Protein 7BSC (pdb70)

B-factor: mean 26.6, std 9.5, range [12.1, 95.39]

Nearest PDB structures (foldseek):
  7bsc-assembly1_A  TM=1.006E+00  e=2.125E-39  dengue virus type 2
  6wer-assembly1_B  TM=9.829E-01  e=8.322E-34  dengue virus type 2
  6wer-assembly1_A  TM=9.844E-01  e=2.071E-33  dengue virus type 2
  4oig-assembly2_E  TM=9.408E-01  e=1.326E-31  Dengue virus 1 Nauru/West Pac/1974
  4oii-assembly1_B  TM=9.866E-01  e=3.957E-29  West Nile virus

Radius of gyration: 32.56 Å; Cα contacts (8 Å, |Δi|>4): 1618; chains: 3; bounding box: 52×51×108 Å

Solvent-accessible surface area: 27306 Å² total; per-residue (Å²): 158,98,128,8,93,38,172,111,13,56,38,67,78,159,121,90,122,0,15,3,10,25,161,14,4,105,5,29,2,19,68,94,146,58,57,25,0,53,76,0,22,3,125,130,29,58,85,16,20,4,16,115,99,55,17,47,108,44,101,65,25,98,99,58,60,0,0,0,4,68,77,51,0,0,1,17,0,39,8,2,35,17,68,30,8,90,24,0,89,29,5,0,14,118,36,26,62,6,78,1,25,18,66,83,2,68,30,10,72,5,70,73,41,153,123,15,30,97,68,13,59,0,4,9,5,0,0,34,0,0,44,7,14,37,72,1,0,0,100,89,6,51,80,51,0,0,27,0,108,21,129,21,20,13,2,0,0,17,15,0,16,3,65,105,41,206,87,101,104,17,88,115,2,30,33,64,48,115,7,122,7,89,6,59,45,65,43,73,15,82,45,93,97,69,2,49,2,30,0,40,8,79,35,19,37,2,64,42,12,0,27,1,0,0,0,12,18,37,110,70,62,118,9,33,1,0,0,27,6,7,37,111,33,182,30,52,64,6,67,76,3,118,132,35,12,41,5,70,74,44,67,105,143,31,36,0,41,0,88,0,99,93,0,46,87,136,5,29,2,38,0,11,0,0,0,2,4,63,88,29,16,66,0,2,21,21,30,1,89,12,20,111,1,21,4,12,85,17,81,79,86,25,14,46,14,18,17,3,21,75,114,58,85,12,2,0,0,0,3,0,12,32,0,3,39,82,92,18,86,27,42,1,37,98,36,96,36,98,92,31,40,26,57,4,71,29,36,98,25,130,73,22,26,23,8,17,4,0,0,0,34,6,83,28,102,19,44,78,129,80,63,16,48,0,15,0,60,0,140,62,36,114,22,170,46,100,69,107,4,98,57,223,137,2,80,11,79,18,58,53,78,61,42,36,7,41,81,35,104,159,2,52,1,44,0,152,5,75,66,58,0,51,134,111,77,54,14,14,0,0,0,0,14,16,52,123,87,97,35,4,121,7,4,0,10,16,1,71,61,54,10,9,45,16,54,105,43,5,48,12,61,46,69,22,47,70,4,32,0,31,1,97,63,2,79,129,79,0,50,9,35,0,0,0,1,0,3,74,90,67,16,12,15,19,1,54,7,0,56,1,9,44,117,73,104,75,20,42,10,59,8,40,20,1,44,10,13,82,74,1,14,134,87,31,54,0,1,0,0,0,0,0,5,56,0,9,33,88,147,21,125,21,39,5,48,7,57,128,55,114,39,105,87,42,52,64,79,18,38,16,122,38,41,106,188,60,14,7,3,0,0,6,1,23,0,61,23,54,57,58,68,8,84,155,68,117,45,0,9,0,46,0,57,9,129,28,38,131,72,74,44,67,87,62,35,98,132

Structure (mmCIF, N/CA/C/O backbone):
data_7BSC
#
_entry.id   7BSC
#
_cell.length_a   41.861
_cell.length_b   80.980
_cell.length_c   264.754
_cell.angle_alpha   90.000
_cell.angle_beta   90.000
_cell.angle_gamma   90.000
#
_symmetry.space_group_name_H-M   'P 21 2 21'
#
loop_
_entity.id
_entity.type
_entity.pdbx_description
1 polymer 'Non-structural protein 1'
2 polymer '1G5.3 Fab Heavy Chain'
3 polymer '1G5.3 Fab Light Chain'
4 water water
#
loop_
_atom_site.group_PDB
_atom_site.id
_atom_site.type_symbol
_atom_site.label_atom_id
_atom_site.label_alt_id
_atom_site.label_comp_id
_atom_site.label_asym_id
_atom_site.label_entity_id
_atom_site.label_seq_id
_atom_site.pdbx_PDB_ins_code
_atom_site.Cartn_x
_atom_site.Cartn_y
_atom_site.Cartn_z
_atom_site.occupancy
_atom_site.B_iso_or_equiv
_atom_site.auth_seq_id
_atom_site.auth_comp_id
_atom_site.auth_asym_id
_atom_site.auth_atom_id
_atom_site.pdbx_PDB_model_num
ATOM 1 N N . ASP A 1 5 ? 19.83500 -43.50900 -4.39800 1.000 73.56406 176 ASP A N 1
ATOM 2 C CA . ASP A 1 5 ? 18.74400 -42.56100 -4.60400 1.000 72.51812 176 ASP A CA 1
ATOM 3 C C . ASP A 1 5 ? 18.84500 -41.39900 -3.62400 1.000 68.29247 176 ASP A C 1
ATOM 4 O O . ASP A 1 5 ? 18.73800 -41.60100 -2.41400 1.000 69.62452 176 ASP A O 1
ATOM 9 N N . VAL A 1 6 ? 19.07700 -40.19200 -4.13700 1.000 47.78929 177 VAL A N 1
ATOM 10 C CA . VAL A 1 6 ? 19.09400 -38.99900 -3.30200 1.000 46.64675 177 VAL A CA 1
ATOM 11 C C . VAL A 1 6 ? 17.69300 -38.41300 -3.27100 1.000 47.78871 177 VAL A C 1
ATOM 12 O O . VAL A 1 6 ? 16.95000 -38.48200 -4.25600 1.000 45.58972 177 VAL A O 1
ATOM 16 N N . PHE A 1 7 ? 17.32400 -37.83100 -2.12900 1.000 46.86846 178 PHE A N 1
ATOM 17 C CA . PHE A 1 7 ? 16.12600 -37.01500 -2.03000 1.000 44.79787 178 PHE A CA 1
ATOM 18 C C . PHE A 1 7 ? 16.43100 -35.56500 -2.38500 1.000 42.94679 178 PHE A C 1
ATOM 19 O O . PHE A 1 7 ? 17.51500 -35.04400 -2.10300 1.000 45.67719 178 PHE A O 1
ATOM 27 N N . CYS A 1 8 ? 15.44800 -34.91300 -2.99400 1.000 38.36542 179 CYS A N 1
ATOM 28 C CA . CYS A 1 8 ? 15.58300 -33.50700 -3.34900 1.000 38.61676 179 CYS A CA 1
ATOM 29 C C . CYS A 1 8 ? 15.64400 -32.62200 -2.10600 1.000 41.05029 179 CYS A C 1
ATOM 30 O O . CYS A 1 8 ? 14.97100 -32.87800 -1.10300 1.000 39.22649 179 CYS A O 1
ATOM 33 N N . ASP A 1 9 ? 16.46500 -31.57500 -2.17900 1.000 47.05039 180 ASP A N 1
ATOM 34 C CA . ASP A 1 9 ? 16.58100 -30.60200 -1.09700 1.000 44.30244 180 ASP A CA 1
ATOM 35 C C . ASP A 1 9 ? 15.26600 -29.85000 -0.92300 1.000 45.65201 180 ASP A C 1
ATOM 36 O O . ASP A 1 9 ? 14.76200 -29.24200 -1.87100 1.000 42.26249 180 ASP A O 1
ATOM 41 N N . SER A 1 10 ? 14.70400 -29.88900 0.28100 1.000 37.83615 181 SER A N 1
ATOM 42 C CA . SER A 1 10 ? 13.36500 -29.37000 0.51800 1.000 33.64417 181 SER A CA 1
ATOM 43 C C . SER A 1 10 ? 13.34300 -28.00400 1.20300 1.000 35.32080 181 SER A C 1
ATOM 44 O O . SER A 1 10 ? 12.28500 -27.59100 1.68900 1.000 33.14998 181 SER A O 1
ATOM 47 N N . LYS A 1 11 ? 14.47900 -27.30200 1.28000 1.000 44.89104 182 LYS A N 1
ATOM 48 C CA . LYS A 1 11 ? 14.48100 -26.03300 2.00400 1.000 42.63086 182 LYS A CA 1
ATOM 49 C C . LYS A 1 11 ? 13.68100 -24.96400 1.26800 1.000 41.54157 182 LYS A C 1
ATOM 50 O O . LYS A 1 11 ? 12.93400 -24.20200 1.89200 1.000 41.84198 182 LYS A O 1
ATOM 56 N N . LEU A 1 12 ? 13.82200 -24.89300 -0.05300 1.000 36.81732 183 LEU A N 1
ATOM 57 C CA . LEU A 1 12 ? 13.06900 -23.97000 -0.88600 1.000 36.60998 183 LEU A CA 1
ATOM 58 C C . LEU A 1 12 ? 11.82800 -24.60600 -1.49500 1.000 31.42121 183 LEU A C 1
ATOM 59 O O . LEU A 1 12 ? 11.09800 -23.93100 -2.22500 1.000 33.18029 183 LEU A O 1
ATOM 64 N N . MET A 1 13 ? 11.57000 -25.87500 -1.20100 1.000 34.19986 184 MET A N 1
ATOM 65 C CA . MET A 1 13 ? 10.45300 -26.59900 -1.78300 1.000 31.16033 184 MET A CA 1
ATOM 66 C C . MET A 1 13 ? 9.14400 -26.19800 -1.11300 1.000 31.17065 184 MET A C 1
ATOM 67 O O . MET A 1 13 ? 9.11200 -25.81600 0.06000 1.000 32.66809 184 MET A O 1
ATOM 72 N N . SER A 1 14 ? 8.05800 -26.28600 -1.87400 1.000 26.36420 185 SER A N 1
ATOM 73 C CA . SER A 1 14 ? 6.74400 -25.96700 -1.34400 1.000 23.11686 185 SER A CA 1
ATOM 74 C C . SER A 1 14 ? 5.69400 -26.74800 -2.11600 1.000 27.02523 185 SER A C 1
ATOM 75 O O . SER A 1 14 ? 5.93400 -27.23000 -3.22600 1.000 28.75631 185 SER A O 1
ATOM 78 N N . ALA A 1 15 ? 4.52100 -26.86500 -1.50300 1.000 21.67182 186 ALA A N 1
ATOM 79 C CA . ALA A 1 15 ? 3.35300 -27.44700 -2.14400 1.000 21.24488 186 ALA A CA 1
ATOM 80 C C . ALA A 1 15 ? 2.12600 -26.76600 -1.56200 1.000 24.17114 186 ALA A C 1
ATOM 81 O O . ALA A 1 15 ? 2.10900 -26.42300 -0.37700 1.000 25.09602 186 ALA A O 1
ATOM 83 N N . ALA A 1 16 ? 1.10800 -26.57100 -2.39400 1.000 26.11402 187 ALA A N 1
ATOM 84 C CA . ALA A 1 16 ? -0.07200 -25.83300 -1.97000 1.000 26.73894 187 ALA A CA 1
ATOM 85 C C . ALA A 1 16 ? -1.23000 -26.15700 -2.90000 1.000 28.23881 187 ALA A C 1
ATOM 86 O O . ALA A 1 16 ? -1.04100 -26.28900 -4.11200 1.000 29.25833 187 ALA A O 1
ATOM 88 N N . ILE A 1 17 ? -2.42200 -26.28500 -2.32200 1.000 23.16915 188 ILE A N 1
ATOM 89 C CA . ILE A 1 17 ? -3.63600 -26.58100 -3.07300 1.000 24.96064 188 ILE A CA 1
ATOM 90 C C . ILE A 1 17 ? -4.75200 -25.66700 -2.58400 1.000 25.70147 188 ILE A C 1
ATOM 91 O O . ILE A 1 17 ? -4.95900 -25.51400 -1.37600 1.000 25.45481 188 ILE A O 1
ATOM 96 N N . LYS A 1 18 ? -5.44800 -25.04300 -3.52700 1.000 46.16684 189 LYS A N 1
ATOM 97 C CA . LYS A 1 18 ? -6.59800 -24.19100 -3.25800 1.000 46.48747 189 LYS A CA 1
ATOM 98 C C . LYS A 1 18 ? -7.53300 -24.32600 -4.45400 1.000 49.98466 189 LYS A C 1
ATOM 99 O O . LYS A 1 18 ? -7.30700 -25.16200 -5.33400 1.000 55.98424 189 LYS A O 1
ATOM 105 N N . ASP A 1 19 ? -8.56100 -23.47400 -4.51200 1.000 44.98355 190 ASP A N 1
ATOM 106 C CA . ASP A 1 19 ? -9.88000 -23.88000 -4.99300 1.000 46.33459 190 ASP A CA 1
ATOM 107 C C . ASP A 1 19 ? -9.83800 -24.78000 -6.22600 1.000 48.43477 190 ASP A C 1
ATOM 108 O O . ASP A 1 19 ? -10.36200 -25.89900 -6.20100 1.000 49.78244 190 ASP A O 1
ATOM 113 N N . ASN A 1 20 ? -9.21600 -24.32500 -7.31500 1.000 49.81208 191 ASN A N 1
ATOM 114 C CA . ASN A 1 20 ? -9.11200 -25.15300 -8.51300 1.000 52.31813 191 ASN A CA 1
ATOM 115 C C . ASN A 1 20 ? -7.67100 -25.36600 -8.96700 1.000 47.43241 191 ASN A C 1
ATOM 116 O O . ASN A 1 20 ? -7.44000 -25.67400 -10.14100 1.000 46.48795 191 ASN A O 1
ATOM 121 N N . ARG A 1 21 ? -6.69500 -25.22400 -8.07200 1.000 37.59200 192 ARG A N 1
ATOM 122 C CA . ARG A 1 21 ? -5.29700 -25.26100 -8.47800 1.000 35.71388 192 ARG A CA 1
ATOM 123 C C . ARG A 1 21 ? -4.45300 -25.92000 -7.39700 1.000 35.06755 192 ARG A C 1
ATOM 124 O O . ARG A 1 21 ? -4.70400 -25.73600 -6.20300 1.000 36.39945 192 ARG A O 1
ATOM 132 N N . ALA A 1 22 ? -3.45000 -26.68400 -7.82700 1.000 22.73084 193 ALA A N 1
ATOM 133 C CA . ALA A 1 22 ? -2.45900 -27.25100 -6.92600 1.000 20.38040 193 ALA A CA 1
ATOM 134 C C . ALA A 1 22 ? -1.08600 -27.09100 -7.55800 1.000 20.32622 193 ALA A C 1
ATOM 135 O O . ALA A 1 22 ? -0.93100 -27.25700 -8.77100 1.000 21.96324 193 ALA A O 1
ATOM 137 N N . VAL A 1 23 ? -0.09200 -26.76900 -6.73200 1.000 22.61908 194 VAL A N 1
ATOM 138 C CA . VAL A 1 23 ? 1.24500 -26.44100 -7.21600 1.000 22.09372 194 VAL A CA 1
ATOM 139 C C . VAL A 1 23 ? 2.27000 -27.16300 -6.35600 1.000 23.95624 194 VAL A C 1
ATOM 140 O O . VAL A 1 23 ? 2.26800 -27.01800 -5.12800 1.000 27.63764 194 VAL A O 1
ATOM 144 N N . HIS A 1 24 ? 3.14300 -27.93800 -6.99300 1.000 23.86391 195 HIS A N 1
ATOM 145 C CA . HIS A 1 24 ? 4.36700 -28.43000 -6.37600 1.000 22.70878 195 HIS A CA 1
ATOM 146 C C . HIS A 1 24 ? 5.51700 -27.61900 -6.95400 1.000 24.06337 195 HIS A C 1
ATOM 147 O O . HIS A 1 24 ? 5.70300 -27.58700 -8.17500 1.000 24.02938 195 HIS A O 1
ATOM 154 N N . ALA A 1 25 ? 6.28300 -26.96900 -6.08500 1.000 25.46896 196 ALA A N 1
ATOM 155 C CA . ALA A 1 25 ? 7.26000 -25.98800 -6.52300 1.000 24.25792 196 ALA A CA 1
ATOM 156 C C . ALA A 1 25 ? 8.59700 -26.22000 -5.83800 1.000 27.93453 196 ALA A C 1
ATOM 157 O O . ALA A 1 25 ? 8.68700 -26.85100 -4.78100 1.000 28.49182 196 ALA A O 1
ATOM 159 N N . ASP A 1 26 ? 9.63600 -25.68600 -6.46900 1.000 36.09821 197 ASP A N 1
ATOM 160 C CA . ASP A 1 26 ? 11.00000 -25.74900 -5.97400 1.000 39.19615 197 ASP A CA 1
ATOM 161 C C . ASP A 1 26 ? 11.70500 -24.48300 -6.44500 1.000 41.14031 197 ASP A C 1
ATOM 162 O O . ASP A 1 26 ? 11.06100 -23.53600 -6.90600 1.000 44.80875 197 ASP A O 1
ATOM 167 N N . MET A 1 27 ? 13.03400 -24.45000 -6.32600 1.000 41.76561 198 MET A N 1
ATOM 168 C CA . MET A 1 27 ? 13.77000 -23.35900 -6.95600 1.000 45.24000 198 MET A CA 1
ATOM 169 C C . MET A 1 27 ? 13.61700 -23.39700 -8.47100 1.000 44.51251 198 MET A C 1
ATOM 170 O O . MET A 1 27 ? 13.37500 -22.36400 -9.10400 1.000 41.67392 198 MET A O 1
ATOM 175 N N . GLY A 1 28 ? 13.74700 -24.57700 -9.07100 1.000 33.86892 199 GLY A N 1
ATOM 176 C CA . GLY A 1 28 ? 13.72900 -24.66800 -10.51700 1.000 32.60520 199 GLY A CA 1
ATOM 177 C C . GLY A 1 28 ? 12.52800 -25.39000 -11.08900 1.000 32.31063 199 GLY A C 1
ATOM 178 O O . GLY A 1 28 ? 12.33900 -25.41100 -12.30900 1.000 32.39825 199 GLY A O 1
ATOM 179 N N . TYR A 1 29 ? 11.70700 -25.98300 -10.22800 1.000 29.38174 200 TYR A N 1
ATOM 180 C CA . TYR A 1 29 ? 10.52100 -26.70500 -10.66100 1.000 27.26553 200 TYR A CA 1
ATOM 181 C C . TYR A 1 29 ? 9.26300 -25.89500 -10.37400 1.000 26.47759 200 TYR A C 1
ATOM 182 O O . TYR A 1 29 ? 9.20100 -25.12900 -9.40800 1.000 30.07137 200 TYR A O 1
ATOM 191 N N . TRP A 1 30 ? 8.25700 -26.07600 -11.23100 1.000 27.41806 201 TRP A N 1
ATOM 192 C CA . TRP A 1 30 ? 6.92500 -25.51600 -11.00400 1.000 25.91016 201 TRP A CA 1
ATOM 193 C C . TRP A 1 30 ? 5.93500 -26.45100 -11.69300 1.000 28.35811 201 TRP A C 1
ATOM 194 O O . TRP A 1 30 ? 5.82100 -26.43400 -12.92200 1.000 30.51011 201 TRP A O 1
ATOM 205 N N . ILE A 1 31 ? 5.22400 -27.25000 -10.90400 1.000 24.61831 202 ILE A N 1
ATOM 206 C CA . ILE A 1 31 ? 4.32700 -28.28200 -11.41400 1.000 21.26322 202 ILE A CA 1
ATOM 207 C C . ILE A 1 31 ? 2.91400 -27.92800 -10.97400 1.000 24.55501 202 ILE A C 1
ATOM 208 O O . ILE A 1 31 ? 2.60200 -27.95900 -9.77700 1.000 27.06402 202 ILE A O 1
ATOM 213 N N . GLU A 1 32 ? 2.05900 -27.59700 -11.93900 1.000 24.73785 203 GLU A N 1
ATOM 214 C CA . GLU A 1 32 ? 0.73500 -27.05000 -11.67900 1.000 25.25925 203 GLU A CA 1
ATOM 215 C C . GLU A 1 32 ? -0.33500 -27.99900 -12.19900 1.000 24.68670 203 GLU A C 1
ATOM 216 O O . GLU A 1 32 ? -0.30100 -28.40100 -13.36700 1.000 25.99713 203 GLU A O 1
ATOM 222 N N . SER A 1 33 ? -1.27700 -28.35300 -11.33000 1.000 20.21166 204 SER A N 1
ATOM 223 C CA . SER A 1 33 ? -2.41300 -29.18900 -11.68400 1.000 21.99912 204 SER A CA 1
ATOM 224 C C . SER A 1 33 ? -3.70600 -28.45100 -11.36100 1.000 22.83402 204 SER A C 1
ATOM 225 O O . SER A 1 33 ? -3.71900 -27.48000 -10.60000 1.000 25.10948 204 SER A O 1
ATOM 228 N N . ALA A 1 34 ? -4.80400 -28.92500 -11.94500 1.000 25.27564 205 ALA A N 1
ATOM 229 C CA . ALA A 1 34 ? -6.08100 -28.23700 -11.82200 1.000 25.53884 205 ALA A CA 1
ATOM 230 C C . ALA A 1 34 ? -7.21000 -29.25500 -11.86200 1.000 28.75095 205 ALA A C 1
ATOM 231 O O . ALA A 1 34 ? -7.00800 -30.42900 -12.18000 1.000 24.99357 205 ALA A O 1
ATOM 233 N N . LEU A 1 35 ? -8.41300 -28.78600 -11.53300 1.000 32.59906 206 LEU A N 1
ATOM 234 C CA . LEU A 1 35 ? -9.61000 -29.61900 -11.48700 1.000 33.58064 206 LEU A CA 1
ATOM 235 C C . LEU A 1 35 ? -10.56800 -29.18800 -12.59300 1.000 32.55711 206 LEU A C 1
ATOM 236 O O . LEU A 1 35 ? -11.11900 -28.08300 -12.54800 1.000 35.88701 206 LEU A O 1
ATOM 241 N N . ASN A 1 36 ? -10.76500 -30.06500 -13.58800 1.000 36.45750 207 ASN A N 1
ATOM 242 C CA . ASN A 1 36 ? -11.88600 -29.94600 -14.52900 1.000 38.86847 207 ASN A CA 1
ATOM 243 C C . ASN A 1 36 ? -12.45200 -31.35500 -14.71900 1.000 44.15462 207 ASN A C 1
ATOM 244 O O . ASN A 1 36 ? -11.99700 -32.11600 -15.57800 1.000 45.38257 207 ASN A O 1
ATOM 249 N N . ASP A 1 37 ? -13.44400 -31.67700 -13.88500 1.000 61.99690 208 ASP A N 1
ATOM 250 C CA . ASP A 1 37 ? -14.17500 -32.93800 -13.75100 1.000 63.66700 208 ASP A CA 1
ATOM 251 C C . ASP A 1 37 ? -13.28900 -33.97400 -13.07200 1.000 65.98485 208 ASP A C 1
ATOM 252 O O . ASP A 1 37 ? -13.75600 -35.05600 -12.70300 1.000 72.36744 208 ASP A O 1
ATOM 257 N N . THR A 1 38 ? -12.02700 -33.61100 -12.84000 1.000 44.27561 209 THR A N 1
ATOM 258 C CA . THR A 1 38 ? -10.92400 -34.50000 -12.48200 1.000 42.57969 209 THR A CA 1
ATOM 259 C C . THR A 1 38 ? -9.75200 -33.62800 -12.07200 1.000 39.12880 209 THR A C 1
ATOM 260 O O . THR A 1 38 ? -9.54400 -32.56600 -12.66200 1.000 36.04932 209 THR A O 1
ATOM 264 N N . TRP A 1 39 ? -8.98600 -34.07200 -11.08200 1.000 28.30010 210 TRP A N 1
ATOM 265 C CA . TRP A 1 39 ? -7.68300 -33.46400 -10.85200 1.000 25.12546 210 TRP A CA 1
ATOM 266 C C . TRP A 1 39 ? -6.66300 -34.09100 -11.79600 1.000 27.04856 210 TRP A C 1
ATOM 267 O O . TRP A 1 39 ? -6.59600 -35.31800 -11.92300 1.000 26.85482 210 TRP A O 1
ATOM 278 N N . LYS A 1 40 ? -5.86900 -33.24800 -12.45700 1.000 26.88256 211 LYS A N 1
ATOM 279 C CA . LYS A 1 40 ? -4.83600 -33.71500 -13.37500 1.000 25.55361 211 LYS A CA 1
ATOM 280 C C . LYS A 1 40 ? -3.82700 -32.59600 -13.59900 1.000 25.20882 211 LYS A C 1
ATOM 281 O O . LYS A 1 40 ? -4.13800 -31.41500 -13.43300 1.000 24.10871 211 LYS A O 1
ATOM 287 N N . ILE A 1 41 ? -2.61400 -32.98700 -13.99900 1.000 17.62926 212 ILE A N 1
ATOM 288 C CA . ILE A 1 41 ? -1.54300 -32.02400 -14.23900 1.000 18.19233 212 ILE A CA 1
ATOM 289 C C . ILE A 1 41 ? -1.88700 -31.15700 -15.44300 1.000 20.60634 212 ILE A C 1
ATOM 290 O O . ILE A 1 41 ? -2.49000 -31.62800 -16.41900 1.000 18.62527 212 ILE A O 1
ATOM 295 N N . GLU A 1 42 ? -1.53200 -29.87000 -15.38100 1.000 31.52833 213 GLU A N 1
ATOM 296 C CA . GLU A 1 42 ? -1.81000 -29.02700 -16.53900 1.000 29.64995 213 GLU A CA 1
ATOM 297 C C . GLU A 1 42 ? -0.59600 -28.32400 -17.12900 1.000 31.02663 213 GLU A C 1
ATOM 298 O O . GLU A 1 42 ? -0.49900 -28.21200 -18.35400 1.000 32.46357 213 GLU A O 1
ATOM 304 N N . LYS A 1 43 ? 0.33300 -27.84200 -16.30900 1.000 30.78457 214 LYS A N 1
ATOM 305 C CA . LYS A 1 43 ? 1.52500 -27.19000 -16.83200 1.000 33.01180 214 LYS A CA 1
ATOM 306 C C . LYS A 1 43 ? 2.69900 -27.47400 -15.90500 1.000 34.16171 214 LYS A C 1
ATOM 307 O O . LYS A 1 43 ? 2.51800 -27.74400 -14.71500 1.000 34.43355 214 LYS A O 1
ATOM 313 N N . ALA A 1 44 ? 3.90900 -27.39200 -16.45500 1.000 27.01626 215 ALA A N 1
ATOM 314 C CA . ALA A 1 44 ? 5.10600 -27.70800 -15.68500 1.000 26.39075 215 ALA A CA 1
ATOM 315 C C . ALA A 1 44 ? 6.30400 -26.99800 -16.29700 1.000 29.92173 215 ALA A C 1
ATOM 316 O O . ALA A 1 44 ? 6.55000 -27.11600 -17.50000 1.000 29.30645 215 ALA A O 1
ATOM 318 N N . SER A 1 45 ? 7.03300 -26.25800 -15.46400 1.000 25.66379 216 SER A N 1
ATOM 319 C CA . SER A 1 45 ? 8.20700 -25.50100 -15.87600 1.000 26.29270 216 SER A CA 1
ATOM 320 C C . SER A 1 45 ? 9.44300 -26.07300 -15.19700 1.000 25.02627 216 SER A C 1
ATOM 321 O O . SER A 1 45 ? 9.42400 -26.35900 -13.99500 1.000 26.98571 216 SER A O 1
ATOM 324 N N . PHE A 1 46 ? 10.51300 -26.24400 -15.96800 1.000 25.86956 217 PHE A N 1
ATOM 325 C CA . PHE A 1 46 ? 11.77800 -26.75200 -15.44700 1.000 25.65343 217 PHE A CA 1
ATOM 326 C C . PHE A 1 46 ? 12.89900 -25.83900 -15.92300 1.000 29.07340 217 PHE A C 1
ATOM 327 O O . PHE A 1 46 ? 13.25900 -25.85900 -17.10500 1.000 29.35365 217 PHE A O 1
ATOM 335 N N . ILE A 1 47 ? 13.44300 -25.03000 -15.01300 1.000 32.45823 218 ILE A N 1
ATOM 336 C CA . ILE A 1 47 ? 14.66900 -24.30000 -15.32000 1.000 32.64519 218 ILE A CA 1
ATOM 337 C C . ILE A 1 47 ? 15.82300 -25.27500 -15.51700 1.000 32.19462 218 ILE A C 1
ATOM 338 O O . ILE A 1 47 ? 16.56200 -25.20200 -16.50600 1.000 37.19042 218 ILE A O 1
ATOM 343 N N . GLU A 1 48 ? 15.98800 -26.20300 -14.57700 1.000 35.58905 219 GLU A N 1
ATOM 344 C CA . GLU A 1 48 ? 16.96400 -27.27700 -14.66600 1.000 36.94375 219 GLU A CA 1
ATOM 345 C C . GLU A 1 48 ? 16.29000 -28.57300 -14.24400 1.000 37.51390 219 GLU A C 1
ATOM 346 O O . GLU A 1 48 ? 15.54400 -28.59600 -13.26100 1.000 42.39096 219 GLU A O 1
ATOM 352 N N . VAL A 1 49 ? 16.54700 -29.64400 -14.98300 1.000 28.72293 220 VAL A N 1
ATOM 353 C CA . VAL A 1 49 ? 16.01000 -30.95700 -14.64700 1.000 30.16746 220 VAL A CA 1
ATOM 354 C C . VAL A 1 49 ? 17.03600 -31.69200 -13.79500 1.000 32.03006 220 VAL A C 1
ATOM 355 O O . VAL A 1 49 ? 18.22600 -31.72800 -14.13200 1.000 34.47102 220 VAL A O 1
ATOM 359 N N . LYS A 1 50 ? 16.57700 -32.28600 -12.69900 1.000 35.62220 221 LYS A N 1
ATOM 360 C CA . LYS A 1 50 ? 17.43700 -32.90400 -11.70200 1.000 39.12561 221 LYS A CA 1
ATOM 361 C C . LYS A 1 50 ? 17.09000 -34.38100 -11.55500 1.000 36.72927 221 LYS A C 1
ATOM 362 O O . LYS A 1 50 ? 16.09900 -34.87300 -12.10000 1.000 35.95113 221 LYS A O 1
ATOM 368 N N . SER A 1 51 ? 17.93100 -35.09000 -10.80400 1.000 41.74938 222 SER A N 1
ATOM 369 C CA . SER A 1 51 ? 17.85800 -36.54000 -10.69400 1.000 44.58777 222 SER A CA 1
ATOM 370 C C . SER A 1 51 ? 17.40600 -37.01900 -9.32100 1.000 45.27156 222 SER A C 1
ATOM 371 O O . SER A 1 51 ? 17.27900 -38.23200 -9.11700 1.000 47.01278 222 SER A O 1
ATOM 374 N N . CYS A 1 52 ? 17.15500 -36.11100 -8.38100 1.000 42.77779 223 CYS A N 1
ATOM 375 C CA . CYS A 1 52 ? 16.75800 -36.49200 -7.03500 1.000 43.53756 223 CYS A CA 1
ATOM 376 C C . CYS A 1 52 ? 15.29000 -36.91200 -6.99400 1.000 43.40457 223 CYS A C 1
ATOM 377 O O . CYS A 1 52 ? 14.55000 -36.79600 -7.97400 1.000 40.66639 223 CYS A O 1
ATOM 380 N N . HIS A 1 53 ? 14.87600 -37.41300 -5.83300 1.000 38.95013 224 HIS A N 1
ATOM 381 C CA . HIS A 1 53 ? 13.51000 -37.86800 -5.59800 1.000 35.98140 224 HIS A CA 1
ATOM 382 C C . HIS A 1 53 ? 12.73200 -36.80900 -4.82700 1.000 36.56530 224 HIS A C 1
ATOM 383 O O . HIS A 1 53 ? 13.21100 -36.29700 -3.81000 1.000 38.50679 224 HIS A O 1
ATOM 390 N N . TRP A 1 54 ? 11.53900 -36.48600 -5.31000 1.000 27.44629 225 TRP A N 1
ATOM 391 C CA . TRP A 1 54 ? 10.69200 -35.51000 -4.63100 1.000 26.95107 225 TRP A CA 1
ATOM 392 C C . TRP A 1 54 ? 10.20600 -36.09400 -3.31200 1.000 27.14615 225 TRP A C 1
ATOM 393 O O . TRP A 1 54 ? 9.57900 -37.16200 -3.31300 1.000 26.97856 225 TRP A O 1
ATOM 404 N N . PRO A 1 55 ? 10.46200 -35.44500 -2.17700 1.000 28.11802 226 PRO A N 1
ATOM 405 C CA . PRO A 1 55 ? 10.06200 -36.03300 -0.89600 1.000 27.63763 226 PRO A CA 1
ATOM 406 C C . PRO A 1 55 ? 8.55300 -36.00200 -0.72800 1.000 27.68944 226 PRO A C 1
ATOM 407 O O . PRO A 1 55 ? 7.88500 -35.01800 -1.05800 1.000 25.93819 226 PRO A O 1
ATOM 411 N N . LYS A 1 56 ? 8.02100 -37.10400 -0.19800 1.000 27.18357 227 LYS A N 1
ATOM 412 C CA . LYS A 1 56 ? 6.58400 -37.23500 -0.00500 1.000 29.58778 227 LYS A CA 1
ATOM 413 C C . LYS A 1 56 ? 6.06500 -36.34200 1.11100 1.000 27.65702 227 LYS A C 1
ATOM 414 O O . LYS A 1 56 ? 4.85400 -36.11900 1.19000 1.000 26.72223 227 LYS A O 1
ATOM 420 N N . SER A 1 57 ? 6.94800 -35.83800 1.97600 1.000 21.88578 228 SER A N 1
ATOM 421 C CA . SER A 1 57 ? 6.53000 -34.87100 2.98500 1.000 22.18192 228 SER A CA 1
ATOM 422 C C . SER A 1 57 ? 5.92000 -33.63400 2.33700 1.000 21.57536 228 SER A C 1
ATOM 423 O O . SER A 1 57 ? 4.99100 -33.03000 2.88600 1.000 21.58395 228 SER A O 1
ATOM 426 N N . HIS A 1 58 ? 6.43500 -33.23800 1.17300 1.000 21.14957 229 HIS A N 1
ATOM 427 C CA . HIS A 1 58 ? 5.94900 -32.07600 0.43800 1.000 20.63190 229 HIS A CA 1
ATOM 428 C C . HIS A 1 58 ? 5.11400 -32.47100 -0.78000 1.000 19.83807 229 HIS A C 1
ATOM 429 O O . HIS A 1 58 ? 5.13200 -31.78000 -1.80300 1.000 20.80861 229 HIS A O 1
ATOM 436 N N . THR A 1 59 ? 4.37900 -33.57900 -0.69400 1.000 23.99324 230 THR A N 1
ATOM 437 C CA . THR A 1 59 ? 3.64200 -34.11800 -1.83000 1.000 23.54899 230 THR A CA 1
ATOM 438 C C . THR A 1 59 ? 2.17200 -34.28500 -1.47500 1.000 23.11640 230 THR A C 1
ATOM 439 O O . THR A 1 59 ? 1.83900 -34.92100 -0.47000 1.000 23.52673 230 THR A O 1
ATOM 443 N N . LEU A 1 60 ? 1.29800 -33.71500 -2.30300 1.000 18.50468 231 LEU A N 1
ATOM 444 C CA . LEU A 1 60 ? -0.14000 -33.89500 -2.16000 1.000 18.45800 231 LEU A CA 1
ATOM 445 C C . LEU A 1 60 ? -0.58400 -35.17200 -2.86000 1.000 19.15370 231 LEU A C 1
ATOM 446 O O . LEU A 1 60 ? -0.04900 -35.53000 -3.91300 1.000 18.98409 231 LEU A O 1
ATOM 451 N N . TRP A 1 61 ? -1.57600 -35.84400 -2.27600 1.000 23.07913 232 TRP A N 1
ATOM 452 C CA . TRP A 1 61 ? -2.22800 -37.00400 -2.88300 1.000 22.85849 232 TRP A CA 1
ATOM 453 C C . TRP A 1 61 ? -1.19900 -38.05700 -3.30200 1.000 25.61116 232 TRP A C 1
ATOM 454 O O . TRP A 1 61 ? -1.12400 -38.47500 -4.45900 1.000 24.92931 232 TRP A O 1
ATOM 465 N N . SER A 1 62 ? -0.40500 -38.49100 -2.32300 1.000 26.86083 233 SER A N 1
ATOM 466 C CA . SER A 1 62 ? 0.73000 -39.36900 -2.57000 1.000 26.51616 233 SER A CA 1
ATOM 467 C C . SER A 1 62 ? 0.43300 -40.83500 -2.28100 1.000 30.72847 233 SER A C 1
ATOM 468 O O . SER A 1 62 ? 1.36800 -41.63700 -2.19700 1.000 31.47167 233 SER A O 1
ATOM 471 N N . ASN A 1 63 ? -0.83500 -41.21100 -2.14600 1.000 30.49831 234 ASN A N 1
ATOM 472 C CA . ASN A 1 63 ? -1.19800 -42.58200 -1.82200 1.000 31.25450 234 ASN A CA 1
ATOM 473 C C . ASN A 1 63 ? -1.69500 -43.31200 -3.06200 1.000 30.58446 234 ASN A C 1
ATOM 474 O O . ASN A 1 63 ? -2.38600 -42.73200 -3.90600 1.000 32.32476 234 ASN A O 1
ATOM 479 N N . GLY A 1 64 ? -1.34100 -44.59100 -3.16000 1.000 33.68718 235 GLY A N 1
ATOM 480 C CA . GLY A 1 64 ? -1.82100 -45.42200 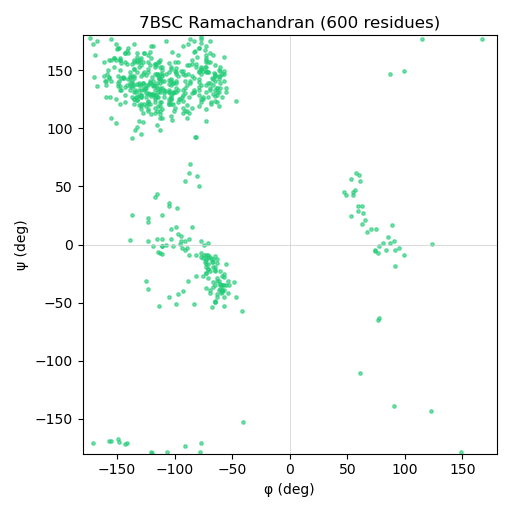-4.25100 1.000 33.86326 235 GLY A CA 1
ATOM 481 C C . GLY A 1 64 ? -1.37500 -44.96300 -5.61900 1.000 35.36152 235 GLY A C 1
ATOM 482 O O . GLY A 1 64 ? -2.11400 -45.13700 -6.59400 1.000 32.07013 235 GLY A O 1
ATOM 483 N N . VAL A 1 65 ? -0.18400 -44.38600 -5.72500 1.000 32.42061 236 VAL A N 1
ATOM 484 C CA . VAL A 1 65 ? 0.28300 -43.81500 -6.98200 1.000 30.71952 236 VAL A CA 1
ATOM 485 C C . VAL A 1 65 ? 1.04900 -44.87500 -7.76000 1.000 32.41503 236 VAL A C 1
ATOM 486 O O . VAL A 1 65 ? 1.93800 -45.54200 -7.21700 1.000 31.13573 236 VAL A O 1
ATOM 490 N N . LEU A 1 66 ? 0.70100 -45.02800 -9.03300 1.000 33.58052 237 LEU A N 1
ATOM 491 C CA . LEU A 1 66 ? 1.41000 -45.91700 -9.94000 1.000 32.53287 237 LEU A CA 1
ATOM 492 C C . LEU A 1 66 ? 2.57500 -45.16900 -10.57800 1.000 32.85650 237 LEU A C 1
ATOM 493 O O . LEU A 1 66 ? 2.38700 -44.08900 -11.14700 1.000 34.37815 237 LEU A O 1
ATOM 498 N N . GLU A 1 67 ? 3.77700 -45.74300 -10.48000 1.000 29.64880 238 GLU A N 1
ATOM 499 C CA . GLU A 1 67 ? 4.93800 -45.12900 -11.12000 1.000 29.75889 238 GLU A CA 1
ATOM 500 C C . GLU A 1 67 ? 4.78100 -45.07800 -12.63400 1.000 30.13581 238 GLU A C 1
ATOM 501 O O . GLU A 1 67 ? 5.29500 -44.16100 -13.28200 1.000 28.44119 238 GLU A O 1
ATOM 507 N N . SER A 1 68 ? 4.07200 -46.05100 -13.21000 1.000 27.57200 239 SER A N 1
ATOM 508 C CA . SER A 1 68 ? 3.83300 -46.09600 -14.64700 1.000 27.92258 239 SER A CA 1
ATOM 509 C C . SER A 1 68 ? 2.94600 -44.96000 -15.14000 1.000 27.78047 239 SER A C 1
ATOM 510 O O . SER A 1 68 ? 2.85800 -44.75200 -16.35400 1.000 26.11668 239 SER A O 1
ATOM 513 N N . GLU A 1 69 ? 2.28700 -44.22900 -14.23900 1.000 28.54841 240 GLU A N 1
ATOM 514 C CA . GLU A 1 69 ? 1.32000 -43.21200 -14.62300 1.000 27.79929 240 GLU A CA 1
ATOM 515 C C . GLU A 1 69 ? 1.73600 -41.79500 -14.25100 1.000 27.46175 240 GLU A C 1
ATOM 516 O O . GLU A 1 69 ? 1.04700 -40.84700 -14.64400 1.000 26.50590 240 GLU A O 1
ATOM 522 N N . MET A 1 70 ? 2.83000 -41.61900 -13.51300 1.000 21.41040 241 MET A N 1
ATOM 523 C CA . MET A 1 70 ? 3.30600 -40.27900 -13.19300 1.000 23.02361 241 MET A CA 1
ATOM 524 C C . MET A 1 70 ? 3.91600 -39.64700 -14.43800 1.000 22.53273 241 MET A C 1
ATOM 525 O O . MET A 1 70 ? 4.92100 -40.13900 -14.95900 1.000 20.58592 241 MET A O 1
ATOM 530 N N . ILE A 1 71 ? 3.31400 -38.54900 -14.90400 1.000 19.18195 242 ILE A N 1
ATOM 531 C CA . ILE A 1 71 ? 3.76300 -37.91000 -16.14100 1.000 19.18901 242 ILE A CA 1
ATOM 532 C C . ILE A 1 71 ? 5.23700 -37.53900 -16.04500 1.000 19.66660 242 ILE A C 1
ATOM 533 O O . ILE A 1 71 ? 6.04500 -37.90000 -16.90900 1.000 18.30311 242 ILE A O 1
ATOM 538 N N . ILE A 1 72 ? 5.61000 -36.81700 -14.99400 1.000 18.13793 243 ILE A N 1
ATOM 539 C CA . ILE A 1 72 ? 7.01200 -36.49400 -14.74400 1.000 17.67999 243 ILE A CA 1
ATOM 540 C C . ILE A 1 72 ? 7.63100 -37.66600 -13.99100 1.000 19.53947 243 ILE A C 1
ATOM 541 O O . ILE A 1 72 ? 7.19900 -37.97700 -12.87100 1.000 19.61953 243 ILE A O 1
ATOM 546 N N . PRO A 1 73 ? 8.62300 -38.34700 -14.56700 1.000 19.28396 244 PRO A N 1
ATOM 547 C CA . PRO A 1 73 ? 9.13300 -39.57900 -13.95100 1.000 22.88386 244 PRO A CA 1
ATOM 548 C C . PRO A 1 73 ? 9.70700 -39.34100 -12.56200 1.000 23.41095 244 PRO A C 1
ATOM 549 O O . PRO A 1 73 ? 10.23300 -38.26900 -12.25400 1.000 23.89649 244 PRO A O 1
ATOM 553 N N . LYS A 1 74 ? 9.58400 -40.37000 -11.71900 1.000 28.98487 245 LYS A N 1
ATOM 554 C CA . LYS A 1 74 ? 10.08600 -40.29800 -10.35000 1.000 29.03033 245 LYS A CA 1
ATOM 555 C C . LYS A 1 74 ? 11.57600 -39.97900 -10.31600 1.000 30.77084 245 LYS A C 1
ATOM 556 O O . LYS A 1 74 ? 12.02400 -39.13500 -9.53100 1.000 30.10178 245 LYS A O 1
ATOM 562 N N . ASN A 1 75 ? 12.36200 -40.64700 -11.16400 1.000 33.56092 246 ASN A N 1
ATOM 563 C CA . ASN A 1 75 ? 13.80700 -40.44500 -11.18300 1.000 35.55663 246 ASN A CA 1
ATOM 564 C C . ASN A 1 75 ? 14.21300 -39.04100 -11.61500 1.000 35.78838 246 ASN A C 1
ATOM 565 O O . ASN A 1 75 ? 15.40000 -38.71100 -11.53800 1.000 38.51237 246 ASN A O 1
ATOM 570 N N . PHE A 1 76 ? 13.26700 -38.24800 -12.10400 1.000 28.29268 247 PHE A N 1
ATOM 571 C CA . PHE A 1 76 ? 13.53700 -36.85000 -12.50000 1.000 24.84125 247 PHE A CA 1
ATOM 572 C C . PHE A 1 76 ? 12.76800 -35.86300 -11.61400 1.000 26.42521 247 PHE A C 1
ATOM 573 O O . PHE A 1 76 ? 12.17700 -34.91900 -12.18700 1.000 21.94439 247 PHE A O 1
ATOM 581 N N . ALA A 1 77 ? 12.75900 -36.12100 -10.30500 1.000 24.39673 248 ALA A N 1
ATOM 582 C CA . ALA A 1 77 ? 12.13300 -35.24800 -9.31000 1.000 24.55694 248 ALA A CA 1
ATOM 583 C C . ALA A 1 77 ? 10.62700 -35.14100 -9.51900 1.000 24.04530 248 ALA A C 1
ATOM 584 O O . ALA A 1 77 ? 10.00800 -34.13900 -9.15200 1.000 20.82452 248 ALA A O 1
ATOM 586 N N . GLY A 1 78 ? 10.02700 -36.17000 -10.10800 1.000 25.02324 249 GLY A N 1
ATOM 587 C CA . GLY A 1 78 ? 8.59600 -36.21100 -10.27000 1.000 20.67145 249 GLY A CA 1
ATOM 588 C C . GLY A 1 78 ? 7.90300 -36.52500 -8.96200 1.000 22.35997 249 GLY A C 1
ATOM 589 O O . GLY A 1 78 ? 8.19000 -37.52800 -8.30200 1.000 24.50947 249 GLY A O 1
ATOM 590 N N . PRO A 1 79 ? 6.97700 -35.65800 -8.55800 1.000 18.11323 250 PRO A N 1
ATOM 591 C CA . PRO A 1 79 ? 6.20200 -35.91300 -7.33800 1.000 20.32504 250 PRO A CA 1
ATOM 592 C C . PRO A 1 79 ? 5.39900 -37.19900 -7.46100 1.000 23.40974 250 PRO A C 1
ATOM 593 O O . PRO A 1 79 ? 4.70400 -37.42300 -8.45400 1.000 20.49903 250 PRO A O 1
ATOM 597 N N . VAL A 1 80 ? 5.49200 -38.04500 -6.43700 1.000 22.77330 251 VAL A N 1
ATOM 598 C CA . VAL A 1 80 ? 4.73400 -39.29000 -6.44700 1.000 20.03704 251 VAL A CA 1
ATOM 599 C C . VAL A 1 80 ? 3.33900 -38.92000 -5.97500 1.000 24.19943 251 VAL A C 1
ATOM 600 O O . VAL A 1 80 ? 3.05300 -38.89500 -4.77300 1.000 24.69611 251 VAL A O 1
ATOM 604 N N . SER A 1 81 ? 2.46700 -38.62200 -6.93400 1.000 20.95443 252 SER A N 1
ATOM 605 C CA . SER A 1 81 ? 1.23500 -37.89900 -6.66600 1.000 20.54155 252 SER A CA 1
ATOM 606 C C . SER A 1 81 ? 0.23000 -38.19300 -7.76800 1.000 21.27883 252 SER A C 1
ATOM 607 O O . SER A 1 81 ? 0.60700 -38.33500 -8.93400 1.000 20.58150 252 SER A O 1
ATOM 610 N N . GLN A 1 82 ? -1.04500 -38.29200 -7.38900 1.000 24.05416 253 GLN A N 1
ATOM 611 C CA . GLN A 1 82 ? -2.10400 -38.37400 -8.38600 1.000 26.44010 253 GLN A CA 1
ATOM 612 C C . GLN A 1 82 ? -2.37600 -37.02900 -9.05000 1.000 25.55913 253 GLN A C 1
ATOM 613 O O . GLN A 1 82 ? -3.12700 -36.98000 -10.03000 1.000 27.31502 253 GLN A O 1
ATOM 619 N N . HIS A 1 83 ? -1.78300 -35.94700 -8.54000 1.000 22.61179 254 HIS A N 1
ATOM 620 C CA . HIS A 1 83 ? -1.73400 -34.67000 -9.24300 1.000 22.36127 254 HIS A CA 1
ATOM 621 C C . HIS A 1 83 ? -0.76600 -34.70500 -10.41600 1.000 22.47760 254 HIS A C 1
ATOM 622 O O . HIS A 1 83 ? -0.77800 -33.78700 -11.24300 1.000 22.36187 254 HIS A O 1
ATOM 629 N N . ASN A 1 84 ? 0.06600 -35.74400 -10.49800 1.000 20.79025 255 ASN A N 1
ATOM 630 C CA . ASN A 1 84 ? 1.04000 -35.93600 -11.56300 1.000 21.54856 255 ASN A CA 1
ATOM 631 C C . ASN A 1 84 ? 0.51400 -36.88900 -12.63000 1.000 20.25169 255 ASN A C 1
ATOM 632 O O . ASN A 1 84 ? 1.28400 -37.62700 -13.25300 1.000 21.53008 255 ASN A O 1
ATOM 637 N N . TYR A 1 85 ? -0.80000 -36.88500 -12.84300 1.000 28.09076 256 TYR A N 1
ATOM 638 C CA . TYR A 1 85 ? -1.46800 -37.79500 -13.75700 1.000 27.93067 256 TYR A CA 1
ATOM 639 C C . TYR A 1 85 ? -2.10600 -37.00500 -14.89000 1.000 28.68362 256 TYR A C 1
ATOM 640 O O . TYR A 1 85 ? -2.43100 -35.82300 -14.74200 1.000 27.21720 256 TYR A O 1
ATOM 649 N N . ARG A 1 86 ? -2.28100 -37.67400 -16.02100 1.000 20.71017 257 ARG A N 1
ATOM 650 C CA . ARG A 1 86 ? -3.06300 -37.14800 -17.13000 1.000 20.59483 257 ARG A CA 1
ATOM 651 C C . ARG A 1 86 ? -3.73800 -38.31400 -17.83900 1.000 21.73536 257 ARG A C 1
ATOM 652 O O . ARG A 1 86 ? -3.05200 -39.23700 -18.29700 1.000 21.68757 257 ARG A O 1
ATOM 660 N N . PRO A 1 87 ? -5.06800 -38.32400 -17.92200 1.000 19.71556 258 PRO A N 1
ATOM 661 C CA . PRO A 1 87 ? -5.75900 -39.43000 -18.59900 1.000 18.80499 258 PRO A CA 1
ATOM 662 C C . PRO A 1 87 ? -5.25000 -39.61700 -20.02100 1.000 19.07219 258 PRO A C 1
ATOM 663 O O . PRO A 1 87 ? -5.07700 -38.65300 -20.77000 1.000 17.64647 258 PRO A O 1
ATOM 667 N N . GLY A 1 88 ? -5.00400 -40.87300 -20.38600 1.000 32.06626 259 GLY A N 1
ATOM 668 C CA . GLY A 1 88 ? -4.50400 -41.20500 -21.70200 1.000 33.33529 259 GLY A CA 1
ATOM 669 C C . GLY A 1 88 ? -2.99900 -41.16200 -21.84500 1.000 34.16082 259 GLY A C 1
ATOM 670 O O . GLY A 1 88 ? -2.49100 -41.41800 -22.94500 1.000 35.18449 259 GLY A O 1
ATOM 671 N N . TYR A 1 89 ? -2.26800 -40.85000 -20.77700 1.000 18.97515 260 TYR A N 1
ATOM 672 C CA . TYR A 1 89 ? -0.81800 -40.73900 -20.82200 1.000 17.70938 260 TYR A CA 1
ATOM 673 C C . TYR A 1 89 ? -0.20000 -41.52900 -19.67900 1.000 20.99182 260 TYR A C 1
ATOM 674 O O . TYR A 1 89 ? -0.70400 -41.50600 -18.55200 1.000 19.61664 260 TYR A O 1
ATOM 683 N N . HIS A 1 90 ? 0.89300 -42.22000 -19.97700 1.000 18.98497 261 HIS A N 1
ATOM 684 C CA . HIS A 1 90 ? 1.69500 -42.93600 -18.99700 1.000 21.45527 261 HIS A CA 1
ATOM 685 C C . HIS A 1 90 ? 2.99800 -42.17200 -18.77300 1.000 20.04903 261 HIS A C 1
ATOM 686 O O . HIS A 1 90 ? 3.22300 -41.10200 -19.34700 1.000 17.19028 261 HIS A O 1
ATOM 693 N N . THR A 1 91 ? 3.85400 -42.72700 -17.91700 1.000 18.90424 262 THR A N 1
ATOM 694 C CA . THR A 1 91 ? 5.03900 -42.00500 -17.47100 1.000 18.68477 262 THR A CA 1
ATOM 695 C C . THR A 1 91 ? 5.95000 -41.66000 -18.64300 1.000 17.53816 262 THR A C 1
ATOM 696 O O . THR A 1 91 ? 6.20500 -42.48900 -19.52300 1.000 17.26187 262 THR A O 1
ATOM 700 N N . GLN A 1 92 ? 6.42700 -40.41600 -18.65700 1.000 17.80565 263 GLN A N 1
ATOM 701 C CA . GLN A 1 92 ? 7.23500 -39.90200 -19.76500 1.000 18.66852 263 GLN A CA 1
ATOM 702 C C . GLN A 1 92 ? 8.71400 -40.22400 -19.54800 1.000 20.22974 263 GLN A C 1
ATOM 703 O O . GLN A 1 92 ? 9.56900 -39.35000 -19.40600 1.000 19.63326 263 GLN A O 1
ATOM 709 N N . THR A 1 93 ? 9.01500 -41.50200 -19.48400 1.000 19.47141 264 THR A N 1
ATOM 710 C CA . THR A 1 93 ? 10.39000 -41.98500 -19.28400 1.000 21.38865 264 THR A CA 1
ATOM 711 C C . THR A 1 93 ? 11.32800 -41.38100 -20.32900 1.000 21.94629 264 THR A C 1
ATOM 712 O O . THR A 1 93 ? 12.35600 -40.93900 -19.96300 1.000 22.63060 264 THR A O 1
ATOM 716 N N . ALA A 1 94 ? 10.89100 -41.30800 -21.57600 1.000 18.22033 265 ALA A N 1
ATOM 717 C CA . ALA A 1 94 ? 11.77200 -40.88800 -22.65800 1.000 18.54539 265 ALA A CA 1
ATOM 718 C C . ALA A 1 94 ? 11.27800 -39.59700 -23.30800 1.000 17.08849 265 ALA A C 1
ATOM 719 O O . ALA A 1 94 ? 11.29300 -39.44100 -24.53300 1.000 16.68863 265 ALA A O 1
ATOM 721 N N . GLY A 1 95 ? 10.81600 -38.65900 -22.47800 1.000 15.12335 266 GLY A N 1
ATOM 722 C CA . GLY A 1 95 ? 10.59300 -37.31500 -22.91800 1.000 16.12656 266 GLY A CA 1
ATOM 723 C C . GLY A 1 95 ? 11.90200 -36.61000 -23.21900 1.000 17.96637 266 GLY A C 1
ATOM 724 O O . GLY A 1 95 ? 12.99500 -37.14600 -22.98200 1.000 19.11192 266 GLY A O 1
ATOM 725 N N . PRO A 1 96 ? 11.80500 -35.38100 -23.73700 1.000 20.20775 267 PRO A N 1
ATOM 726 C CA . PRO A 1 96 ? 12.99700 -34.58900 -24.07000 1.000 22.62750 267 PRO A CA 1
ATOM 727 C C . PRO A 1 96 ? 13.64200 -33.93900 -22.84500 1.000 23.35795 267 PRO A C 1
ATOM 728 O O . PRO A 1 96 ? 13.90600 -32.73400 -22.82800 1.000 24.08012 267 PRO A O 1
ATOM 732 N N . TRP A 1 97 ? 13.88900 -34.74300 -21.81000 1.000 20.65975 268 TRP A N 1
ATOM 733 C CA . TRP A 1 97 ? 14.46900 -34.22700 -20.57700 1.000 26.44321 268 TRP A CA 1
ATOM 734 C C . TRP A 1 97 ? 15.90100 -33.74900 -20.76200 1.000 26.58934 268 TRP A C 1
ATOM 735 O O . TRP A 1 97 ? 16.39500 -32.98400 -19.92800 1.000 26.17903 268 TRP A O 1
ATOM 746 N N . HIS A 1 98 ? 16.58000 -34.18500 -21.82600 1.000 27.00244 269 HIS A N 1
ATOM 747 C CA . HIS A 1 98 ? 17.90300 -33.65800 -22.14200 1.000 26.12818 269 HIS A CA 1
ATOM 748 C C . HIS A 1 98 ? 17.88400 -32.17100 -22.46900 1.000 27.55547 269 HIS A C 1
ATOM 749 O O . HIS A 1 98 ? 18.95600 -31.56200 -22.55700 1.000 32.47895 269 HIS A O 1
ATOM 756 N N . LEU A 1 99 ? 16.72600 -31.57100 -22.68500 1.000 30.43906 270 LEU A N 1
ATOM 757 C CA . LEU A 1 99 ? 16.65900 -30.12800 -23.01100 1.000 29.87595 270 LEU A CA 1
ATOM 758 C C . LEU A 1 99 ? 17.14600 -29.28100 -21.83800 1.000 31.01061 270 LEU A C 1
ATOM 759 O O . LEU A 1 99 ? 17.51000 -28.16200 -22.08800 1.000 32.90571 270 LEU A O 1
ATOM 764 N N . GLY A 1 100 ? 17.13000 -29.80100 -20.61100 1.000 29.76509 271 GLY A N 1
ATOM 765 C CA . GLY A 1 100 ? 17.57500 -29.03900 -19.46200 1.000 32.31749 271 GLY A CA 1
ATOM 766 C C . GLY A 1 100 ? 16.53000 -28.04200 -19.00700 1.000 33.20692 271 GLY A C 1
ATOM 767 O O . GLY A 1 100 ? 15.95900 -28.17300 -17.92000 1.000 32.44133 271 GLY A O 1
ATOM 768 N N . SER A 1 101 ? 16.25100 -27.11900 -19.89400 1.000 29.51151 272 SER A N 1
ATOM 769 C CA . SER A 1 101 ? 15.24200 -26.09100 -19.63400 1.000 29.65001 272 SER A CA 1
ATOM 770 C C . SER A 1 101 ? 14.08700 -26.35900 -20.59200 1.000 27.41307 272 SER A C 1
ATOM 771 O O . SER A 1 101 ? 14.33500 -26.44500 -21.76900 1.000 27.55713 272 SER A O 1
ATOM 774 N N . LEU A 1 102 ? 12.89200 -26.56300 -20.06600 1.000 24.33750 273 LEU A N 1
ATOM 775 C CA . LEU A 1 102 ? 11.71100 -26.83500 -20.90900 1.000 21.89277 273 LEU A CA 1
ATOM 776 C C . LEU A 1 102 ? 10.40500 -26.49800 -20.21100 1.000 21.26438 273 LEU A C 1
ATOM 777 O O . LEU A 1 102 ? 10.38800 -26.39000 -19.01600 1.000 22.09496 273 LEU A O 1
ATOM 782 N N . GLU A 1 103 ? 9.37200 -26.29800 -21.01200 1.000 25.78515 274 GLU A N 1
ATOM 783 C CA . GLU A 1 103 ? 8.01800 -26.09100 -20.51800 1.000 26.06429 274 GLU A CA 1
ATOM 784 C C . GLU A 1 103 ? 7.12700 -27.20100 -21.05300 1.000 24.65679 274 GLU A C 1
ATOM 785 O O . GLU A 1 103 ? 7.11800 -27.46400 -22.26000 1.000 25.51313 274 GLU A O 1
ATOM 791 N N . MET A 1 104 ? 6.38200 -27.85000 -20.16300 1.000 19.70073 275 MET A N 1
ATOM 792 C CA . MET A 1 104 ? 5.43400 -28.88300 -20.55500 1.000 19.29921 275 MET A CA 1
ATOM 793 C C . MET A 1 104 ? 4.01900 -28.39500 -20.27800 1.000 20.39954 275 MET A C 1
ATOM 794 O O . MET A 1 104 ? 3.74400 -27.84800 -19.20500 1.000 23.45440 275 MET A O 1
ATOM 799 N N . ASP A 1 105 ? 3.13100 -28.59900 -21.24400 1.000 19.76706 276 ASP A N 1
ATOM 800 C CA . ASP A 1 105 ? 1.73200 -28.21100 -21.12800 1.000 20.77258 276 ASP A CA 1
ATOM 801 C C . ASP A 1 105 ? 0.92400 -29.10100 -22.06600 1.000 21.06474 276 ASP A C 1
ATOM 802 O O . ASP A 1 105 ? 1.43500 -30.09300 -22.59800 1.000 20.86724 276 ASP A O 1
ATOM 807 N N . PHE A 1 106 ? -0.34200 -28.74700 -22.27400 1.000 19.44961 277 PHE A N 1
ATOM 808 C CA . PHE A 1 106 ? -1.24800 -29.53700 -23.10400 1.000 18.68352 277 PHE A CA 1
ATOM 809 C C . PHE A 1 106 ? -1.90000 -28.61000 -24.12600 1.000 21.28311 277 PHE A C 1
ATOM 810 O O . PHE A 1 106 ? -2.90800 -27.95500 -23.84100 1.000 18.99119 277 PHE A O 1
ATOM 818 N N . ASP A 1 107 ? -1.30400 -28.56800 -25.31300 1.000 21.10315 278 ASP A N 1
ATOM 819 C CA . ASP A 1 107 ? -1.68000 -27.69400 -26.41600 1.000 20.93048 278 ASP A CA 1
ATOM 820 C C . ASP A 1 107 ? -0.91900 -28.18300 -27.63700 1.000 22.00070 278 ASP A C 1
ATOM 821 O O . ASP A 1 107 ? 0.05400 -28.93200 -27.51200 1.000 20.04157 278 ASP A O 1
ATOM 826 N N . PHE A 1 108 ? -1.36600 -27.76500 -28.81800 1.000 14.78719 279 PHE A N 1
ATOM 827 C CA . PHE A 1 108 ? -0.72400 -28.23400 -30.03500 1.000 13.91223 279 PHE A CA 1
ATOM 828 C C . PHE A 1 108 ? 0.56900 -27.47000 -30.28400 1.000 13.66190 279 PHE A C 1
ATOM 829 O O . PHE A 1 108 ? 0.64600 -26.25600 -30.07300 1.000 14.00733 279 PHE A O 1
ATOM 837 N N . CYS A 1 109 ? 1.58700 -28.19500 -30.73500 1.000 21.17539 280 CYS A N 1
ATOM 838 C CA . CYS A 1 109 ? 2.80000 -27.57100 -31.23800 1.000 20.33683 280 CYS A CA 1
ATOM 839 C C . CYS A 1 109 ? 2.50000 -26.78500 -32.51100 1.000 22.18915 280 CYS A C 1
ATOM 840 O O . CYS A 1 109 ? 1.62200 -27.15100 -33.29700 1.000 20.65782 280 CYS A O 1
ATOM 843 N N . GLU A 1 110 ? 3.23400 -25.68800 -32.69700 1.000 21.76991 281 GLU A N 1
ATOM 844 C CA . GLU A 1 110 ? 3.05100 -24.77800 -33.82700 1.000 21.88830 281 GLU A CA 1
ATOM 845 C C . GLU A 1 110 ? 2.94400 -25.51000 -35.16100 1.000 20.12861 281 GLU A C 1
ATOM 846 O O . GLU A 1 110 ? 3.84000 -26.27000 -35.54100 1.000 18.78171 281 GLU A O 1
ATOM 852 N N . GLY A 1 111 ? 1.83900 -25.27600 -35.87200 1.000 17.39165 282 GLY A N 1
ATOM 853 C CA . GLY A 1 111 ? 1.67100 -25.77800 -37.22200 1.000 15.51399 282 GLY A CA 1
ATOM 854 C C . GLY A 1 111 ? 1.36900 -27.25400 -37.35500 1.000 17.93320 282 GLY A C 1
ATOM 855 O O . GLY A 1 111 ? 1.45800 -27.78700 -38.46700 1.000 19.64361 282 GLY A O 1
ATOM 856 N N . THR A 1 112 ? 1.01600 -27.93400 -36.26900 1.000 14.34120 283 THR A N 1
ATOM 857 C CA . THR A 1 112 ? 0.78200 -29.36900 -36.29300 1.000 14.98020 283 THR A CA 1
ATOM 858 C C . THR A 1 112 ? -0.62400 -29.68800 -35.80200 1.000 17.02130 283 THR A C 1
ATOM 859 O O . THR A 1 112 ? -1.24800 -28.90600 -35.08000 1.000 14.66320 283 THR A O 1
ATOM 863 N N . THR A 1 113 ? -1.12000 -30.85400 -36.21100 1.000 15.91148 284 THR A N 1
ATOM 864 C CA . THR A 1 113 ? -2.37700 -31.38700 -35.71100 1.000 15.88043 284 THR A CA 1
ATOM 865 C C . THR A 1 113 ? -2.13400 -32.74200 -35.06200 1.000 17.10602 284 THR A C 1
ATOM 866 O O . THR A 1 113 ? -1.17700 -33.44700 -35.39600 1.000 17.49098 284 THR A O 1
ATOM 870 N N . VAL A 1 114 ? -3.01300 -33.10100 -34.12900 1.000 18.63443 285 VAL A N 1
ATOM 871 C CA . VAL A 1 114 ? -2.96200 -34.37700 -33.42600 1.000 16.30451 285 VAL A CA 1
ATOM 872 C C . VAL A 1 114 ? -4.36100 -34.97400 -33.41700 1.000 19.27499 285 VAL A C 1
ATOM 873 O O . VAL A 1 114 ? -5.31800 -34.30800 -33.00600 1.000 18.87285 285 VAL A O 1
ATOM 877 N N . VAL A 1 115 ? -4.48400 -36.22000 -33.86500 1.000 20.61059 286 VAL A N 1
ATOM 878 C CA . VAL A 1 115 ? -5.76500 -36.91200 -33.83400 1.000 20.12066 286 VAL A CA 1
ATOM 879 C C . VAL A 1 115 ? -5.61300 -38.19900 -33.03700 1.000 21.84064 286 VAL A C 1
ATOM 880 O O . VAL A 1 115 ? -4.54500 -38.81900 -33.01300 1.000 20.13120 286 VAL A O 1
ATOM 884 N N . VAL A 1 116 ? -6.69600 -38.59400 -32.37500 1.000 23.43820 287 VAL A N 1
ATOM 885 C CA . VAL A 1 116 ? -6.74900 -39.85900 -31.65100 1.000 25.28818 287 VAL A CA 1
ATOM 886 C C . VAL A 1 116 ? -7.24000 -40.92800 -32.61900 1.000 26.07020 287 VAL A C 1
ATOM 887 O O . VAL A 1 116 ? -8.38100 -40.88000 -33.08600 1.000 28.52102 287 VAL A O 1
ATOM 891 N N . THR A 1 117 ? -6.37900 -41.89300 -32.92100 1.000 18.08556 288 THR A N 1
ATOM 892 C CA . THR A 1 117 ? -6.76500 -43.01300 -33.76300 1.000 20.80066 288 THR A CA 1
ATOM 893 C C . THR A 1 117 ? -5.86400 -44.18900 -33.43100 1.000 22.60444 288 THR A C 1
ATOM 894 O O . THR A 1 117 ? -4.66300 -44.01500 -33.20500 1.000 20.11971 288 THR A O 1
ATOM 898 N N . GLU A 1 118 ? -6.44700 -45.38400 -33.41300 1.000 25.36817 289 GLU A N 1
ATOM 899 C CA . GLU A 1 118 ? -5.61900 -46.55600 -33.18500 1.000 27.20507 289 GLU A CA 1
ATOM 900 C C . GLU A 1 118 ? -4.75800 -46.89000 -34.39200 1.000 28.09169 289 GLU A C 1
ATOM 901 O O . GLU A 1 118 ? -3.83800 -47.70200 -34.26000 1.000 24.02860 289 GLU A O 1
ATOM 907 N N . ASP A 1 119 ? -4.98500 -46.22700 -35.53100 1.000 27.35448 290 ASP A N 1
ATOM 908 C CA . ASP A 1 119 ? -4.14000 -46.36800 -36.71800 1.000 25.69708 290 ASP A CA 1
ATOM 909 C C . ASP A 1 119 ? -2.89000 -45.50100 -36.56100 1.000 27.18913 290 ASP A C 1
ATOM 910 O O . ASP A 1 119 ? -2.60400 -44.59600 -37.34300 1.000 26.90123 290 ASP A O 1
ATOM 915 N N . CYS A 1 120 ? -2.15300 -45.80100 -35.49800 1.000 21.84469 291 CYS A N 1
ATOM 916 C CA . CYS A 1 120 ? -0.99300 -45.03200 -35.09100 1.000 19.60813 291 CYS A CA 1
ATOM 917 C C . CYS A 1 120 ? 0.06400 -45.98900 -34.55900 1.000 18.93976 291 CYS A C 1
ATOM 918 O O . CYS A 1 120 ? -0.23900 -47.10200 -34.12600 1.000 20.46353 291 CYS A O 1
ATOM 921 N N . GLY A 1 121 ? 1.32100 -45.54100 -34.59600 1.000 17.07424 292 GLY A N 1
ATOM 922 C CA . GLY A 1 121 ? 2.37700 -46.28700 -33.94700 1.000 16.82004 292 GLY A CA 1
ATOM 923 C C . GLY A 1 121 ? 2.22400 -46.29700 -32.43900 1.000 18.25562 292 GLY A C 1
ATOM 924 O O . GLY A 1 121 ? 1.49600 -45.49900 -31.84600 1.000 17.92667 292 GLY A O 1
ATOM 925 N N . ASN A 1 122 ? 2.92900 -47.23100 -31.80800 1.000 18.64037 293 ASN A N 1
ATOM 926 C CA . ASN A 1 122 ? 2.93000 -47.28200 -30.35900 1.000 20.04121 293 ASN A CA 1
ATOM 927 C C . ASN A 1 122 ? 3.75600 -46.12600 -29.80000 1.000 19.96783 293 ASN A C 1
ATOM 928 O O . ASN A 1 122 ? 4.44700 -45.40600 -30.52800 1.000 20.06758 293 ASN A O 1
ATOM 933 N N . ARG A 1 123 ? 3.68000 -45.94800 -28.48600 1.000 23.16473 294 ARG A N 1
ATOM 934 C CA . ARG A 1 123 ? 4.44200 -44.88200 -27.86000 1.000 26.68768 294 ARG A CA 1
ATOM 935 C C . ARG A 1 123 ? 5.93000 -45.21500 -27.86900 1.000 25.96033 294 ARG A C 1
ATOM 936 O O . ARG A 1 123 ? 6.33400 -46.37900 -27.80600 1.000 26.62018 294 ARG A O 1
ATOM 944 N N . GLY A 1 124 ? 6.74500 -44.17000 -27.94900 1.000 22.25057 295 GLY A N 1
ATOM 945 C CA . GLY A 1 124 ? 8.18000 -44.30900 -27.97400 1.000 19.06427 295 GLY A CA 1
ATOM 946 C C . GLY A 1 124 ? 8.83600 -43.03000 -27.50600 1.000 22.32887 295 GLY A C 1
ATOM 947 O O . GLY A 1 124 ? 8.17400 -42.13800 -26.96900 1.000 21.54030 295 GLY A O 1
ATOM 948 N N . PRO A 1 125 ? 10.15100 -42.91600 -27.68300 1.000 20.21557 296 PRO A N 1
ATOM 949 C CA . PRO A 1 125 ? 10.83700 -41.68600 -27.27000 1.000 18.90157 296 PRO A CA 1
ATOM 950 C C . PRO A 1 125 ? 10.24500 -40.46300 -27.95700 1.000 18.52877 296 PRO A C 1
ATOM 951 O O . PRO A 1 125 ? 9.88100 -40.50300 -29.13400 1.000 16.29321 296 PRO A O 1
ATOM 955 N N . SER A 1 126 ? 10.13900 -39.37400 -27.19700 1.000 18.73083 297 SER A N 1
ATOM 956 C CA . SER A 1 126 ? 9.51100 -38.15700 -27.69500 1.000 20.74584 297 SER A CA 1
ATOM 957 C C . SER A 1 126 ? 10.23700 -37.63500 -28.93100 1.000 18.93221 297 SER A C 1
ATOM 958 O O . SER A 1 126 ? 11.45600 -37.76600 -29.06800 1.000 19.14049 297 SER A O 1
ATOM 961 N N . LEU A 1 127 ? 9.47000 -37.03000 -29.83500 1.000 19.18916 298 LEU A N 1
ATOM 962 C CA . LEU A 1 127 ? 9.97600 -36.57300 -31.12100 1.000 18.54357 298 LEU A CA 1
ATOM 963 C C . LEU A 1 127 ? 9.76700 -35.07400 -31.27900 1.000 18.54043 298 LEU A C 1
ATOM 964 O O . LEU A 1 127 ? 8.73200 -34.53400 -30.87400 1.000 18.61963 298 LEU A O 1
ATOM 969 N N . ARG A 1 128 ? 10.75500 -34.41000 -31.87100 1.000 14.41516 299 ARG A N 1
ATOM 970 C CA . ARG A 1 128 ? 10.60300 -33.01500 -32.25200 1.000 13.84627 299 ARG A CA 1
ATOM 971 C C . ARG A 1 128 ? 9.72300 -32.90600 -33.49300 1.000 12.78066 299 ARG A C 1
ATOM 972 O O . ARG A 1 128 ? 9.70200 -33.79600 -34.34700 1.000 12.69531 299 ARG A O 1
ATOM 980 N N . THR A 1 129 ? 8.98800 -31.79600 -33.59000 1.000 16.33196 300 THR A N 1
ATOM 981 C CA . THR A 1 129 ? 8.08400 -31.61500 -34.71900 1.000 15.65911 300 THR A CA 1
ATOM 982 C C . THR A 1 129 ? 8.81200 -31.26800 -36.01000 1.000 17.58661 300 THR A C 1
ATOM 983 O O . THR A 1 129 ? 8.18900 -31.29300 -37.07700 1.000 15.15376 300 THR A O 1
ATOM 987 N N . THR A 1 130 ? 10.10200 -30.94700 -35.94400 1.000 14.64498 301 THR A N 1
ATOM 988 C CA . THR A 1 130 ? 10.91800 -30.69900 -37.12200 1.000 15.13495 301 THR A CA 1
ATOM 989 C C . THR A 1 130 ? 12.00100 -31.76300 -37.22400 1.000 16.72897 301 THR A C 1
ATOM 990 O O . THR A 1 130 ? 12.60300 -32.14600 -36.21600 1.000 15.78466 301 THR A O 1
ATOM 994 N N . THR A 1 131 ? 12.24800 -32.23500 -38.44300 1.000 17.64198 302 THR A N 1
ATOM 995 C CA . THR A 1 131 ? 13.24600 -33.26800 -38.67100 1.000 19.20200 302 THR A CA 1
ATOM 996 C C . THR A 1 131 ? 14.65100 -32.66700 -38.62400 1.000 19.29607 302 THR A C 1
ATOM 997 O O . THR A 1 131 ? 14.83800 -31.46200 -38.43300 1.000 18.43171 302 THR A O 1
ATOM 1001 N N . ALA A 1 132 ? 15.66000 -33.52700 -38.79800 1.000 14.29252 303 ALA A N 1
ATOM 1002 C CA . ALA A 1 132 ? 17.04100 -33.06000 -38.79500 1.000 15.74491 303 ALA A CA 1
ATOM 1003 C C . ALA A 1 132 ? 17.34800 -32.13600 -39.96600 1.000 17.28695 303 ALA A C 1
ATOM 1004 O O . ALA A 1 132 ? 18.33300 -31.39200 -39.90900 1.000 16.91208 303 ALA A O 1
ATOM 1006 N N . SER A 1 133 ? 16.53600 -32.16600 -41.02100 1.000 14.78352 304 SER A N 1
ATOM 1007 C CA . SER A 1 133 ? 16.65300 -31.21100 -42.11400 1.000 17.57331 304 SER A CA 1
ATOM 1008 C C . SER A 1 133 ? 15.86500 -29.93400 -41.86600 1.000 15.91665 304 SER A C 1
ATOM 1009 O O . SER A 1 133 ? 16.01500 -28.97200 -42.62800 1.000 16.06783 304 SER A O 1
ATOM 1012 N N . GLY A 1 134 ? 15.03900 -29.90100 -40.82300 1.000 14.34032 305 GLY A N 1
ATOM 1013 C CA . GLY A 1 134 ? 14.22000 -28.75000 -40.51800 1.000 14.24078 305 GLY A CA 1
ATOM 1014 C C . GLY A 1 134 ? 12.80900 -28.79600 -41.06100 1.000 13.88057 305 GLY A C 1
ATOM 1015 O O . GLY A 1 134 ? 12.03200 -27.87100 -40.79200 1.000 13.85022 305 GLY A O 1
ATOM 1016 N N . LYS A 1 135 ? 12.45100 -29.83300 -41.81500 1.000 21.53850 306 LYS A N 1
ATOM 1017 C CA . LYS A 1 135 ? 11.10000 -29.93400 -42.34800 1.000 23.43622 306 LYS A CA 1
ATOM 1018 C C . LYS A 1 135 ? 10.09600 -30.19400 -41.23100 1.000 20.45973 306 LYS A C 1
ATOM 1019 O O . LYS A 1 135 ? 10.34800 -30.98200 -40.31500 1.000 21.99242 306 LYS A O 1
ATOM 1025 N N . LEU A 1 136 ? 8.95000 -29.52600 -41.31900 1.000 15.89524 307 LEU A N 1
ATOM 1026 C CA . LEU A 1 136 ? 7.90800 -29.63500 -40.30800 1.000 16.27941 307 LEU A CA 1
ATOM 1027 C C . LEU A 1 136 ? 7.04400 -30.86700 -40.55100 1.000 15.35868 307 LEU A C 1
ATOM 1028 O O . LEU A 1 136 ? 6.58800 -31.10500 -41.67500 1.000 15.89905 307 LEU A O 1
ATOM 1033 N N . ILE A 1 137 ? 6.82400 -31.65000 -39.49900 1.000 18.30195 308 ILE A N 1
ATOM 1034 C CA . ILE A 1 137 ? 5.91000 -32.78500 -39.55100 1.000 18.37572 308 ILE A CA 1
ATOM 1035 C C . ILE A 1 137 ? 4.54700 -32.28400 -39.08800 1.000 16.47552 308 ILE A C 1
ATOM 1036 O O . ILE A 1 137 ? 4.36800 -31.92500 -37.92100 1.000 16.74784 308 ILE A O 1
ATOM 1041 N N . THR A 1 138 ? 3.58200 -32.26000 -40.00800 1.000 13.95110 309 THR A N 1
ATOM 1042 C CA . THR A 1 138 ? 2.30400 -31.60600 -39.74600 1.000 16.11485 309 THR A CA 1
ATOM 1043 C C . THR A 1 138 ? 1.34500 -32.51100 -38.98100 1.000 15.03825 309 THR A C 1
ATOM 1044 O O . THR A 1 138 ? 0.78700 -32.10800 -37.95500 1.000 17.51966 309 THR A O 1
ATOM 1048 N N . GLU A 1 139 ? 1.14500 -33.73300 -39.45700 1.000 18.62341 310 GLU A N 1
ATOM 1049 C CA . GLU A 1 139 ? 0.08700 -34.59500 -38.95000 1.000 21.16555 310 GLU A CA 1
ATOM 1050 C C . GLU A 1 139 ? 0.65500 -35.58300 -37.94100 1.000 20.35366 310 GLU A C 1
ATOM 1051 O O . GLU A 1 139 ? 1.66600 -36.24200 -38.20400 1.000 20.22819 310 GLU A O 1
ATOM 1057 N N . TRP A 1 140 ? -0.00300 -35.68100 -36.79000 1.000 15.86388 311 TRP A N 1
ATOM 1058 C CA . TRP A 1 140 ? 0.42000 -36.53500 -35.69200 1.000 17.59725 311 TRP A CA 1
ATOM 1059 C C . TRP A 1 140 ? -0.78100 -37.32300 -35.18700 1.000 19.21228 311 TRP A C 1
ATOM 1060 O O . TRP A 1 140 ? -1.93100 -36.95900 -35.43400 1.000 17.44324 311 TRP A O 1
ATOM 1071 N N . CYS A 1 141 ? -0.50900 -38.41000 -34.46800 1.000 18.73320 312 CYS A N 1
ATOM 1072 C CA . CYS A 1 141 ? -1.56300 -39.30400 -34.01100 1.000 19.77274 312 CYS A CA 1
ATOM 1073 C C . CYS A 1 141 ? -1.26000 -39.77700 -32.59800 1.000 20.44509 312 CYS A C 1
ATOM 1074 O O . CYS A 1 141 ? -0.14400 -39.63200 -32.09900 1.000 20.55832 312 CYS A O 1
ATOM 1077 N N . CYS A 1 142 ? -2.27800 -40.33600 -31.94900 1.000 19.04035 313 CYS A N 1
ATOM 1078 C CA . CYS A 1 142 ? -2.05600 -41.12200 -30.74400 1.000 24.33726 313 CYS A CA 1
ATOM 1079 C C . CYS A 1 142 ? -3.06000 -42.26400 -30.70600 1.000 21.09640 313 CYS A C 1
ATOM 1080 O O . CYS A 1 142 ? -4.19700 -42.11900 -31.16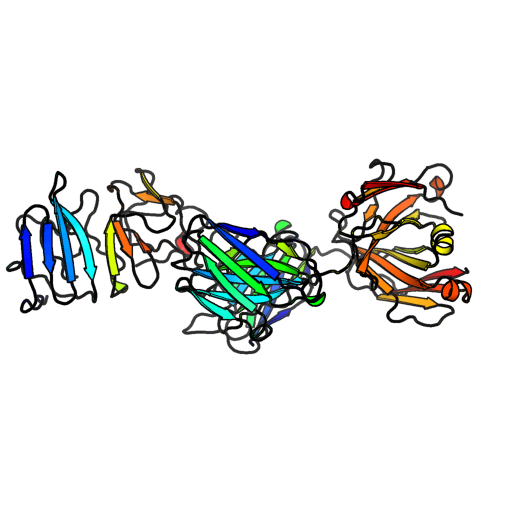000 1.000 20.52792 313 CYS A O 1
ATOM 1083 N N . ARG A 1 143 ? -2.61400 -43.41200 -30.18900 1.000 18.84981 314 ARG A N 1
ATOM 1084 C CA . ARG A 1 143 ? -3.48900 -44.57600 -30.10200 1.000 20.31722 314 ARG A CA 1
ATOM 1085 C C . ARG A 1 143 ? -4.62300 -44.36100 -29.10300 1.000 20.81143 314 ARG A C 1
ATOM 1086 O O . ARG A 1 143 ? -5.80000 -44.52500 -29.44600 1.000 20.53534 314 ARG A O 1
ATOM 1094 N N . SER A 1 144 ? -4.29200 -43.98500 -27.86300 1.000 22.30189 315 SER A N 1
ATOM 1095 C CA . SER A 1 144 ? -5.28600 -43.92000 -26.79700 1.000 22.24845 315 SER A CA 1
ATOM 1096 C C . SER A 1 144 ? -5.13200 -42.66900 -25.93600 1.000 22.98100 315 SER A C 1
ATOM 1097 O O . SER A 1 144 ? -5.53400 -42.66800 -24.76700 1.000 22.06460 315 SER A O 1
ATOM 1100 N N . CYS A 1 145 ? -4.55800 -41.60100 -26.47800 1.000 26.40606 316 CYS A N 1
ATOM 1101 C CA . CYS A 1 145 ? -4.29000 -40.42500 -25.66700 1.000 24.43861 316 CYS A CA 1
ATOM 1102 C C . CYS A 1 145 ? -5.49000 -39.48700 -25.67400 1.000 25.58758 316 CYS A C 1
ATOM 1103 O O . CYS A 1 145 ? -6.46300 -39.68000 -26.40500 1.000 26.72739 316 CYS A O 1
ATOM 1106 N N . THR A 1 146 ? -5.41000 -38.45300 -24.84500 1.000 21.65180 317 THR A N 1
ATOM 1107 C CA . THR A 1 146 ? -6.44000 -37.43100 -24.79500 1.000 21.09097 317 THR A CA 1
ATOM 1108 C C . THR A 1 146 ? -5.90400 -36.11500 -25.34100 1.000 20.88187 317 THR A C 1
ATOM 1109 O O . THR A 1 146 ? -4.70900 -35.81900 -25.24200 1.000 18.58929 317 THR A O 1
ATOM 1113 N N . LEU A 1 147 ? -6.80700 -35.32400 -25.91000 1.000 23.34365 318 LEU A N 1
ATOM 1114 C CA . LEU A 1 147 ? -6.52000 -33.99500 -26.42100 1.000 22.14369 318 LEU A CA 1
ATOM 1115 C C . LEU A 1 147 ? -6.94600 -32.92900 -25.41600 1.000 23.40867 318 LEU A C 1
ATOM 1116 O O . LEU A 1 147 ? -7.90800 -33.12600 -24.66700 1.000 25.05986 318 LEU A O 1
ATOM 1121 N N . PRO A 1 148 ? -6.26000 -31.77300 -25.35900 1.000 20.19393 319 PRO A N 1
ATOM 1122 C CA . PRO A 1 148 ? -5.07900 -31.36800 -26.13600 1.000 17.67262 319 PRO A CA 1
ATOM 1123 C C . PRO A 1 148 ? -3.84100 -32.21900 -25.84000 1.000 18.57471 319 PRO A C 1
ATOM 1124 O O . PRO A 1 148 ? -3.74100 -32.78900 -24.75400 1.000 17.22005 319 PRO A O 1
ATOM 1128 N N . PRO A 1 149 ? -2.91700 -32.29800 -26.79300 1.000 14.72017 320 PRO A N 1
ATOM 1129 C CA . PRO A 1 149 ? -1.79400 -33.23100 -26.65900 1.000 13.90927 320 PRO A CA 1
ATOM 1130 C C . PRO A 1 149 ? -0.72300 -32.73600 -25.70000 1.000 12.66688 320 PRO A C 1
ATOM 1131 O O . PRO A 1 149 ? -0.51300 -31.53500 -25.52000 1.000 12.71935 320 PRO A O 1
ATOM 1135 N N . LEU A 1 150 ? -0.04100 -33.69900 -25.08100 1.000 17.04406 321 LEU A N 1
ATOM 1136 C CA . LEU A 1 150 ? 1.11600 -33.39600 -24.24800 1.000 18.31979 321 LEU A CA 1
ATOM 1137 C C . LEU A 1 150 ? 2.21100 -32.77100 -25.10000 1.000 15.54408 321 LEU A C 1
ATOM 1138 O O . LEU A 1 150 ? 2.65700 -33.36300 -26.08700 1.000 17.47992 321 LEU A O 1
ATOM 1143 N N . ARG A 1 151 ? 2.64300 -31.57300 -24.71900 1.000 16.12276 322 ARG A N 1
ATOM 1144 C CA . ARG A 1 151 ? 3.58400 -30.79900 -25.51200 1.000 17.34339 322 ARG A CA 1
ATOM 1145 C C . ARG A 1 151 ? 4.75000 -30.33800 -24.65100 1.000 18.20749 322 ARG A C 1
ATOM 1146 O O . ARG A 1 151 ? 4.55700 -29.89300 -23.51500 1.000 17.93948 322 ARG A O 1
ATOM 1154 N N . TYR A 1 152 ? 5.95700 -30.44700 -25.19900 1.000 16.14480 323 TYR A N 1
ATOM 1155 C CA . TYR A 1 152 ? 7.14900 -29.85500 -24.61100 1.000 17.16501 323 TYR A CA 1
ATOM 1156 C C . TYR A 1 152 ? 7.64700 -28.74300 -25.52100 1.000 19.66229 323 TYR A C 1
ATOM 1157 O O . TYR A 1 152 ? 7.58300 -28.85700 -26.74900 1.000 21.12621 323 TYR A O 1
ATOM 1166 N N . ARG A 1 153 ? 8.14500 -27.67000 -24.91600 1.000 23.38843 324 ARG A N 1
ATOM 1167 C CA . ARG A 1 153 ? 8.73900 -26.56700 -25.65600 1.000 24.76283 324 ARG A CA 1
ATOM 1168 C C . ARG A 1 153 ? 10.10400 -26.25600 -25.06600 1.000 27.55968 324 ARG A C 1
ATOM 1169 O O . ARG A 1 153 ? 10.22800 -26.04400 -23.85600 1.000 27.65922 324 ARG A O 1
ATOM 1177 N N . GLY A 1 154 ? 11.12100 -26.22900 -25.92100 1.000 21.53166 325 GLY A N 1
ATOM 1178 C CA . GLY A 1 154 ? 12.46800 -25.95300 -25.47000 1.000 22.36861 325 GLY A CA 1
ATOM 1179 C C . GLY A 1 154 ? 13.25300 -25.11800 -26.45800 1.000 25.08228 325 GLY A C 1
ATOM 1180 O O . GLY A 1 154 ? 12.68900 -24.60200 -27.42800 1.000 23.95953 325 GLY A O 1
ATOM 1181 N N . GLU A 1 155 ? 14.55600 -24.97000 -26.20700 1.000 29.57744 326 GLU A N 1
ATOM 1182 C CA . GLU A 1 155 ? 15.38200 -24.07100 -27.00900 1.000 30.58366 326 GLU A CA 1
ATOM 1183 C C . GLU A 1 155 ? 15.34500 -24.42600 -28.49200 1.000 30.79007 326 GLU A C 1
ATOM 1184 O O . GLU A 1 155 ? 15.37900 -23.53500 -29.34900 1.000 30.02103 326 GLU A O 1
ATOM 1190 N N . ASP A 1 156 ? 15.26200 -25.71400 -28.81800 1.000 21.44038 327 ASP A N 1
ATOM 1191 C CA . ASP A 1 156 ? 15.29600 -26.15600 -30.20600 1.000 22.01347 327 ASP A CA 1
ATOM 1192 C C . ASP A 1 156 ? 13.90500 -26.38700 -30.78700 1.000 21.82293 327 ASP A C 1
ATOM 1193 O O . ASP A 1 156 ? 13.78800 -26.91900 -31.89500 1.000 21.56394 327 ASP A O 1
ATOM 1198 N N . GLY A 1 157 ? 12.85200 -25.99800 -30.06600 1.000 22.80865 328 GLY A N 1
ATOM 1199 C CA . GLY A 1 157 ? 11.50300 -25.98500 -30.59900 1.000 21.33196 328 GLY A CA 1
ATOM 1200 C C . GLY A 1 157 ? 10.55400 -26.83100 -29.76000 1.000 22.72799 328 GLY A C 1
ATOM 1201 O O . GLY A 1 157 ? 10.67000 -26.88500 -28.53100 1.000 20.85833 328 GLY A O 1
ATOM 1202 N N . CYS A 1 158 ? 9.62700 -27.49900 -30.44300 1.000 21.46216 329 CYS A N 1
ATOM 1203 C CA . CYS A 1 158 ? 8.48900 -28.15900 -29.82000 1.000 21.75451 329 CYS A CA 1
ATOM 1204 C C . CYS A 1 158 ? 8.59400 -29.66900 -29.97200 1.000 21.07211 329 CYS A C 1
ATOM 1205 O O . CYS A 1 158 ? 8.95300 -30.17200 -31.04100 1.000 21.21798 329 CYS A O 1
ATOM 1208 N N . TRP A 1 159 ? 8.24300 -30.38600 -28.90600 1.000 14.47904 330 TRP A N 1
ATOM 1209 C CA . TRP A 1 159 ? 8.26400 -31.84100 -28.87800 1.000 15.06154 330 TRP A CA 1
ATOM 1210 C C . TRP A 1 159 ? 6.93200 -32.34800 -28.33800 1.000 15.61732 330 TRP A C 1
ATOM 1211 O O . TRP A 1 159 ? 6.21700 -31.63800 -27.62600 1.000 18.61568 330 TRP A O 1
ATOM 1222 N N . TYR A 1 160 ? 6.60600 -33.59000 -28.67800 1.000 16.19914 331 TYR A N 1
ATOM 1223 C CA . TYR A 1 160 ? 5.33700 -34.19000 -28.29900 1.000 17.05220 331 TYR A CA 1
ATOM 1224 C C . TYR A 1 160 ? 5.54400 -35.32900 -27.30900 1.000 17.10731 331 TYR A C 1
ATOM 1225 O O . TYR A 1 160 ? 6.63300 -35.89800 -27.19400 1.000 15.74752 331 TYR A O 1
ATOM 1234 N N . GLY A 1 161 ? 4.47400 -35.64500 -26.58100 1.000 18.01183 332 GLY A N 1
ATOM 1235 C CA . GLY A 1 161 ? 4.50600 -36.75500 -25.64900 1.000 16.54084 332 GLY A CA 1
ATOM 1236 C C . GLY A 1 161 ? 4.87700 -38.06600 -26.31700 1.000 18.55709 332 GLY A C 1
ATOM 1237 O O . GLY A 1 161 ? 4.79900 -38.22800 -27.53700 1.000 17.64535 332 GLY A O 1
ATOM 1238 N N . MET A 1 162 ? 5.30300 -39.01700 -25.48000 1.000 14.07911 333 MET A N 1
ATOM 1239 C CA . MET A 1 162 ? 5.69900 -40.33500 -25.96800 1.000 15.40727 333 MET A CA 1
ATOM 1240 C C . MET A 1 162 ? 4.60000 -40.99700 -26.78900 1.000 15.74042 333 MET A C 1
ATOM 1241 O O . MET A 1 162 ? 4.89000 -41.70100 -27.76300 1.000 17.08628 333 MET A O 1
ATOM 1246 N N . GLU A 1 163 ? 3.33700 -40.77500 -26.42100 1.000 13.42039 334 GLU A N 1
ATOM 1247 C CA . GLU A 1 163 ? 2.21900 -41.42200 -27.10000 1.000 13.98952 334 GLU A CA 1
ATOM 1248 C C . GLU A 1 163 ? 1.99100 -40.88300 -28.50600 1.000 13.26445 334 GLU A C 1
ATOM 1249 O O . GLU A 1 163 ? 1.36600 -41.56800 -29.32200 1.000 13.90494 334 GLU A O 1
ATOM 1255 N N . ILE A 1 164 ? 2.48000 -39.68500 -28.80800 1.000 15.39521 335 ILE A N 1
ATOM 1256 C CA . ILE A 1 164 ? 2.14300 -38.98500 -30.04200 1.000 15.96878 335 ILE A CA 1
ATOM 1257 C C . ILE A 1 164 ? 3.23700 -39.24000 -31.06800 1.000 16.58134 335 ILE A C 1
ATOM 1258 O O . ILE A 1 164 ? 4.42000 -38.98600 -30.80700 1.000 14.94493 335 ILE A O 1
ATOM 1263 N N . ARG A 1 165 ? 2.84100 -39.73900 -32.23100 1.000 20.92723 336 ARG A N 1
ATOM 1264 C CA . ARG A 1 165 ? 3.73400 -40.15800 -33.29800 1.000 19.64616 336 ARG A CA 1
ATOM 1265 C C . ARG A 1 165 ? 3.30400 -39.50500 -34.60000 1.000 20.49747 336 ARG A C 1
ATOM 1266 O O . ARG A 1 165 ? 2.16500 -39.04300 -34.72400 1.000 18.94047 336 ARG A O 1
ATOM 1274 N N . PRO A 1 166 ? 4.19400 -39.44300 -35.59200 1.000 20.01230 337 PRO A N 1
ATOM 1275 C CA . PRO A 1 166 ? 3.78800 -38.92500 -36.90600 1.000 18.82096 337 PRO A CA 1
ATOM 1276 C C . PRO A 1 166 ? 2.75400 -39.83800 -37.54900 1.000 18.67504 337 PRO A C 1
ATOM 1277 O O . PRO A 1 166 ? 2.91000 -41.06100 -37.56700 1.000 19.40130 337 PRO A O 1
ATOM 1281 N N . LEU A 1 167 ? 1.68400 -39.22800 -38.06600 1.000 22.98689 338 LEU A N 1
ATOM 1282 C CA . LEU A 1 167 ? 0.63600 -39.99700 -38.72900 1.000 22.79531 338 LEU A CA 1
ATOM 1283 C C . LEU A 1 167 ? 1.18700 -40.78100 -39.91400 1.000 23.37549 338 LEU A C 1
ATOM 1284 O O . LEU A 1 167 ? 0.78700 -41.92700 -40.15200 1.000 24.26774 338 LEU A O 1
ATOM 1289 N N . LYS A 1 168 ? 2.10600 -40.18000 -40.66600 1.000 23.19489 339 LYS A N 1
ATOM 1290 C CA . LYS A 1 168 ? 2.68600 -40.77300 -41.86600 1.000 25.42044 339 LYS A CA 1
ATOM 1291 C C . LYS A 1 168 ? 4.11000 -41.26700 -41.62000 1.000 22.20157 339 LYS A C 1
ATOM 1292 O O . LYS A 1 168 ? 4.97300 -41.17800 -42.49500 1.000 25.28391 339 LYS A O 1
ATOM 1298 N N . GLU A 1 169 ? 4.37000 -41.78100 -40.41200 1.000 23.54723 340 GLU A N 1
ATOM 1299 C CA . GLU A 1 169 ? 5.72600 -42.17300 -40.03600 1.000 26.50404 340 GLU A CA 1
ATOM 1300 C C . GLU A 1 169 ? 6.30200 -43.22900 -40.97200 1.000 23.61520 340 GLU A C 1
ATOM 1301 O O . GLU A 1 169 ? 7.50800 -43.22200 -41.24400 1.000 23.41165 340 GLU A O 1
ATOM 1307 N N . LYS A 1 170 ? 5.47000 -44.13900 -41.47500 1.000 17.34748 341 LYS A N 1
ATOM 1308 C CA . LYS A 1 170 ? 5.94500 -45.20400 -42.35000 1.000 20.33785 341 LYS A CA 1
ATOM 1309 C C . LYS A 1 170 ? 6.22200 -44.73600 -43.77300 1.000 21.27251 341 LYS A C 1
ATOM 1310 O O . LYS A 1 170 ? 6.57700 -45.56600 -44.61800 1.000 20.80834 341 LYS A O 1
ATOM 1316 N N . GLU A 1 171 ? 6.07600 -43.44700 -44.06500 1.000 22.69896 342 GLU A N 1
ATOM 1317 C CA . GLU A 1 171 ? 6.17900 -42.94400 -45.42500 1.000 23.04608 342 GLU A CA 1
ATOM 1318 C C . GLU A 1 171 ? 7.37800 -42.01700 -45.57800 1.000 20.67085 342 GLU A C 1
ATOM 1319 O O . GLU A 1 171 ? 7.76300 -41.30900 -44.64200 1.000 21.73386 342 GLU A O 1
ATOM 1325 N N . GLU A 1 172 ? 7.97100 -42.04900 -46.77300 1.000 24.74573 343 GLU A N 1
ATOM 1326 C CA . GLU A 1 172 ? 9.06300 -41.16700 -47.18400 1.000 26.64384 343 GLU A CA 1
ATOM 1327 C C . GLU A 1 172 ? 10.33700 -41.38600 -46.37500 1.000 23.04668 343 GLU A C 1
ATOM 1328 O O . GLU A 1 172 ? 11.19900 -40.50100 -46.32900 1.000 26.19894 343 GLU A O 1
ATOM 1334 N N . ASN A 1 173 ? 10.47700 -42.55300 -45.74200 1.000 18.04577 344 ASN A N 1
ATOM 1335 C CA . ASN A 1 173 ? 11.63800 -42.86000 -44.90400 1.000 19.30582 344 ASN A CA 1
ATOM 1336 C C . ASN A 1 173 ? 11.82400 -41.79500 -43.82500 1.000 17.08914 344 ASN A C 1
ATOM 1337 O O . ASN A 1 173 ? 12.93600 -41.33300 -43.55900 1.000 17.92718 344 ASN A O 1
ATOM 1342 N N . LEU A 1 174 ? 10.70700 -41.39200 -43.21300 1.000 22.16561 345 LEU A N 1
ATOM 1343 C CA . LEU A 1 174 ? 10.72500 -40.33600 -42.20500 1.000 23.73179 345 LEU A CA 1
ATOM 1344 C C . LEU A 1 174 ? 11.66500 -40.67000 -41.05300 1.000 21.73800 345 LEU A C 1
ATOM 1345 O O . LEU A 1 174 ? 12.35000 -39.78500 -40.52600 1.000 23.12563 345 LEU A O 1
ATOM 1350 N N . VAL A 1 175 ? 11.70000 -41.94100 -40.64000 1.000 19.34207 346 VAL A N 1
ATOM 1351 C CA . VAL A 1 175 ? 12.42700 -42.33600 -39.43600 1.000 21.43920 346 VAL A CA 1
ATOM 1352 C C . VAL A 1 175 ? 13.90700 -41.98300 -39.52600 1.000 19.99306 346 VAL A C 1
ATOM 1353 O O . VAL A 1 175 ? 14.56500 -41.77500 -38.49900 1.000 24.82002 346 VAL A O 1
ATOM 1357 N N . ASN A 1 176 ? 14.45700 -41.91100 -40.74000 1.000 18.26300 347 ASN A N 1
ATOM 1358 C CA . ASN A 1 176 ? 15.88300 -41.64000 -40.89200 1.000 19.28628 347 ASN A CA 1
ATOM 1359 C C . ASN A 1 176 ? 16.26500 -40.22000 -40.49200 1.000 20.54711 347 ASN A C 1
ATOM 1360 O O . ASN A 1 176 ? 17.43100 -39.98100 -40.15800 1.000 23.52883 347 ASN A O 1
ATOM 1365 N N . SER A 1 177 ? 15.32500 -39.27400 -40.51500 1.000 19.22460 348 SER A N 1
ATOM 1366 C CA . SER A 1 177 ? 15.62400 -37.88700 -40.18800 1.000 20.88088 348 SER A CA 1
ATOM 1367 C C . SER A 1 177 ? 14.92300 -37.38900 -38.93200 1.000 22.60178 348 SER A C 1
ATOM 1368 O O . SER A 1 177 ? 15.03000 -36.19800 -38.61500 1.000 19.49536 348 SER A O 1
ATOM 1371 N N . LEU A 1 178 ? 14.21100 -38.25200 -38.21400 1.000 15.47932 349 LEU A N 1
ATOM 1372 C CA . LEU A 1 178 ? 13.53300 -37.83800 -36.99400 1.000 15.90575 349 LEU A CA 1
ATOM 1373 C C . LEU A 1 178 ? 14.53700 -37.42400 -35.92300 1.000 18.00141 349 LEU A C 1
ATOM 1374 O O . LEU A 1 178 ? 15.62900 -37.98800 -35.80800 1.000 19.78624 349 LEU A O 1
ATOM 1379 N N . VAL A 1 179 ? 14.15200 -36.42500 -35.13300 1.000 15.62676 350 VAL A N 1
ATOM 1380 C CA . VAL A 1 179 ? 14.93800 -35.96800 -33.99300 1.000 16.50051 350 VAL A CA 1
ATOM 1381 C C . VAL A 1 179 ? 14.25500 -36.48300 -32.73500 1.000 15.94310 350 VAL A C 1
ATOM 1382 O O . VAL A 1 179 ? 13.08400 -36.17300 -32.48100 1.000 13.82530 350 VAL A O 1
ATOM 1386 N N . THR A 1 180 ? 14.98500 -37.26700 -31.94800 1.000 21.52020 351 THR A N 1
ATOM 1387 C CA . THR A 1 180 ? 14.39700 -38.09100 -30.90500 1.000 21.45895 351 THR A CA 1
ATOM 1388 C C . THR A 1 180 ? 15.09500 -37.80800 -29.57900 1.000 24.14641 351 THR A C 1
ATOM 1389 O O . THR A 1 180 ? 16.17600 -37.21300 -29.53800 1.000 24.88017 351 THR A O 1
ATOM 1393 N N . ALA A 1 181 ? 14.46700 -38.24300 -28.49000 1.000 20.31707 352 ALA A N 1
ATOM 1394 C CA . ALA A 1 181 ? 15.00900 -38.05600 -27.14900 1.000 21.47430 352 ALA A CA 1
ATOM 1395 C C . ALA A 1 181 ? 15.77500 -39.29500 -26.70000 1.000 20.95694 352 ALA A C 1
ATOM 1396 O O . ALA A 1 181 ? 15.65300 -40.36200 -27.30100 1.000 25.07942 352 ALA A O 1
ATOM 1398 N N . GLU B 2 1 ? 1.08900 -27.71800 -44.01800 1.000 40.79137 20 GLU H N 1
ATOM 1399 C CA . GLU B 2 1 ? 2.47000 -27.50800 -43.60500 1.000 32.56147 20 GLU H CA 1
ATOM 1400 C C . GLU B 2 1 ? 2.96300 -26.12000 -44.00600 1.000 30.84369 20 GLU H C 1
ATOM 1401 O O . GLU B 2 1 ? 2.16600 -25.23200 -44.30600 1.000 31.77294 20 GLU H O 1
ATOM 1407 N N . VAL B 2 2 ? 4.27800 -25.93700 -44.00900 1.000 18.34435 21 VAL H N 1
ATOM 1408 C CA . VAL B 2 2 ? 4.86700 -24.63000 -44.27500 1.000 20.81802 21 VAL H CA 1
ATOM 1409 C C . VAL B 2 2 ? 4.85200 -24.37100 -45.77500 1.000 21.16636 21 VAL H C 1
ATOM 1410 O O . VAL B 2 2 ? 5.30400 -25.20700 -46.56600 1.000 21.56077 21 VAL H O 1
ATOM 1414 N N . LYS B 2 3 ? 4.33500 -23.21100 -46.17000 1.000 27.54048 22 LYS H N 1
ATOM 1415 C CA . LYS B 2 3 ? 4.41200 -22.76400 -47.55300 1.000 29.17766 22 LYS H CA 1
ATOM 1416 C C . LYS B 2 3 ? 4.87500 -21.31500 -47.58300 1.000 27.65242 22 LYS H C 1
ATOM 1417 O O . LYS B 2 3 ? 4.43300 -20.49800 -46.77100 1.000 26.22743 22 LYS H O 1
ATOM 1423 N N . LEU B 2 4 ? 5.76200 -21.00400 -48.52400 1.000 23.60854 23 LEU H N 1
ATOM 1424 C CA . LEU B 2 4 ? 6.21500 -19.64400 -48.77600 1.000 23.61979 23 LEU H CA 1
ATOM 1425 C C . LEU B 2 4 ? 5.73000 -19.20100 -50.14900 1.000 25.23259 23 LEU H C 1
ATOM 1426 O O . LEU B 2 4 ? 5.69700 -20.00000 -51.09100 1.000 22.98061 23 LEU H O 1
ATOM 1431 N N . GLN B 2 5 ? 5.35600 -17.92800 -50.26100 1.000 28.93662 24 GLN H N 1
ATOM 1432 C CA . GLN B 2 5 ? 4.91400 -17.36600 -51.53300 1.000 30.54133 24 GLN H CA 1
ATOM 1433 C C . GLN B 2 5 ? 5.40900 -15.93400 -51.65000 1.000 28.70009 24 GLN H C 1
ATOM 1434 O O . GLN B 2 5 ? 5.10800 -15.09900 -50.79100 1.000 29.67176 24 GLN H O 1
ATOM 1440 N N . GLU B 2 6 ? 6.15500 -15.65200 -52.71100 1.000 18.02808 25 GLU H N 1
ATOM 1441 C CA . GLU B 2 6 ? 6.62700 -14.30500 -52.98400 1.000 19.21734 25 GLU H CA 1
ATOM 1442 C C . GLU B 2 6 ? 5.56900 -13.50600 -53.74100 1.000 19.35005 25 GLU H C 1
ATOM 1443 O O . GLU B 2 6 ? 4.71200 -14.05800 -54.43600 1.000 18.93446 25 GLU H O 1
ATOM 1449 N N . SER B 2 7 ? 5.64200 -12.18500 -53.59600 1.000 16.15801 26 SER H N 1
ATOM 1450 C CA . SER B 2 7 ? 4.75500 -11.28600 -54.31800 1.000 20.35129 26 SER H CA 1
ATOM 1451 C C . SER B 2 7 ? 5.43500 -9.93200 -54.45200 1.000 18.80602 26 SER H C 1
ATOM 1452 O O . SER B 2 7 ? 6.34600 -9.59300 -53.69200 1.000 18.04142 26 SER H O 1
ATOM 1455 N N . GLY B 2 8 ? 4.97600 -9.15900 -55.43100 1.000 32.04624 27 GLY H N 1
ATOM 1456 C CA . GLY B 2 8 ? 5.58500 -7.89300 -55.75100 1.000 34.72281 27 GLY H CA 1
ATOM 1457 C C . GLY B 2 8 ? 5.45100 -7.57700 -57.22500 1.000 33.70931 27 GLY H C 1
ATOM 1458 O O . GLY B 2 8 ? 4.86100 -8.34200 -57.99500 1.000 31.42484 27 GLY H O 1
ATOM 1459 N N . PRO B 2 9 ? 5.99600 -6.44100 -57.65200 1.000 33.95769 28 PRO H N 1
ATOM 1460 C CA . PRO B 2 9 ? 5.91500 -6.08000 -59.07000 1.000 33.65356 28 PRO H CA 1
ATOM 1461 C C . PRO B 2 9 ? 6.94400 -6.83500 -59.89600 1.000 37.80741 28 PRO H C 1
ATOM 1462 O O . PRO B 2 9 ? 8.07100 -7.07900 -59.45600 1.000 39.62065 28 PRO H O 1
ATOM 1466 N N . GLY B 2 10 ? 6.53800 -7.21300 -61.10700 1.000 24.48200 29 GLY H N 1
ATOM 1467 C CA . GLY B 2 10 ? 7.44800 -7.84700 -62.04100 1.000 21.94873 29 GLY H CA 1
ATOM 1468 C C . GLY B 2 10 ? 8.34300 -6.89800 -62.80300 1.000 21.70998 29 GLY H C 1
ATOM 1469 O O . GLY B 2 10 ? 9.26400 -7.34900 -63.49000 1.000 21.03858 29 GLY H O 1
ATOM 1470 N N . LEU B 2 11 ? 8.09700 -5.59400 -62.69200 1.000 20.24466 30 LEU H N 1
ATOM 1471 C CA . LEU B 2 11 ? 8.82800 -4.59000 -63.45200 1.000 22.51431 30 LEU H CA 1
ATOM 1472 C C . LEU B 2 11 ? 9.04200 -3.36200 -62.58200 1.000 22.75252 30 LEU H C 1
ATOM 1473 O O . LEU B 2 11 ? 8.08900 -2.84200 -61.99500 1.000 25.96666 30 LEU H O 1
ATOM 1478 N N . VAL B 2 12 ? 10.28900 -2.90200 -62.50800 1.000 26.70346 31 VAL H N 1
ATOM 1479 C CA . VAL B 2 12 ? 10.66100 -1.73300 -61.71700 1.000 24.80050 31 VAL H CA 1
ATOM 1480 C C . VAL B 2 12 ? 11.69000 -0.94100 -62.51100 1.000 28.28575 31 VAL H C 1
ATOM 1481 O O . VAL B 2 12 ? 12.54500 -1.51900 -63.19000 1.000 24.97661 31 VAL H O 1
ATOM 1485 N N . ARG B 2 13 ? 11.60400 0.38800 -62.42800 1.000 36.40492 32 ARG H N 1
ATOM 1486 C CA . ARG B 2 13 ? 12.48600 1.25700 -63.19000 1.000 35.87282 32 ARG H CA 1
ATOM 1487 C C . ARG B 2 13 ? 13.85600 1.35600 -62.52500 1.000 35.25049 32 ARG H C 1
ATOM 1488 O O . ARG B 2 13 ? 13.96900 1.24300 -61.30100 1.000 35.81584 32 ARG H O 1
ATOM 1496 N N . PRO B 2 14 ? 14.91300 1.54400 -63.31500 1.000 21.51097 33 PRO H N 1
ATOM 1497 C CA . PRO B 2 14 ? 16.24500 1.72900 -62.72900 1.000 24.06856 33 PRO H CA 1
ATOM 1498 C C . PRO B 2 14 ? 16.28200 2.90400 -61.76000 1.000 27.43116 33 PRO H C 1
ATOM 1499 O O . PRO B 2 14 ? 15.56800 3.89900 -61.92400 1.000 26.36736 33 PRO H O 1
ATOM 1503 N N . SER B 2 15 ? 17.11600 2.75200 -60.72700 1.000 31.16591 34 SER H N 1
ATOM 1504 C CA A SER B 2 15 ? 17.39200 3.74200 -59.68900 0.570 35.02846 34 SER H CA 1
ATOM 1505 C CA B SER B 2 15 ? 17.39200 3.74100 -59.68900 0.430 35.83192 34 SER H CA 1
ATOM 1506 C C . SER B 2 15 ? 16.18900 4.02100 -58.79800 1.000 35.70482 34 SER H C 1
ATOM 1507 O O . SER B 2 15 ? 16.22700 4.96900 -58.00000 1.000 36.19435 34 SER H O 1
ATOM 1512 N N . GLN B 2 16 ? 15.13000 3.22700 -58.89600 1.000 38.29272 35 GLN H N 1
ATOM 1513 C CA . GLN B 2 16 ? 14.01700 3.27800 -57.95900 1.000 38.22021 35 GLN H CA 1
ATOM 1514 C C . GLN B 2 16 ? 14.12500 2.12700 -56.96500 1.000 36.43080 35 GLN H C 1
ATOM 1515 O O . GLN B 2 16 ? 14.87800 1.17000 -57.16100 1.000 37.09126 35 GLN H O 1
ATOM 1521 N N . SER B 2 17 ? 13.35800 2.22400 -55.88700 1.000 26.93627 36 SER H N 1
ATOM 1522 C CA . SER B 2 17 ? 13.47500 1.23100 -54.83500 1.000 25.43631 36 SER H CA 1
ATOM 1523 C C . SER B 2 17 ? 12.65600 -0.01600 -55.16800 1.000 24.64642 36 SER H C 1
ATOM 1524 O O . SER B 2 17 ? 11.81500 -0.02900 -56.07300 1.000 24.56864 36 SER H O 1
ATOM 1527 N N . LEU B 2 18 ? 12.91300 -1.08000 -54.40900 1.000 32.88113 37 LEU H N 1
ATOM 1528 C CA . LEU B 2 18 ? 12.30200 -2.38200 -54.64100 1.000 30.68609 37 LEU H CA 1
ATOM 1529 C C . LEU B 2 18 ? 11.78900 -2.95100 -53.32700 1.000 32.10291 37 LEU H C 1
ATOM 1530 O O . LEU B 2 18 ? 12.51300 -2.95400 -52.32500 1.000 32.26663 37 LEU H O 1
ATOM 1535 N N . SER B 2 19 ? 10.54200 -3.41700 -53.32800 1.000 24.99434 38 SER H N 1
ATOM 1536 C CA . SER B 2 19 ? 9.92200 -3.98600 -52.13800 1.000 24.83642 38 SER H CA 1
ATOM 1537 C C . SER B 2 19 ? 9.28200 -5.32000 -52.50000 1.000 22.66168 38 SER H C 1
ATOM 1538 O O . SER B 2 19 ? 8.38700 -5.36700 -53.35000 1.000 23.00525 38 SER H O 1
ATOM 1541 N N . LEU B 2 20 ? 9.72400 -6.39600 -51.84800 1.000 24.19232 39 LEU H N 1
ATOM 1542 C CA . LEU B 2 20 ? 9.20700 -7.73900 -52.08800 1.000 22.39290 39 LEU H CA 1
ATOM 1543 C C . LEU B 2 20 ? 8.59600 -8.29700 -50.81000 1.000 23.47061 39 LEU H C 1
ATOM 1544 O O . LEU B 2 20 ? 9.08100 -8.02700 -49.71100 1.000 22.59327 39 LEU H O 1
ATOM 1549 N N . THR B 2 21 ? 7.52300 -9.06400 -50.95900 1.000 19.33491 40 THR H N 1
ATOM 1550 C CA . THR B 2 21 ? 6.83100 -9.69400 -49.84400 1.000 18.98694 40 THR H CA 1
ATOM 1551 C C . THR B 2 21 ? 6.89400 -11.20900 -49.98600 1.000 17.99437 40 THR H C 1
ATOM 1552 O O . THR B 2 21 ? 6.70200 -11.74500 -51.08200 1.000 17.74871 40 THR H O 1
ATOM 1556 N N . CYS B 2 22 ? 7.15700 -11.89300 -48.87000 1.000 20.01276 41 CYS H N 1
ATOM 1557 C CA . CYS B 2 22 ? 6.99200 -13.34000 -48.75300 1.000 21.76603 41 CYS H CA 1
ATOM 1558 C C . CYS B 2 22 ? 5.92500 -13.63100 -47.70900 1.000 21.57726 41 CYS H C 1
ATOM 1559 O O . CYS B 2 22 ? 6.08400 -13.26300 -46.54300 1.000 22.77378 41 CYS H O 1
ATOM 1562 N N . SER B 2 23 ? 4.83600 -14.26400 -48.13300 1.000 20.32428 42 SER H N 1
ATOM 1563 C CA . SER B 2 23 ? 3.76600 -14.66900 -47.23300 1.000 22.36013 42 SER H CA 1
ATOM 1564 C C . SER B 2 23 ? 4.04600 -16.09000 -46.78000 1.000 21.32591 42 SER H C 1
ATOM 1565 O O . SER B 2 23 ? 4.32000 -16.96100 -47.61000 1.000 22.37835 42 SER H O 1
ATOM 1568 N N . VAL B 2 24 ? 4.01300 -16.31200 -45.47000 1.000 16.07541 43 VAL H N 1
ATOM 1569 C CA . VAL B 2 24 ? 4.28500 -17.61400 -44.87700 1.000 17.10901 43 VAL H CA 1
ATOM 1570 C C . VAL B 2 24 ? 2.97100 -18.16200 -44.35500 1.000 19.25197 43 VAL H C 1
ATOM 1571 O O . VAL B 2 24 ? 2.21800 -17.44800 -43.68400 1.000 19.63224 43 VAL H O 1
ATOM 1575 N N . THR B 2 25 ? 2.69300 -19.42200 -44.67300 1.000 21.95487 44 THR H N 1
ATOM 1576 C CA . THR B 2 25 ? 1.45900 -20.07800 -44.27900 1.000 23.12721 44 THR H CA 1
ATOM 1577 C C . THR B 2 25 ? 1.78700 -21.38700 -43.57800 1.000 22.89847 44 THR H C 1
ATOM 1578 O O . THR B 2 25 ? 2.68300 -22.12100 -44.00500 1.000 20.90704 44 THR H O 1
ATOM 1582 N N . GLY B 2 26 ? 1.05600 -21.67500 -42.50300 1.000 19.91069 45 GLY H N 1
ATOM 1583 C CA . GLY B 2 26 ? 1.18600 -22.93000 -41.79900 1.000 19.28513 45 GLY H CA 1
ATOM 1584 C C . GLY B 2 26 ? 2.19100 -22.93400 -40.67100 1.000 19.30593 45 GLY H C 1
ATOM 1585 O O . GLY B 2 26 ? 2.39200 -23.98600 -40.05000 1.000 17.84875 45 GLY H O 1
ATOM 1586 N N . TYR B 2 27 ? 2.82100 -21.79800 -40.38100 1.000 21.03660 46 TYR H N 1
ATOM 1587 C CA . TYR B 2 27 ? 3.80600 -21.70400 -39.31300 1.000 19.28495 46 TYR H CA 1
ATOM 1588 C C . TYR B 2 27 ? 4.08400 -20.23500 -39.03800 1.000 20.50698 46 TYR H C 1
ATOM 1589 O O . TYR B 2 27 ? 4.23000 -19.44300 -39.97200 1.000 19.44148 46 TYR H O 1
ATOM 1598 N N . SER B 2 28 ? 4.15700 -19.88400 -37.75700 1.000 21.56592 47 SER H N 1
ATOM 1599 C CA . SER B 2 28 ? 4.43600 -18.51400 -37.35300 1.000 22.26547 47 SER H CA 1
ATOM 1600 C C . SER B 2 28 ? 5.91700 -18.19600 -37.51100 1.000 21.21707 47 SER H C 1
ATOM 1601 O O . SER B 2 28 ? 6.78300 -19.00000 -37.15400 1.000 20.80707 47 SER H O 1
ATOM 1604 N N . ILE B 2 29 ? 6.20400 -17.00700 -38.03700 1.000 19.58056 48 ILE H N 1
ATOM 1605 C CA . ILE B 2 29 ? 7.56900 -16.59600 -38.35200 1.000 21.93478 48 ILE H CA 1
ATOM 1606 C C . ILE B 2 29 ? 8.33200 -16.24600 -37.08100 1.000 21.19957 48 ILE H C 1
ATOM 1607 O O . ILE B 2 29 ? 9.51300 -15.88400 -37.13600 1.000 21.51811 48 ILE H O 1
ATOM 1612 N N . THR B 2 30 ? 7.67100 -16.34900 -35.93000 1.000 21.55875 49 THR H N 1
ATOM 1613 C CA . THR B 2 30 ? 8.25800 -15.94600 -34.66100 1.000 22.15948 49 THR H CA 1
ATOM 1614 C C . THR B 2 30 ? 8.90900 -17.10300 -33.91100 1.000 21.38487 49 THR H C 1
ATOM 1615 O O . THR B 2 30 ? 9.32400 -16.92300 -32.76200 1.000 23.34597 49 THR H O 1
ATOM 1619 N N . SER B 2 31 ? 9.00500 -18.28200 -34.52500 1.000 25.68832 50 SER H N 1
ATOM 1620 C CA . SER B 2 31 ? 9.69900 -19.39600 -33.89700 1.000 26.72345 50 SER H CA 1
ATOM 1621 C C . SER B 2 31 ? 10.36700 -20.25200 -34.96300 1.000 24.88297 50 SER H C 1
ATOM 1622 O O . SER B 2 31 ? 9.99700 -20.22100 -36.14000 1.000 24.31834 50 SER H O 1
ATOM 1625 N N . GLY B 2 32 ? 11.36800 -21.01500 -34.53000 1.000 17.78701 51 GLY H N 1
ATOM 1626 C CA . GLY B 2 32 ? 11.92700 -22.09000 -35.32500 1.000 16.23921 51 GLY H CA 1
ATOM 1627 C C . GLY B 2 32 ? 12.86200 -21.70900 -36.45500 1.000 17.25449 51 GLY H C 1
ATOM 1628 O O . GLY B 2 32 ? 14.05000 -22.04100 -36.42100 1.000 15.85260 51 GLY H O 1
ATOM 1629 N N . TYR B 2 33 ? 12.34100 -21.01500 -37.46200 1.000 17.29538 52 TYR H N 1
ATOM 1630 C CA . TYR B 2 33 ? 13.04000 -20.83400 -38.72500 1.000 16.87680 52 TYR H CA 1
ATOM 1631 C C . TYR B 2 33 ? 13.65500 -19.44500 -38.84000 1.000 19.49433 52 TYR H C 1
ATOM 1632 O O . TYR B 2 33 ? 13.18200 -18.47700 -38.23800 1.000 16.57665 52 TYR H O 1
ATOM 1641 N N . TYR B 2 34 ? 14.72300 -19.36500 -39.62800 1.000 17.19240 53 TYR H N 1
ATOM 1642 C CA . TYR B 2 34 ? 15.24100 -18.10400 -40.13500 1.000 16.57813 53 TYR H CA 1
ATOM 1643 C C . TYR B 2 34 ? 14.73100 -17.92500 -41.55800 1.000 16.90647 53 TYR H C 1
ATOM 1644 O O . TYR B 2 34 ? 14.67200 -18.88600 -42.32900 1.000 16.75928 53 TYR H O 1
ATOM 1653 N N . TRP B 2 35 ? 14.37400 -16.69500 -41.90800 1.000 20.80579 54 TRP H N 1
ATOM 1654 C CA . TRP B 2 35 ? 13.65200 -16.40700 -43.14200 1.000 21.37388 54 TRP H CA 1
ATOM 1655 C C . TRP B 2 35 ? 14.55000 -15.60900 -44.07700 1.000 19.12808 54 TRP H C 1
ATOM 1656 O O . TRP B 2 35 ? 14.89900 -14.46300 -43.77900 1.000 20.53802 54 TRP H O 1
ATOM 1667 N N . ASN B 2 36 ? 14.89400 -16.20700 -45.21500 1.000 17.93699 55 ASN H N 1
ATOM 1668 C CA . ASN B 2 36 ? 15.95300 -15.72000 -46.08500 1.000 16.77371 55 ASN H CA 1
ATOM 1669 C C . ASN B 2 36 ? 15.39100 -15.26200 -47.42400 1.000 18.29900 55 ASN H C 1
ATOM 1670 O O . ASN B 2 36 ? 14.31100 -15.68000 -47.85200 1.000 16.94672 55 ASN H O 1
ATOM 1675 N N . TRP B 2 37 ? 16.14700 -14.38700 -48.08300 1.000 15.89806 56 TRP H N 1
ATOM 1676 C CA . TRP B 2 37 ? 15.89000 -13.99400 -49.46200 1.000 15.77041 56 TRP H CA 1
ATOM 1677 C C . TRP B 2 37 ? 17.07400 -14.42200 -50.31600 1.000 16.31665 56 TRP H C 1
ATOM 1678 O O . TRP B 2 37 ? 18.22900 -14.18200 -49.94800 1.000 18.33000 56 TRP H O 1
ATOM 1689 N N . ILE B 2 38 ? 16.78600 -15.05400 -51.45100 1.000 20.27766 57 ILE H N 1
ATOM 1690 C CA . ILE B 2 38 ? 17.80500 -15.54900 -52.37100 1.000 18.43055 57 ILE H CA 1
ATOM 1691 C C . ILE B 2 38 ? 17.33700 -15.25900 -53.78900 1.000 20.08257 57 ILE H C 1
ATOM 1692 O O . ILE B 2 38 ? 16.18100 -15.52700 -54.13000 1.000 21.54521 57 ILE H O 1
ATOM 1697 N N . ARG B 2 39 ? 18.22600 -14.71400 -54.61600 1.000 15.79267 58 ARG H N 1
ATOM 1698 C CA . ARG B 2 39 ? 17.89200 -14.41600 -55.99900 1.000 16.26160 58 ARG H CA 1
ATOM 1699 C C . ARG B 2 39 ? 18.75800 -15.24100 -56.94000 1.000 16.30035 58 ARG H C 1
ATOM 1700 O O . ARG B 2 39 ? 19.88100 -15.62900 -56.60400 1.000 14.94902 58 ARG H O 1
ATOM 1708 N N . GLN B 2 40 ? 18.21600 -15.50400 -58.12800 1.000 17.16551 59 GLN H N 1
ATOM 1709 C CA . GLN B 2 40 ? 18.89000 -16.27600 -59.16400 1.000 15.91409 59 GLN H CA 1
ATOM 1710 C C . GLN B 2 40 ? 18.97100 -15.43300 -60.42700 1.000 18.44209 59 GLN H C 1
ATOM 1711 O O . GLN B 2 40 ? 17.94000 -14.99900 -60.95300 1.000 17.89963 59 GLN H O 1
ATOM 1717 N N . PHE B 2 41 ? 20.18300 -15.22800 -60.92300 1.000 16.82128 60 PHE H N 1
ATOM 1718 C CA . PHE B 2 41 ? 20.39900 -14.39600 -62.09200 1.000 18.23376 60 PHE H CA 1
ATOM 1719 C C . PHE B 2 41 ? 20.10100 -15.18500 -63.36500 1.000 18.80173 60 PHE H C 1
ATOM 1720 O O . PHE B 2 41 ? 20.04300 -16.41700 -63.34000 1.000 20.52614 60 PHE H O 1
ATOM 1728 N N . PRO B 2 42 ? 19.87400 -14.49100 -64.48800 1.000 34.54641 61 PRO H N 1
ATOM 1729 C CA . PRO B 2 42 ? 19.58400 -15.19600 -65.75100 1.000 35.60182 61 PRO H CA 1
ATOM 1730 C C . PRO B 2 42 ? 20.55300 -16.32000 -66.08000 1.000 36.52935 61 PRO H C 1
ATOM 1731 O O . PRO B 2 42 ? 20.14700 -17.31800 -66.68900 1.000 38.48870 61 PRO H O 1
ATOM 1735 N N . GLY B 2 43 ? 21.82100 -16.19100 -65.69700 1.000 30.03983 62 GLY H N 1
ATOM 1736 C CA . GLY B 2 43 ? 22.80900 -17.21600 -65.97100 1.000 29.08007 62 GLY H CA 1
ATOM 1737 C C . GLY B 2 43 ? 22.82600 -18.32600 -64.93800 1.000 31.85847 62 GLY H C 1
ATOM 1738 O O . GLY B 2 43 ? 23.79000 -19.09500 -64.86300 1.000 29.42323 62 GLY H O 1
ATOM 1739 N N . ASN B 2 44 ? 21.77200 -18.39800 -64.12500 1.000 28.66854 63 ASN H N 1
ATOM 1740 C CA . ASN B 2 44 ? 21.48000 -19.42500 -63.12100 1.000 29.59295 63 ASN H CA 1
ATOM 1741 C C . ASN B 2 44 ? 22.29300 -19.27900 -61.83600 1.000 28.37337 63 ASN H C 1
ATOM 1742 O O . ASN B 2 44 ? 22.10600 -20.09800 -60.92700 1.000 26.64162 63 ASN H O 1
ATOM 1747 N N . LYS B 2 45 ? 23.18100 -18.29500 -61.72000 1.000 21.61470 64 LYS H N 1
ATOM 1748 C CA . LYS B 2 45 ? 23.92400 -18.12400 -60.47800 1.000 24.06483 64 LYS H CA 1
ATOM 1749 C C . LYS B 2 45 ? 22.99400 -17.70400 -59.34600 1.000 23.60958 64 LYS H C 1
ATOM 1750 O O . LYS B 2 45 ? 22.11800 -16.85200 -59.52100 1.000 20.96987 64 LYS H O 1
ATOM 1756 N N . LEU B 2 46 ? 23.19100 -18.31100 -58.18000 1.000 18.46952 65 LEU H N 1
ATOM 1757 C CA . LEU B 2 46 ? 22.41200 -18.00700 -56.98900 1.000 18.01653 65 LEU H CA 1
ATOM 1758 C C . LEU B 2 46 ? 23.22400 -17.13500 -56.04100 1.000 17.57084 65 LEU H C 1
ATOM 1759 O O . LEU B 2 46 ? 24.41600 -17.37400 -55.82800 1.000 18.98112 65 LEU H O 1
ATOM 1764 N N . GLU B 2 47 ? 22.57300 -16.11900 -55.47700 1.000 22.23187 66 GLU H N 1
ATOM 1765 C CA . GLU B 2 47 ? 23.19400 -15.23900 -54.49400 1.000 22.01706 66 GLU H CA 1
ATOM 1766 C C . GLU B 2 47 ? 22.29200 -15.14400 -53.27500 1.000 22.89781 66 GLU H C 1
ATOM 1767 O O . GLU B 2 47 ? 21.13400 -14.72900 -53.38700 1.000 19.92273 66 GLU H O 1
ATOM 1773 N N . TRP B 2 48 ? 22.82100 -15.53000 -52.11700 1.000 18.53048 67 TRP H N 1
ATOM 1774 C CA . TRP B 2 48 ? 22.11700 -15.34500 -50.85700 1.000 17.71039 67 TRP H CA 1
ATOM 1775 C C . TRP B 2 48 ? 22.17900 -13.87700 -50.45700 1.000 16.60182 67 TRP H C 1
ATOM 1776 O O . TRP B 2 48 ? 23.26200 -13.28700 -50.39600 1.000 21.18954 67 TRP H O 1
ATOM 1787 N N . MET B 2 49 ? 21.01600 -13.28700 -50.18500 1.000 15.61394 68 MET H N 1
ATOM 1788 C CA . MET B 2 49 ? 20.91600 -11.85800 -49.91500 1.000 15.62117 68 MET H CA 1
ATOM 1789 C C . MET B 2 49 ? 20.90300 -11.53000 -48.42900 1.000 17.86973 68 MET H C 1
ATOM 1790 O O . MET B 2 49 ? 21.57000 -10.58300 -48.00300 1.000 17.46763 68 MET H O 1
ATOM 1795 N N . GLY B 2 50 ? 20.16200 -12.28800 -47.63300 1.000 18.45230 69 GLY H N 1
ATOM 1796 C CA . GLY B 2 50 ? 20.09900 -12.03800 -46.20900 1.000 18.68116 69 GLY H CA 1
ATOM 1797 C C . GLY B 2 50 ? 18.96300 -12.81700 -45.58900 1.000 19.24189 69 GLY H C 1
ATOM 1798 O O . GLY B 2 50 ? 18.19800 -13.50100 -46.27500 1.000 18.39387 69 GLY H O 1
ATOM 1799 N N . TYR B 2 51 ? 18.86400 -12.70100 -44.26600 1.000 15.40560 70 TYR H N 1
ATOM 1800 C CA . TYR B 2 51 ? 17.76400 -13.31300 -43.53700 1.000 15.93283 70 TYR H CA 1
ATOM 1801 C C . TYR B 2 51 ? 17.33000 -12.40700 -42.39600 1.000 18.34714 70 TYR H C 1
ATOM 1802 O O . TYR B 2 51 ? 18.03200 -11.46800 -42.01700 1.000 17.54567 70 TYR H O 1
ATOM 1811 N N . ILE B 2 52 ? 16.14900 -12.70300 -41.86100 1.000 16.64636 71 ILE H N 1
ATOM 1812 C CA . ILE B 2 52 ? 15.69600 -12.18400 -40.57800 1.000 18.14732 71 ILE H CA 1
ATOM 1813 C C . ILE B 2 52 ? 15.36500 -13.37600 -39.68900 1.000 17.89573 71 ILE H C 1
ATOM 1814 O O . ILE B 2 52 ? 14.77000 -14.35800 -40.14700 1.000 15.91220 71 ILE H O 1
ATOM 1819 N N . SER B 2 53 ? 15.77600 -13.30300 -38.42700 1.000 20.60400 72 SER H N 1
ATOM 1820 C CA . SER B 2 53 ? 15.57500 -14.42100 -37.52100 1.000 19.78395 72 SER H CA 1
ATOM 1821 C C . SER B 2 53 ? 14.13500 -14.44600 -37.01500 1.000 18.90370 72 SER H C 1
ATOM 1822 O O . SER B 2 53 ? 13.36200 -13.50300 -37.20500 1.000 19.20052 72 SER H O 1
ATOM 1825 N N . TYR B 2 54 ? 13.77200 -15.55300 -36.36200 1.000 18.67480 73 TYR H N 1
ATOM 1826 C CA . TYR B 2 54 ? 12.45300 -15.63600 -35.74700 1.000 22.79477 73 TYR H CA 1
ATOM 1827 C C . TYR B 2 54 ? 12.29700 -14.67200 -34.57800 1.000 22.33843 73 TYR H C 1
ATOM 1828 O O . TYR B 2 54 ? 11.16600 -14.43000 -34.14400 1.000 22.97231 73 TYR H O 1
ATOM 1837 N N . ASP B 2 55 ? 13.39600 -14.12200 -34.06700 1.000 25.56147 74 ASP H N 1
ATOM 1838 C CA . ASP B 2 55 ? 13.35500 -13.07800 -33.05400 1.000 30.79943 74 ASP H CA 1
ATOM 1839 C C . ASP B 2 55 ? 13.43700 -11.68100 -33.65500 1.000 28.17728 74 ASP H C 1
ATOM 1840 O O . ASP B 2 55 ? 13.46900 -10.70000 -32.90600 1.000 30.01423 74 ASP H O 1
ATOM 1845 N N . GLY B 2 56 ? 13.47100 -11.57100 -34.98000 1.000 21.02222 75 GLY H N 1
ATOM 1846 C CA . GLY B 2 56 ? 13.44300 -10.28100 -35.63700 1.000 20.25496 75 GLY H CA 1
ATOM 1847 C C . GLY B 2 56 ? 14.78200 -9.62600 -35.88400 1.000 19.60579 75 GLY H C 1
ATOM 1848 O O . GLY B 2 56 ? 14.81800 -8.41700 -36.14200 1.000 19.57345 75 GLY H O 1
ATOM 1849 N N . ARG B 2 57 ? 15.88300 -10.37000 -35.82100 1.000 25.93285 76 ARG H N 1
ATOM 1850 C CA . ARG B 2 57 ? 17.19800 -9.82300 -36.12500 1.000 26.75413 76 ARG H CA 1
ATOM 1851 C C . ARG B 2 57 ? 17.60400 -10.23500 -37.53400 1.000 28.46847 76 ARG H C 1
ATOM 1852 O O . ARG B 2 57 ? 17.53100 -11.41800 -37.88800 1.000 26.34232 76 ARG H O 1
ATOM 1860 N N . SER B 2 58 ? 18.03800 -9.26100 -38.32800 1.000 23.56078 77 SER H N 1
ATOM 1861 C CA . SER B 2 58 ? 18.44400 -9.47500 -39.70800 1.000 25.19833 77 SER H CA 1
ATOM 1862 C C . SER B 2 58 ? 19.96100 -9.57000 -39.83600 1.000 27.06518 77 SER H C 1
ATOM 1863 O O . SER B 2 58 ? 20.71600 -9.06800 -38.99900 1.000 25.89893 77 SER H O 1
ATOM 1866 N N . ASN B 2 59 ? 20.39600 -10.21700 -40.91700 1.000 24.68332 78 ASN H N 1
ATOM 1867 C CA . ASN B 2 59 ? 21.80600 -10.34300 -41.26200 1.000 26.10240 78 ASN H CA 1
ATOM 1868 C C . ASN B 2 59 ? 21.90100 -10.34600 -42.78000 1.000 26.44278 78 ASN H C 1
ATOM 1869 O O . ASN B 2 59 ? 21.14600 -11.06500 -43.44100 1.000 22.66594 78 ASN H O 1
ATOM 1874 N N . TYR B 2 60 ? 22.82200 -9.55500 -43.32700 1.000 24.42932 79 TYR H N 1
ATOM 1875 C CA . TYR B 2 60 ? 22.83700 -9.25200 -44.75100 1.000 22.52149 79 TYR H CA 1
ATOM 1876 C C . TYR B 2 60 ? 24.16100 -9.64000 -45.39400 1.000 23.77552 79 TYR H C 1
ATOM 1877 O O . TYR B 2 60 ? 25.21800 -9.61000 -44.75600 1.000 25.72152 79 TYR H O 1
ATOM 1886 N N . ASN B 2 61 ? 24.08800 -9.97300 -46.67700 1.000 23.36441 80 ASN H N 1
ATOM 1887 C CA . ASN B 2 61 ? 25.29000 -10.19900 -47.46900 1.000 24.22994 80 ASN H CA 1
ATOM 1888 C C . ASN B 2 61 ? 26.04200 -8.88100 -47.62400 1.000 24.85378 80 ASN H C 1
ATOM 1889 O O . ASN B 2 61 ? 25.43300 -7.86900 -47.99300 1.000 22.31585 80 ASN H O 1
ATOM 1894 N N . PRO B 2 62 ? 27.34500 -8.84200 -47.33000 1.000 25.26887 81 PRO H N 1
ATOM 1895 C CA . PRO B 2 62 ? 28.10500 -7.59000 -47.49500 1.000 26.53737 81 PRO H CA 1
ATOM 1896 C C . PRO B 2 62 ? 27.97600 -6.96300 -48.87400 1.000 26.69172 81 PRO H C 1
ATOM 1897 O O . PRO B 2 62 ? 27.98000 -5.73000 -48.98400 1.000 26.56835 81 PRO H O 1
ATOM 1901 N N . SER B 2 63 ? 27.87400 -7.77400 -49.93200 1.000 28.98930 82 SER H N 1
ATOM 1902 C CA . SER B 2 63 ? 27.67800 -7.25100 -51.28300 1.000 27.54919 82 SER H CA 1
ATOM 1903 C C . SER B 2 63 ? 26.46000 -6.33700 -51.39600 1.000 28.10873 82 SER H C 1
ATOM 1904 O O . SER B 2 63 ? 26.35200 -5.58800 -52.37400 1.000 29.40248 82 SER H O 1
ATOM 1907 N N . LEU B 2 64 ? 25.54700 -6.38200 -50.42700 1.000 26.96321 83 LEU H N 1
ATOM 1908 C CA . LEU B 2 64 ? 24.32600 -5.58800 -50.44200 1.000 27.75933 83 LEU H CA 1
ATOM 1909 C C . LEU B 2 64 ? 24.17700 -4.69900 -49.21500 1.000 27.93863 83 LEU H C 1
ATOM 1910 O O . LEU B 2 64 ? 23.15100 -4.02000 -49.08800 1.000 28.18692 83 LEU H O 1
ATOM 1915 N N . LYS B 2 65 ? 25.17400 -4.68400 -48.32300 1.000 47.96741 84 LYS H N 1
ATOM 1916 C CA . LYS B 2 65 ? 25.01000 -4.18400 -46.95700 1.000 53.29410 84 LYS H CA 1
ATOM 1917 C C . LYS B 2 65 ? 24.28800 -2.83800 -46.88400 1.000 53.53519 84 LYS H C 1
ATOM 1918 O O . LYS B 2 65 ? 23.39200 -2.65600 -46.05200 1.000 52.53546 84 LYS H O 1
ATOM 1924 N N . ASN B 2 66 ? 24.65400 -1.88600 -47.74100 1.000 28.97522 85 ASN H N 1
ATOM 1925 C CA . ASN B 2 66 ? 24.17400 -0.51900 -47.58500 1.000 30.66057 85 ASN H CA 1
ATOM 1926 C C . ASN B 2 66 ? 22.88300 -0.23400 -48.34100 1.000 30.93108 85 ASN H C 1
ATOM 1927 O O . ASN B 2 66 ? 22.33500 0.86400 -48.20100 1.000 29.16054 85 ASN H O 1
ATOM 1932 N N . ARG B 2 67 ? 22.38400 -1.18300 -49.13000 1.000 30.01366 86 ARG H N 1
ATOM 1933 C CA . ARG B 2 67 ? 21.16800 -0.97800 -49.90100 1.000 28.70352 86 ARG H CA 1
ATOM 1934 C C . ARG B 2 67 ? 20.04800 -1.94500 -49.54800 1.000 27.16949 86 ARG H C 1
ATOM 1935 O O . ARG B 2 67 ? 18.95900 -1.83900 -50.12500 1.000 26.55960 86 ARG H O 1
ATOM 1943 N N . ILE B 2 68 ? 20.26900 -2.87300 -48.62300 1.000 25.46342 87 ILE H N 1
ATOM 1944 C CA . ILE B 2 68 ? 19.31000 -3.93400 -48.35000 1.000 22.86869 87 ILE H CA 1
ATOM 1945 C C . ILE B 2 68 ? 18.73000 -3.75000 -46.95500 1.000 23.79843 87 ILE H C 1
ATOM 1946 O O . ILE B 2 68 ? 19.39500 -3.26000 -46.03500 1.000 24.35164 87 ILE H O 1
ATOM 1951 N N . SER B 2 69 ? 17.46200 -4.13100 -46.81000 1.000 23.55212 88 SER H N 1
ATOM 1952 C CA . SER B 2 69 ? 16.77800 -4.10900 -45.52500 1.000 26.91458 88 SER H CA 1
ATOM 1953 C C . SER B 2 69 ? 15.71400 -5.19300 -45.52900 1.000 25.13244 88 SER H C 1
ATOM 1954 O O . SER B 2 69 ? 14.86100 -5.21900 -46.42200 1.000 25.62016 88 SER H O 1
ATOM 1957 N N . ILE B 2 70 ? 15.76200 -6.08100 -44.54100 1.000 20.42387 89 ILE H N 1
ATOM 1958 C CA . ILE B 2 70 ? 14.79300 -7.16200 -44.40700 1.000 17.62598 89 ILE H CA 1
ATOM 1959 C C . ILE B 2 70 ? 14.00100 -6.92900 -43.12900 1.000 19.82863 89 ILE H C 1
ATOM 1960 O O . ILE B 2 70 ? 14.56900 -6.91100 -42.03000 1.000 20.17852 89 ILE H O 1
ATOM 1965 N N . THR B 2 71 ? 12.69300 -6.75800 -43.27600 1.000 21.36732 90 THR H N 1
ATOM 1966 C CA . THR B 2 71 ? 11.78000 -6.48700 -42.17500 1.000 23.94928 90 THR H CA 1
ATOM 1967 C C . THR B 2 71 ? 10.72200 -7.58400 -42.11800 1.000 23.25194 90 THR H C 1
ATOM 1968 O O . THR B 2 71 ? 10.73100 -8.52900 -42.91100 1.000 21.84326 90 THR H O 1
ATOM 1972 N N . ARG B 2 72 ? 9.80000 -7.45300 -41.16700 1.000 20.65689 91 ARG H N 1
ATOM 1973 C CA . ARG B 2 72 ? 8.78600 -8.47600 -40.96700 1.000 20.28494 91 ARG H CA 1
ATOM 1974 C C . ARG B 2 72 ? 7.51900 -7.84600 -40.40700 1.000 21.49400 91 ARG H C 1
ATOM 1975 O O . ARG B 2 72 ? 7.54000 -6.75300 -39.83500 1.000 21.42300 91 ARG H O 1
ATOM 1983 N N . ASP B 2 73 ? 6.41100 -8.56200 -40.58600 1.000 21.86181 92 ASP H N 1
ATOM 1984 C CA . ASP B 2 73 ? 5.10900 -8.19300 -40.03200 1.000 23.16468 92 ASP H CA 1
ATOM 1985 C C . ASP B 2 73 ? 4.54600 -9.46000 -39.39700 1.000 23.17435 92 ASP H C 1
ATOM 1986 O O . ASP B 2 73 ? 4.02500 -10.33400 -40.09500 1.000 22.29093 92 ASP H O 1
ATOM 1991 N N . THR B 2 74 ? 4.65400 -9.55400 -38.07100 1.000 18.68086 93 THR H N 1
ATOM 1992 C CA . THR B 2 74 ? 4.23900 -10.76500 -37.37300 1.000 20.93943 93 THR H CA 1
ATOM 1993 C C . THR B 2 74 ? 2.72500 -10.91600 -37.31900 1.000 21.75473 93 THR H C 1
ATOM 1994 O O . THR B 2 74 ? 2.23400 -12.04300 -37.19700 1.000 22.46197 93 THR H O 1
ATOM 1998 N N . SER B 2 75 ? 1.97600 -9.81500 -37.40700 1.000 27.70068 94 SER H N 1
ATOM 1999 C CA . SER B 2 75 ? 0.52200 -9.92000 -37.36100 1.000 30.47205 94 SER H CA 1
ATOM 2000 C C . SER B 2 75 ? -0.04400 -10.45700 -38.66900 1.000 30.44926 94 SER H C 1
ATOM 2001 O O . SER B 2 75 ? -1.11600 -11.07200 -38.67100 1.000 31.90740 94 SER H O 1
ATOM 2004 N N . LYS B 2 76 ? 0.65200 -10.23900 -39.78400 1.000 24.54141 95 LYS H N 1
ATOM 2005 C CA . LYS B 2 76 ? 0.27100 -10.81800 -41.06500 1.000 22.89876 95 LYS H CA 1
ATOM 2006 C C . LYS B 2 76 ? 1.10700 -12.03600 -41.43400 1.000 24.44010 95 LYS H C 1
ATOM 2007 O O . LYS B 2 76 ? 0.87000 -12.63500 -42.48800 1.000 22.36889 95 LYS H O 1
ATOM 2013 N N . ASN B 2 77 ? 2.07500 -12.41000 -40.59400 1.000 23.06994 96 ASN H N 1
ATOM 2014 C CA . ASN B 2 77 ? 2.95600 -13.55400 -40.83700 1.000 22.89773 96 ASN H CA 1
ATOM 2015 C C . ASN B 2 77 ? 3.68900 -13.41200 -42.17100 1.000 21.24597 96 ASN H C 1
ATOM 2016 O O . ASN B 2 77 ? 3.75800 -14.34500 -42.97400 1.000 19.27377 96 ASN H O 1
ATOM 2021 N N . GLN B 2 78 ? 4.23800 -12.22300 -42.40300 1.000 20.13398 97 GLN H N 1
ATOM 2022 C CA . GLN B 2 78 ? 5.00400 -11.93000 -43.60300 1.000 21.35035 97 GLN H CA 1
ATOM 2023 C C . GLN B 2 78 ? 6.35900 -11.35400 -43.21900 1.000 20.87619 97 GLN H C 1
ATOM 2024 O O . GLN B 2 78 ? 6.53900 -10.81000 -42.12600 1.000 20.90886 97 GLN H O 1
ATOM 2030 N N . PHE B 2 79 ? 7.31600 -11.48000 -44.13400 1.000 18.01290 98 PHE H N 1
ATOM 2031 C CA . PHE B 2 79 ? 8.55100 -10.71500 -44.06300 1.000 19.41082 98 PHE H CA 1
ATOM 2032 C C . PHE B 2 79 ? 8.83100 -10.12000 -45.43600 1.000 18.44621 98 PHE H C 1
ATOM 2033 O O . PHE B 2 79 ? 8.24600 -10.52700 -46.44300 1.000 16.92473 98 PHE H O 1
ATOM 2041 N N . PHE B 2 80 ? 9.73800 -9.14700 -45.46700 1.000 19.27462 99 PHE H N 1
ATOM 2042 C CA . PHE B 2 80 ? 9.85200 -8.24400 -46.60200 1.000 21.00531 99 PHE H CA 1
ATOM 2043 C C . PHE B 2 80 ? 11.31200 -7.98700 -46.93300 1.000 20.83801 99 PHE H C 1
ATOM 2044 O O . PHE B 2 80 ? 12.15500 -7.89800 -46.03700 1.000 20.79492 99 PHE H O 1
ATOM 2052 N N . LEU B 2 81 ? 11.60000 -7.87400 -48.22500 1.000 22.13729 100 LEU H N 1
ATOM 2053 C CA . LEU B 2 81 ? 12.91500 -7.48900 -48.71800 1.000 22.11938 100 LEU H CA 1
ATOM 2054 C C . LEU B 2 81 ? 12.81300 -6.12400 -49.38100 1.000 21.11458 100 LEU H C 1
ATOM 2055 O O . LEU B 2 81 ? 11.92400 -5.89700 -50.20800 1.000 21.73446 100 LEU H O 1
ATOM 2060 N N . LYS B 2 82 ? 13.71700 -5.21900 -49.01400 1.000 25.42496 101 LYS H N 1
ATOM 2061 C CA . LYS B 2 82 ? 13.75700 -3.88300 -49.59100 1.000 25.41923 101 LYS H CA 1
ATOM 2062 C C . LYS B 2 82 ? 15.14400 -3.62400 -50.15400 1.000 26.04076 101 LYS H C 1
ATOM 2063 O O . LYS B 2 82 ? 16.14600 -3.83200 -49.46200 1.000 23.26642 101 LYS H O 1
ATOM 2069 N N . LEU B 2 83 ? 15.20000 -3.15800 -51.39800 1.000 27.12362 102 LEU H N 1
ATOM 2070 C CA . LEU B 2 83 ? 16.41900 -2.63400 -51.99900 1.000 27.83920 102 LEU H CA 1
ATOM 2071 C C . LEU B 2 83 ? 16.23600 -1.13600 -52.19300 1.000 26.45376 102 LEU H C 1
ATOM 2072 O O . LEU B 2 83 ? 15.28400 -0.70900 -52.85400 1.000 28.31269 102 LEU H O 1
ATOM 2077 N N . ASN B 2 84 ? 17.13700 -0.34000 -51.60900 1.000 26.24762 103 ASN H N 1
ATOM 2078 C CA . ASN B 2 84 ? 17.02100 1.10900 -51.74200 1.000 27.31250 103 ASN H CA 1
ATOM 2079 C C . ASN B 2 84 ? 17.11600 1.55400 -53.19500 1.000 26.58899 103 ASN H C 1
ATOM 2080 O O . ASN B 2 84 ? 16.50200 2.55700 -53.57800 1.000 27.47271 103 ASN H O 1
ATOM 2085 N N . PHE B 2 85 ? 17.87400 0.82900 -54.01600 1.000 20.45151 104 PHE H N 1
ATOM 2086 C CA . PHE B 2 85 ? 17.93200 1.09300 -55.44500 1.000 22.32921 104 PHE H CA 1
ATOM 2087 C C . PHE B 2 85 ? 18.14400 -0.22100 -56.18200 1.000 21.55155 104 PHE H C 1
ATOM 2088 O O . PHE B 2 85 ? 18.58900 -1.21400 -55.60200 1.000 21.31515 104 PHE H O 1
ATOM 2096 N N . VAL B 2 86 ? 17.82700 -0.21200 -57.47600 1.000 20.85188 105 VAL H N 1
ATOM 2097 C CA . VAL B 2 86 ? 18.11100 -1.33700 -58.35800 1.000 20.59285 105 VAL H CA 1
ATOM 2098 C C . VAL B 2 86 ? 18.60800 -0.80000 -59.69300 1.000 21.60717 105 VAL H C 1
ATOM 2099 O O . VAL B 2 86 ? 18.21800 0.28600 -60.13100 1.000 21.38834 105 VAL H O 1
ATOM 2103 N N . THR B 2 87 ? 19.47700 -1.57100 -60.33900 1.000 19.24337 106 THR H N 1
ATOM 2104 C CA . THR B 2 87 ? 19.89700 -1.32100 -61.71100 1.000 22.50886 106 THR H CA 1
ATOM 2105 C C . THR B 2 87 ? 19.51100 -2.51800 -62.57600 1.000 20.27469 106 THR H C 1
ATOM 2106 O O . THR B 2 87 ? 18.92800 -3.49400 -62.09600 1.000 19.48731 106 THR H O 1
ATOM 2110 N N . THR B 2 88 ? 19.84500 -2.44000 -63.86800 1.000 21.83241 107 THR H N 1
ATOM 2111 C CA . THR B 2 88 ? 19.54400 -3.54600 -64.77100 1.000 25.55274 107 THR H CA 1
ATOM 2112 C C . THR B 2 88 ? 20.28400 -4.82500 -64.40100 1.000 23.27382 107 THR H C 1
ATOM 2113 O O . THR B 2 88 ? 19.91600 -5.90200 -64.88400 1.000 27.04978 107 THR H O 1
ATOM 2117 N N . GLU B 2 89 ? 21.31700 -4.73600 -63.56100 1.000 29.62764 108 GLU H N 1
ATOM 2118 C CA . GLU B 2 89 ? 22.00200 -5.92600 -63.07300 1.000 31.94662 108 GLU H CA 1
ATOM 2119 C C . GLU B 2 89 ? 21.19000 -6.69500 -62.04200 1.000 27.59794 108 GLU H C 1
ATOM 2120 O O . GLU B 2 89 ? 21.51600 -7.85400 -61.76400 1.000 30.04137 108 GLU H O 1
ATOM 2126 N N . ASP B 2 90 ? 20.14500 -6.09300 -61.48100 1.000 19.83105 109 ASP H N 1
ATOM 2127 C CA . ASP B 2 90 ? 19.33400 -6.74300 -60.46200 1.000 19.28471 109 ASP H CA 1
ATOM 2128 C C . ASP B 2 90 ? 18.15900 -7.51300 -61.04800 1.000 17.29315 109 ASP H C 1
ATOM 2129 O O . ASP B 2 90 ? 17.35200 -8.05800 -60.28600 1.000 19.25200 109 ASP H O 1
ATOM 2134 N N . THR B 2 91 ? 18.03700 -7.56000 -62.37300 1.000 16.03112 110 THR H N 1
ATOM 2135 C CA . THR B 2 91 ? 17.06000 -8.43300 -63.00800 1.000 16.02435 110 THR H CA 1
ATOM 2136 C C . THR B 2 91 ? 17.36400 -9.88200 -62.65800 1.000 14.78011 110 THR H C 1
ATOM 2137 O O . THR B 2 91 ? 18.43700 -10.39600 -62.99000 1.000 15.56512 110 THR H O 1
ATOM 2141 N N . ALA B 2 92 ? 16.41900 -10.54200 -61.99500 1.000 17.18747 111 ALA H N 1
ATOM 2142 C CA . ALA B 2 92 ? 16.62900 -11.89800 -61.50500 1.000 18.12481 111 ALA H CA 1
ATOM 2143 C C . ALA B 2 92 ? 15.30000 -12.43900 -60.99900 1.000 15.53285 111 ALA H C 1
ATOM 2144 O O . ALA B 2 92 ? 14.30100 -11.71900 -60.92200 1.000 16.70241 111 ALA H O 1
ATOM 2146 N N . THR B 2 93 ? 15.30300 -13.72300 -60.65500 1.000 16.76433 112 THR H N 1
ATOM 2147 C CA . THR B 2 93 ? 14.16800 -14.36500 -60.00600 1.000 19.91299 112 THR H CA 1
ATOM 2148 C C . THR B 2 93 ? 14.42400 -14.38300 -58.50600 1.000 18.68577 112 THR H C 1
ATOM 2149 O O . THR B 2 93 ? 15.43800 -14.92000 -58.05100 1.000 17.55840 112 THR H O 1
ATOM 2153 N N . TYR B 2 94 ? 13.50800 -13.80000 -57.74200 1.000 14.77692 113 TYR H N 1
ATOM 2154 C CA . TYR B 2 94 ? 13.69100 -13.62400 -56.30800 1.000 15.86091 113 TYR H CA 1
ATOM 2155 C C . TYR B 2 94 ? 12.86900 -14.65400 -55.54600 1.000 15.20637 113 TYR H C 1
ATOM 2156 O O . TYR B 2 94 ? 11.65600 -14.75600 -55.74000 1.000 13.89552 113 TYR H O 1
ATOM 2165 N N . TYR B 2 95 ? 13.52700 -15.41000 -54.68100 1.000 17.82144 114 TYR H N 1
ATOM 2166 C CA . TYR B 2 95 ? 12.89900 -16.48800 -53.93500 1.000 18.96988 114 TYR H CA 1
ATOM 2167 C C . TYR B 2 95 ? 12.90400 -16.13600 -52.45800 1.000 19.15399 114 TYR H C 1
ATOM 2168 O O . TYR B 2 95 ? 13.84800 -15.51600 -51.97200 1.000 19.12288 114 TYR H O 1
ATOM 2177 N N . CYS B 2 96 ? 11.86000 -16.53100 -51.72900 1.000 20.20491 115 CYS H N 1
ATOM 2178 C CA . CYS B 2 96 ? 12.00800 -16.60200 -50.27700 1.000 18.91986 115 CYS H CA 1
ATOM 2179 C C . CYS B 2 96 ? 12.27800 -18.04200 -49.82800 1.000 19.52744 115 CYS H C 1
ATOM 2180 O O . CYS B 2 96 ? 11.94900 -19.01000 -50.51900 1.000 20.02214 115 CYS H O 1
ATOM 2183 N N . ALA B 2 97 ? 12.98300 -18.17200 -48.70500 1.000 16.75281 116 ALA H N 1
ATOM 2184 C CA . ALA B 2 97 ? 13.41900 -19.47500 -48.22100 1.000 16.53848 116 ALA H CA 1
ATOM 2185 C C . ALA B 2 97 ? 13.50300 -19.41700 -46.70900 1.000 17.91870 116 ALA H C 1
ATOM 2186 O O . ALA B 2 97 ? 13.41000 -18.34700 -46.10200 1.000 21.37093 116 ALA H O 1
ATOM 2188 N N . SER B 2 98 ? 13.64700 -20.59400 -46.10700 1.000 15.28506 117 SER H N 1
ATOM 2189 C CA . SER B 2 98 ? 13.77200 -20.72200 -44.66700 1.000 18.80448 117 SER H CA 1
ATOM 2190 C C . SER B 2 98 ? 14.66900 -21.90400 -44.34400 1.000 16.85891 117 SER H C 1
ATOM 2191 O O . SER B 2 98 ? 14.72900 -22.87900 -45.09700 1.000 18.34571 117 SER H O 1
ATOM 2194 N N . PHE B 2 99 ? 15.35700 -21.80700 -43.20900 1.000 14.36066 118 PHE H N 1
ATOM 2195 C CA . PHE B 2 99 ? 16.05800 -22.93400 -42.61800 1.000 14.43644 118 PHE H CA 1
ATOM 2196 C C . PHE B 2 99 ? 15.77700 -22.96100 -41.12300 1.000 14.72037 118 PHE H C 1
ATOM 2197 O O . PHE B 2 99 ? 15.64700 -21.91400 -40.48300 1.000 14.89577 118 PHE H O 1
ATOM 2205 N N . TYR B 2 100 ? 15.69000 -24.16800 -40.57200 1.000 17.06413 119 TYR H N 1
ATOM 2206 C CA . TYR B 2 100 ? 15.50400 -24.33400 -39.13600 1.000 17.07045 119 TYR H CA 1
ATOM 2207 C C . TYR B 2 100 ? 16.83400 -24.08700 -38.43500 1.000 18.54079 119 TYR H C 1
ATOM 2208 O O . TYR B 2 100 ? 17.84400 -24.72000 -38.76500 1.000 19.77943 119 TYR H O 1
ATOM 2217 N N . TYR B 2 101 ? 16.83400 -23.15800 -37.47500 1.000 21.57758 120 TYR H N 1
ATOM 2218 C CA . TYR B 2 101 ? 18.08600 -22.71700 -36.86700 1.000 22.36487 120 TYR H CA 1
ATOM 2219 C C . TYR B 2 101 ? 18.83800 -23.86800 -36.20800 1.000 23.46335 120 TYR H C 1
ATOM 2220 O O . TYR B 2 101 ? 20.06600 -23.96000 -36.32500 1.000 22.82150 120 TYR H O 1
ATOM 2229 N N . TYR B 2 102 ? 18.12900 -24.75300 -35.51300 1.000 22.42665 121 TYR H N 1
ATOM 2230 C CA . TYR B 2 102 ? 18.79100 -25.83900 -34.78800 1.000 25.14698 121 TYR H CA 1
ATOM 2231 C C . TYR B 2 102 ? 18.92600 -27.10000 -35.63600 1.000 23.61648 121 TYR H C 1
ATOM 2232 O O . TYR B 2 102 ? 18.51100 -28.19200 -35.25200 1.000 21.73851 121 TYR H O 1
ATOM 2241 N N . THR B 2 103 ? 19.53400 -26.93500 -36.80900 1.000 16.71097 122 THR H N 1
ATOM 2242 C CA . THR B 2 103 ? 19.88800 -28.02600 -37.70900 1.000 18.41720 122 THR H CA 1
ATOM 2243 C C . THR B 2 103 ? 21.24900 -27.69400 -38.31000 1.000 16.25827 122 THR H C 1
ATOM 2244 O O . THR B 2 103 ? 21.92100 -26.74700 -37.89000 1.000 15.65543 122 THR H O 1
ATOM 2248 N N . SER B 2 104 ? 21.66100 -28.47800 -39.30600 1.000 19.26410 123 SER H N 1
ATOM 2249 C CA . SER B 2 104 ? 22.77900 -28.06300 -40.14500 1.000 17.99997 123 SER H CA 1
ATOM 2250 C C . SER B 2 104 ? 22.40900 -26.90200 -41.05700 1.000 18.54826 123 SER H C 1
ATOM 2251 O O . SER B 2 104 ? 23.24800 -26.45600 -41.84800 1.000 18.30098 123 SER H O 1
ATOM 2254 N N . ARG B 2 105 ? 21.17000 -26.42100 -40.95800 1.000 20.27233 124 ARG H N 1
ATOM 2255 C CA . ARG B 2 105 ? 20.61600 -25.26400 -41.65100 1.000 20.62929 124 ARG H CA 1
ATOM 2256 C C . ARG B 2 105 ? 20.62600 -25.39700 -43.17200 1.000 20.90880 124 ARG H C 1
ATOM 2257 O O . ARG B 2 105 ? 21.17200 -24.52400 -43.85800 1.000 20.42547 124 ARG H O 1
ATOM 2265 N N . PRO B 2 106 ? 20.04400 -26.45200 -43.74200 1.000 17.58453 125 PRO H N 1
ATOM 2266 C CA . PRO B 2 106 ? 19.75300 -26.44000 -45.17600 1.000 16.23267 125 PRO H CA 1
ATOM 2267 C C . PRO B 2 106 ? 18.46500 -25.68100 -45.45500 1.000 15.23083 125 PRO H C 1
ATOM 2268 O O . PRO B 2 106 ? 17.57600 -25.57000 -44.60900 1.000 14.82742 125 PRO H O 1
ATOM 2272 N N . LEU B 2 107 ? 18.36800 -25.16200 -46.67600 1.000 15.57975 126 LEU H N 1
ATOM 2273 C CA . LEU B 2 107 ? 17.17700 -24.42000 -47.08400 1.000 19.81185 126 LEU H CA 1
ATOM 2274 C C . LEU B 2 107 ? 16.11000 -25.43200 -47.48000 1.000 16.38478 126 LEU H C 1
ATOM 2275 O O . LEU B 2 107 ? 16.03400 -25.88500 -48.62300 1.000 16.03911 126 LEU H O 1
ATOM 2280 N N . VAL B 2 108 ? 15.27000 -25.78700 -46.50600 1.000 19.46090 127 VAL H N 1
ATOM 2281 C CA . VAL B 2 108 ? 14.28900 -26.84700 -46.70100 1.000 20.47697 127 VAL H CA 1
ATOM 2282 C C . VAL B 2 108 ? 13.05200 -26.34000 -47.43900 1.000 20.60960 127 VAL H C 1
ATOM 2283 O O . VAL B 2 108 ? 12.38200 -27.11200 -48.13500 1.000 24.40098 127 VAL H O 1
ATOM 2287 N N . TYR B 2 109 ? 12.73800 -25.05200 -47.32900 1.000 14.48242 128 TYR H N 1
ATOM 2288 C CA . TYR B 2 109 ? 11.52500 -24.49200 -47.90500 1.000 15.68988 128 TYR H CA 1
ATOM 2289 C C . TYR B 2 109 ? 11.87200 -23.33100 -48.82400 1.000 14.38308 128 TYR H C 1
ATOM 2290 O O . TYR B 2 109 ? 12.72300 -22.49900 -48.49600 1.000 13.88399 128 TYR H O 1
ATOM 2299 N N . TRP B 2 110 ? 11.21300 -23.29100 -49.97900 1.000 15.99716 129 TRP H N 1
ATOM 2300 C CA . TRP B 2 110 ? 11.37600 -22.22000 -50.94900 1.000 13.96565 129 TRP H CA 1
ATOM 2301 C C . TRP B 2 110 ? 10.00900 -21.78100 -51.44800 1.000 14.82580 129 TRP H C 1
ATOM 2302 O O . TRP B 2 110 ? 9.06100 -22.57100 -51.48900 1.000 15.07983 129 TRP H O 1
ATOM 2313 N N . GLY B 2 111 ? 9.91400 -20.51000 -51.82800 1.000 15.26462 130 GLY H N 1
ATOM 2314 C CA . GLY B 2 111 ? 8.75700 -20.02700 -52.54500 1.000 16.57180 130 GLY H CA 1
ATOM 2315 C C . GLY B 2 111 ? 8.79900 -20.44300 -54.00100 1.000 18.34627 130 GLY H C 1
ATOM 2316 O O . GLY B 2 111 ? 9.75200 -21.05700 -54.48100 1.000 18.56551 130 GLY H O 1
ATOM 2317 N N . GLN B 2 112 ? 7.73400 -20.09200 -54.72300 1.000 28.02123 131 GLN H N 1
ATOM 2318 C CA . GLN B 2 112 ? 7.71700 -20.35600 -56.15600 1.000 28.22986 131 GLN H CA 1
ATOM 2319 C C . GLN B 2 112 ? 8.64100 -19.41600 -56.91600 1.000 27.62631 131 GLN H C 1
ATOM 2320 O O . GLN B 2 112 ? 8.98800 -19.70200 -58.06700 1.000 27.10566 131 GLN H O 1
ATOM 2326 N N . GLY B 2 113 ? 9.04500 -18.31500 -56.30100 1.000 20.08358 132 GLY H N 1
ATOM 2327 C CA . GLY B 2 113 ? 9.87800 -17.33100 -56.96800 1.000 18.34672 132 GLY H CA 1
ATOM 2328 C C . GLY B 2 113 ? 9.05600 -16.31900 -57.73700 1.000 20.22399 132 GLY H C 1
ATOM 2329 O O . GLY B 2 113 ? 7.99300 -16.61600 -58.28200 1.000 20.83311 132 GLY H O 1
ATOM 2330 N N . THR B 2 114 ? 9.56500 -15.09200 -57.78700 1.000 19.35724 133 THR H N 1
ATOM 2331 C CA . THR B 2 114 ? 8.91900 -14.02500 -58.53500 1.000 22.80002 133 THR H CA 1
ATOM 2332 C C . THR B 2 114 ? 9.94500 -13.37600 -59.45000 1.000 21.63097 133 THR H C 1
ATOM 2333 O O . THR B 2 114 ? 11.02700 -12.98200 -59.00300 1.000 21.59351 133 THR H O 1
ATOM 2337 N N . LEU B 2 115 ? 9.61300 -13.29700 -60.73400 1.000 19.40232 134 LEU H N 1
ATOM 2338 C CA . LEU B 2 115 ? 10.49900 -12.65800 -61.69500 1.000 18.76985 134 LEU H CA 1
ATOM 2339 C C . LEU B 2 115 ? 10.46900 -11.14900 -61.49800 1.000 19.65666 134 LEU H C 1
ATOM 2340 O O . LEU B 2 115 ? 9.39500 -10.54400 -61.41800 1.000 20.34420 134 LEU H O 1
ATOM 2345 N N . LEU B 2 116 ? 11.64800 -10.54000 -61.41900 1.000 22.71683 135 LEU H N 1
ATOM 2346 C CA . LEU B 2 116 ? 11.77300 -9.09000 -61.37600 1.000 22.20784 135 LEU H CA 1
ATOM 2347 C C . LEU B 2 116 ? 12.66200 -8.64000 -62.52300 1.000 21.06320 135 LEU H C 1
ATOM 2348 O O . LEU B 2 116 ? 13.82300 -9.05200 -62.61300 1.000 21.98392 135 LEU H O 1
ATOM 2353 N N . THR B 2 117 ? 12.11700 -7.79600 -63.39000 1.000 18.98965 136 THR H N 1
ATOM 2354 C CA . THR B 2 117 ? 12.86400 -7.17900 -64.47400 1.000 18.08146 136 THR H CA 1
ATOM 2355 C C . THR B 2 117 ? 13.04700 -5.70100 -64.16400 1.000 17.63640 136 THR H C 1
ATOM 2356 O O . THR B 2 117 ? 12.07100 -4.99800 -63.88300 1.000 18.88852 136 THR H O 1
ATOM 2360 N N . VAL B 2 118 ? 14.29000 -5.23600 -64.20800 1.000 16.16232 137 VAL H N 1
ATOM 2361 C CA . VAL B 2 118 ? 14.59900 -3.82600 -64.00600 1.000 19.11963 137 VAL H CA 1
ATOM 2362 C C . VAL B 2 118 ? 14.87400 -3.22800 -65.37700 1.000 20.57303 137 VAL H C 1
ATOM 2363 O O . VAL B 2 118 ? 15.88500 -3.54100 -66.01500 1.000 20.75961 137 VAL H O 1
ATOM 2367 N N . SER B 2 119 ? 13.96800 -2.36800 -65.83300 1.000 22.35950 138 SER H N 1
ATOM 2368 C CA . SER B 2 119 ? 14.06100 -1.78600 -67.16100 1.000 24.59393 138 SER H CA 1
ATOM 2369 C C . SER B 2 119 ? 13.36200 -0.43700 -67.16500 1.000 26.05376 138 SER H C 1
ATOM 2370 O O . SER B 2 119 ? 12.44500 -0.19400 -66.37500 1.000 24.97158 138 SER H O 1
ATOM 2373 N N . SER B 2 120 ? 13.81000 0.44200 -68.05800 1.000 21.69682 139 SER H N 1
ATOM 2374 C CA . SER B 2 120 ? 13.13900 1.70800 -68.30300 1.000 24.64473 139 SER H CA 1
ATOM 2375 C C . SER B 2 120 ? 12.32400 1.69800 -69.58800 1.000 26.59087 139 SER H C 1
ATOM 2376 O O . SER B 2 120 ? 11.77200 2.73600 -69.96500 1.000 27.14898 139 SER H O 1
ATOM 2379 N N . ALA B 2 121 ? 12.23600 0.55700 -70.26500 1.000 23.74863 140 ALA H N 1
ATOM 2380 C CA . ALA B 2 121 ? 11.49500 0.48000 -71.51400 1.000 23.71054 140 ALA H CA 1
ATOM 2381 C C . ALA B 2 121 ? 9.99100 0.52600 -71.26500 1.000 25.01370 140 ALA H C 1
ATOM 2382 O O . ALA B 2 121 ? 9.49700 0.13100 -70.20600 1.000 24.75311 140 ALA H O 1
ATOM 2384 N N . SER B 2 122 ? 9.26500 1.01600 -72.26300 1.000 23.55333 141 SER H N 1
ATOM 2385 C CA . SER B 2 122 ? 7.81200 0.97200 -72.28900 1.000 23.03314 141 SER H CA 1
ATOM 2386 C C . SER B 2 122 ? 7.34500 -0.22200 -73.11300 1.000 21.08322 141 SER H C 1
ATOM 2387 O O . SER B 2 122 ? 8.10900 -0.81200 -73.88100 1.000 20.41534 141 SER H O 1
ATOM 2390 N N . THR B 2 123 ? 6.07500 -0.58300 -72.93500 1.000 19.07156 142 THR H N 1
ATOM 2391 C CA . THR B 2 123 ? 5.50700 -1.68400 -73.70000 1.000 19.17753 142 THR H CA 1
ATOM 2392 C C . THR B 2 123 ? 5.51400 -1.34300 -75.18600 1.000 20.69525 142 THR H C 1
ATOM 2393 O O . THR B 2 123 ? 5.07700 -0.26200 -75.59000 1.000 17.49587 142 THR H O 1
ATOM 2397 N N . LYS B 2 124 ? 6.01300 -2.27300 -75.99900 1.000 19.67016 143 LYS H N 1
ATOM 2398 C CA . LYS B 2 124 ? 6.21300 -2.02200 -77.42000 1.000 18.42207 143 LYS H CA 1
ATOM 2399 C C . LYS B 2 124 ? 5.99000 -3.30800 -78.19800 1.000 20.12673 143 LYS H C 1
ATOM 2400 O O . LYS B 2 124 ? 6.50600 -4.36300 -77.81500 1.000 17.04486 143 LYS H O 1
ATOM 2406 N N . GLY B 2 125 ? 5.22200 -3.21900 -79.28100 1.000 20.66223 144 GLY H N 1
ATOM 2407 C CA . GLY B 2 125 ? 4.98000 -4.35800 -80.13300 1.000 18.61687 144 GLY H CA 1
ATOM 2408 C C . GLY B 2 125 ? 6.16200 -4.65800 -81.03100 1.000 19.88513 144 GLY H C 1
ATOM 2409 O O . GLY B 2 125 ? 6.95000 -3.77300 -81.37800 1.000 17.42994 144 GLY H O 1
ATOM 2410 N N . PRO B 2 126 ? 6.30900 -5.91900 -81.42500 1.000 20.54020 145 PRO H N 1
ATOM 2411 C CA . PRO B 2 126 ? 7.45800 -6.32000 -82.23800 1.000 21.52558 145 PRO H CA 1
ATOM 2412 C C . PRO B 2 126 ? 7.24300 -6.09400 -83.72800 1.000 22.11615 145 PRO H C 1
ATOM 2413 O O . PRO B 2 126 ? 6.11800 -5.99000 -84.22200 1.000 24.55524 145 PRO H O 1
ATOM 2417 N N . SER B 2 127 ? 8.36400 -6.01700 -84.43900 1.000 18.75399 146 SER H N 1
ATOM 2418 C CA . SER B 2 127 ? 8.38600 -6.09400 -85.89200 1.000 19.90900 146 SER H CA 1
ATOM 2419 C C . SER B 2 127 ? 8.81800 -7.49300 -86.30800 1.000 20.68474 146 SER H C 1
ATOM 2420 O O . SER B 2 127 ? 9.72400 -8.07700 -85.70700 1.000 19.86466 146 SER H O 1
ATOM 2423 N N . VAL B 2 128 ? 8.16200 -8.03100 -87.33000 1.000 17.67617 147 VAL H N 1
ATOM 2424 C CA . VAL B 2 128 ? 8.40000 -9.39600 -87.78500 1.000 16.62577 147 VAL H CA 1
ATOM 2425 C C . VAL B 2 128 ? 8.97100 -9.34200 -89.19400 1.000 18.63308 147 VAL H C 1
ATOM 2426 O O . VAL B 2 128 ? 8.29500 -8.90200 -90.13400 1.000 22.74247 147 VAL H O 1
ATOM 2430 N N . PHE B 2 129 ? 10.21400 -9.78600 -89.34100 1.000 18.25832 148 PHE H N 1
ATOM 2431 C CA . PHE B 2 129 ? 10.88700 -9.81100 -90.62400 1.000 20.51033 148 PHE H CA 1
ATOM 2432 C C . PHE B 2 129 ? 11.13400 -11.24500 -91.07500 1.000 21.63309 148 PHE H C 1
ATOM 2433 O O . PHE B 2 129 ? 11.43300 -12.11400 -90.24800 1.000 19.61461 148 PHE H O 1
ATOM 2441 N N . PRO B 2 130 ? 11.01500 -11.52100 -92.37000 1.000 24.88152 149 PRO H N 1
ATOM 2442 C CA . PRO B 2 130 ? 11.25100 -12.87900 -92.86400 1.000 25.75759 149 PRO H CA 1
ATOM 2443 C C . PRO B 2 130 ? 12.73100 -13.21500 -92.95200 1.000 25.44712 149 PRO H C 1
ATOM 2444 O O . PRO B 2 130 ? 13.58000 -12.36200 -93.22000 1.000 26.21487 149 PRO H O 1
ATOM 2448 N N . LEU B 2 131 ? 13.02800 -14.49000 -92.71500 1.000 25.47143 150 LEU H N 1
ATOM 2449 C CA . LEU B 2 131 ? 14.36800 -15.04900 -92.87300 1.000 25.69865 150 LEU H CA 1
ATOM 2450 C C . LEU B 2 131 ? 14.29200 -16.06700 -94.00700 1.000 25.81411 150 LEU H C 1
ATOM 2451 O O . LEU B 2 131 ? 13.79500 -17.18100 -93.82000 1.000 26.49705 150 LEU H O 1
ATOM 2456 N N . ALA B 2 132 ? 14.78700 -15.68000 -95.18300 1.000 34.49027 151 ALA H N 1
ATOM 2457 C CA . ALA B 2 132 ? 14.61600 -16.46600 -96.39300 1.000 37.41245 151 ALA H CA 1
ATOM 2458 C C . ALA B 2 132 ? 15.94600 -17.06500 -96.84500 1.000 38.27249 151 ALA H C 1
ATOM 2459 O O . ALA B 2 132 ? 17.00400 -16.46000 -96.64500 1.000 38.81514 151 ALA H O 1
ATOM 2461 N N . PRO B 2 133 ? 15.92300 -18.26900 -97.45200 1.000 59.04092 152 PRO H N 1
ATOM 2462 C CA . PRO B 2 133 ? 17.09100 -19.02700 -97.92100 1.000 60.99471 152 PRO H CA 1
ATOM 2463 C C . PRO B 2 133 ? 18.17200 -18.18400 -98.59200 1.000 65.01368 152 PRO H C 1
ATOM 2464 O O . PRO B 2 133 ? 17.84800 -17.30700 -99.39000 1.000 66.12417 152 PRO H O 1
ATOM 2468 N N . GLY B 2 140 ? 19.52700 -26.45400 -102.79500 1.000 65.27052 159 GLY H N 1
ATOM 2469 C CA . GLY B 2 140 ? 18.72100 -27.65900 -102.76300 1.000 61.49938 159 GLY H CA 1
ATOM 2470 C C . GLY B 2 140 ? 18.86400 -28.48400 -101.49900 1.000 57.81178 159 GLY H C 1
ATOM 2471 O O . GLY B 2 140 ? 19.60400 -28.13400 -100.57400 1.000 57.62773 159 GLY H O 1
ATOM 2472 N N . GLY B 2 141 ? 18.15900 -29.60700 -101.45700 1.000 36.02166 160 GLY H N 1
ATOM 2473 C CA . GLY B 2 141 ? 18.16000 -30.36400 -100.22600 1.000 31.16057 160 GLY H CA 1
ATOM 2474 C C . GLY B 2 141 ? 17.01300 -29.91600 -99.35600 1.000 31.38828 160 GLY H C 1
ATOM 2475 O O . GLY B 2 141 ? 15.90600 -29.72700 -99.86400 1.000 31.08687 160 GLY H O 1
ATOM 2476 N N . THR B 2 142 ? 17.24600 -29.78100 -98.05600 1.000 32.67751 161 THR H N 1
ATOM 2477 C CA . THR B 2 142 ? 16.30800 -29.12900 -97.15100 1.000 33.52247 161 THR H CA 1
ATOM 2478 C C . THR B 2 142 ? 16.75100 -27.69300 -96.90700 1.000 31.24841 161 THR H C 1
ATOM 2479 O O . THR B 2 142 ? 17.93300 -27.44200 -96.65200 1.000 31.82734 161 THR H O 1
ATOM 2483 N N . ALA B 2 143 ? 15.80300 -26.76200 -96.96900 1.000 22.77756 162 ALA H N 1
ATOM 2484 C CA . ALA B 2 143 ? 16.06300 -25.35100 -96.74600 1.000 21.46074 162 ALA H CA 1
ATOM 2485 C C . ALA B 2 143 ? 15.49900 -24.92100 -95.40100 1.000 21.06793 162 ALA H C 1
ATOM 2486 O O . ALA B 2 143 ? 14.47400 -25.43700 -94.94500 1.000 19.17825 162 ALA H O 1
ATOM 2488 N N . ALA B 2 144 ? 16.18300 -23.97200 -94.77300 1.000 21.12418 163 ALA H N 1
ATOM 2489 C CA . ALA B 2 144 ? 15.71600 -23.36600 -93.53800 1.000 22.13751 163 ALA H CA 1
ATOM 2490 C C . ALA B 2 144 ? 15.13600 -21.98800 -93.82500 1.000 20.94595 163 ALA H C 1
ATOM 2491 O O . ALA B 2 144 ? 15.65800 -21.24200 -94.65800 1.000 21.75741 163 ALA H O 1
ATOM 2493 N N . LEU B 2 145 ? 14.04300 -21.66600 -93.13800 1.000 25.48988 164 LEU H N 1
ATOM 2494 C CA . LEU B 2 145 ? 13.46100 -20.33300 -93.16600 1.000 28.37753 164 LEU H CA 1
ATOM 2495 C C . LEU B 2 145 ? 12.97500 -20.00000 -91.76300 1.000 26.01258 164 LEU H C 1
ATOM 2496 O O . LEU B 2 145 ? 12.88000 -20.87100 -90.89400 1.000 28.06912 164 LEU H O 1
ATOM 2501 N N . GLY B 2 146 ? 12.66200 -18.73200 -91.54000 1.000 19.98259 165 GLY H N 1
ATOM 2502 C CA . GLY B 2 146 ? 12.24500 -18.33900 -90.21200 1.000 18.16394 165 GLY H CA 1
ATOM 2503 C C . GLY B 2 146 ? 11.71900 -16.92400 -90.18000 1.000 20.49864 165 GLY H C 1
ATOM 2504 O O . GLY B 2 146 ? 11.50400 -16.29200 -91.21400 1.000 20.62004 165 GLY H O 1
ATOM 2505 N N . CYS B 2 147 ? 11.49700 -16.44400 -88.96000 1.000 21.01246 166 CYS H N 1
ATOM 2506 C CA . CYS B 2 147 ? 10.97900 -15.10700 -88.72300 1.000 24.73237 166 CYS H CA 1
ATOM 2507 C C . CYS B 2 147 ? 11.73900 -14.46200 -87.57600 1.000 24.79643 166 CYS H C 1
ATOM 2508 O O . CYS B 2 147 ? 12.00900 -15.10300 -86.55800 1.000 23.18522 166 CYS H O 1
ATOM 2511 N N . LEU B 2 148 ? 12.11100 -13.20100 -87.76500 1.000 22.50232 167 LEU H N 1
ATOM 2512 C CA . LEU B 2 148 ? 12.83800 -12.43400 -86.76200 1.000 19.38229 167 LEU H CA 1
ATOM 2513 C C . LEU B 2 148 ? 11.84800 -11.52200 -86.04800 1.000 18.06799 167 LEU H C 1
ATOM 2514 O O . LEU B 2 148 ? 11.27100 -10.61900 -86.66300 1.000 20.23623 167 LEU H O 1
ATOM 2519 N N . VAL B 2 149 ? 11.65200 -11.76400 -84.75600 1.000 18.10564 168 VAL H N 1
ATOM 2520 C CA . VAL B 2 149 ? 10.73400 -10.99400 -83.92500 1.000 17.32493 168 VAL H CA 1
ATOM 2521 C C . VAL B 2 149 ? 11.57900 -10.04100 -83.09000 1.000 19.30221 168 VAL H C 1
ATOM 2522 O O . VAL B 2 149 ? 12.25800 -10.45900 -82.14700 1.000 18.63449 168 VAL H O 1
ATOM 2526 N N . LYS B 2 150 ? 11.53500 -8.75700 -83.43600 1.000 18.75417 169 LYS H N 1
ATOM 2527 C CA . LYS B 2 150 ? 12.53200 -7.78600 -83.01300 1.000 21.51567 169 LYS H CA 1
ATOM 2528 C C . LYS B 2 150 ? 11.88400 -6.59800 -82.31200 1.000 20.59718 169 LYS H C 1
ATOM 2529 O O . LYS B 2 150 ? 10.77300 -6.18200 -82.65600 1.000 21.92641 169 LYS H O 1
ATOM 2535 N N . ASP B 2 151 ? 12.59900 -6.06000 -81.32100 1.000 23.28079 170 ASP H N 1
ATOM 2536 C CA . ASP B 2 151 ? 12.27300 -4.77300 -80.70300 1.000 20.31329 170 ASP H CA 1
ATOM 2537 C C . ASP B 2 151 ? 10.87900 -4.76200 -80.06900 1.000 21.37858 170 ASP H C 1
ATOM 2538 O O . ASP B 2 151 ? 10.00300 -3.97600 -80.43600 1.000 21.72306 170 ASP H O 1
ATOM 2543 N N . TYR B 2 152 ? 10.68600 -5.65700 -79.10300 1.000 19.91609 171 TYR H N 1
ATOM 2544 C CA . TYR B 2 152 ? 9.44700 -5.70300 -78.34200 1.000 22.03454 171 TYR H CA 1
ATOM 2545 C C . TYR B 2 152 ? 9.75500 -5.73800 -76.85100 1.000 21.40165 171 TYR H C 1
ATOM 2546 O O . TYR B 2 152 ? 10.85000 -6.11300 -76.42500 1.000 20.99887 171 TYR H O 1
ATOM 2555 N N . PHE B 2 153 ? 8.75400 -5.33900 -76.06000 1.000 15.79537 172 PHE H N 1
ATOM 2556 C CA . PHE B 2 153 ? 8.83500 -5.33500 -74.60800 1.000 15.81525 172 PHE H CA 1
ATOM 2557 C C . PHE B 2 153 ? 7.42000 -5.33000 -74.06000 1.000 16.30113 172 PHE H C 1
ATOM 2558 O O . PHE B 2 153 ? 6.55700 -4.64800 -74.63100 1.000 17.49455 172 PHE H O 1
ATOM 2566 N N . PRO B 2 154 ? 7.13400 -6.06400 -72.97500 1.000 20.96467 173 PRO H N 1
ATOM 2567 C CA . PRO B 2 154 ? 8.04900 -7.01400 -72.34200 1.000 23.01102 173 PRO H CA 1
ATOM 2568 C C . PRO B 2 154 ? 7.88900 -8.42200 -72.90500 1.000 20.34350 173 PRO H C 1
ATOM 2569 O O . PRO B 2 154 ? 7.15900 -8.62200 -73.87500 1.000 22.10573 173 PRO H O 1
ATOM 2573 N N . GLU B 2 155 ? 8.57400 -9.38400 -72.29500 1.000 21.29839 174 GLU H N 1
ATOM 2574 C CA . GLU B 2 155 ? 8.37900 -10.78000 -72.63600 1.000 22.87725 174 GLU H CA 1
ATOM 2575 C C . GLU B 2 155 ? 6.99400 -11.23700 -72.17600 1.000 22.65393 174 GLU H C 1
ATOM 2576 O O . GLU B 2 155 ? 6.40500 -10.64000 -71.27200 1.000 23.69474 174 GLU H O 1
ATOM 2582 N N . PRO B 2 156 ? 6.44600 -12.30200 -72.78500 1.000 23.89185 175 PRO H N 1
ATOM 2583 C CA . PRO B 2 156 ? 6.98100 -13.11100 -73.88100 1.000 24.15281 175 PRO H CA 1
ATOM 2584 C C . PRO B 2 156 ? 6.29100 -12.89200 -75.22600 1.000 24.50672 175 PRO H C 1
ATOM 2585 O O . PRO B 2 156 ? 5.31000 -12.15500 -75.32400 1.000 22.11912 175 PRO H O 1
ATOM 2589 N N . VAL B 2 157 ? 6.82800 -13.54000 -76.25900 1.000 26.08579 176 VAL H N 1
ATOM 2590 C CA . VAL B 2 157 ? 6.17100 -13.66700 -77.55100 1.000 29.26988 176 VAL H CA 1
ATOM 2591 C C . VAL B 2 157 ? 5.90900 -15.14600 -77.80000 1.000 28.36189 176 VAL H C 1
ATOM 2592 O O . VAL B 2 157 ? 6.58100 -16.02400 -77.25300 1.000 30.75529 176 VAL H O 1
ATOM 2596 N N . THR B 2 158 ? 4.90700 -15.41600 -78.62800 1.000 31.61201 177 THR H N 1
ATOM 2597 C CA . THR B 2 158 ? 4.60900 -16.76900 -79.06800 1.000 33.79248 177 THR H CA 1
ATOM 2598 C C . THR B 2 158 ? 4.69900 -16.82700 -80.58500 1.000 34.07578 177 THR H C 1
ATOM 2599 O O . THR B 2 158 ? 4.25400 -15.90700 -81.27800 1.000 30.65350 177 THR H O 1
ATOM 2603 N N . VAL B 2 159 ? 5.28500 -17.90500 -81.09500 1.000 22.81394 178 VAL H N 1
ATOM 2604 C CA . VAL B 2 159 ? 5.42300 -18.11500 -82.52900 1.000 22.45656 178 VAL H CA 1
ATOM 2605 C C . VAL B 2 159 ? 4.85900 -19.48500 -82.87600 1.000 23.29770 178 VAL H C 1
ATOM 2606 O O . VAL B 2 159 ? 5.07500 -20.46100 -82.14900 1.000 23.84111 178 VAL H O 1
ATOM 2610 N N . SER B 2 160 ? 4.13500 -19.55200 -83.98900 1.000 20.65415 179 SER H N 1
ATOM 2611 C CA . SER B 2 160 ? 3.71000 -20.81000 -84.57900 1.000 22.65844 179 SER H CA 1
ATOM 2612 C C . SER B 2 160 ? 3.96100 -20.73000 -86.07700 1.000 22.70635 179 SER H C 1
ATOM 2613 O O . SER B 2 160 ? 4.32700 -19.67900 -86.61000 1.000 22.41907 179 SER H O 1
ATOM 2616 N N . TRP B 2 161 ? 3.76500 -21.85100 -86.76200 1.000 20.49020 180 TRP H N 1
ATOM 2617 C CA . TRP B 2 161 ? 3.94900 -21.90700 -88.20400 1.000 22.21337 180 TRP H CA 1
ATOM 2618 C C . TRP B 2 161 ? 2.71600 -22.52400 -88.84200 1.000 22.76917 180 TRP H C 1
ATOM 2619 O O . TRP B 2 161 ? 2.23900 -23.57100 -88.39200 1.000 21.29169 180 TRP H O 1
ATOM 2630 N N . ASN B 2 162 ? 2.22100 -21.87900 -89.90000 1.000 24.49109 181 ASN H N 1
ATOM 2631 C CA . ASN B 2 162 ? 0.98900 -22.28700 -90.57500 1.000 24.51196 181 ASN H CA 1
ATOM 2632 C C . ASN B 2 162 ? -0.14300 -22.51000 -89.57400 1.000 23.88893 181 ASN H C 1
ATOM 2633 O O . ASN B 2 162 ? -0.89700 -23.48200 -89.66100 1.000 24.58182 181 ASN H O 1
ATOM 2638 N N . SER B 2 163 ? -0.25200 -21.59500 -88.60800 1.000 25.67993 182 SER H N 1
ATOM 2639 C CA . SER B 2 163 ? -1.29300 -21.63100 -87.57900 1.000 25.57886 182 SER H CA 1
ATOM 2640 C C . SER B 2 163 ? -1.24900 -22.91700 -86.75700 1.000 24.26237 182 SER H C 1
ATOM 2641 O O . SER B 2 163 ? -2.27500 -23.37900 -86.25300 1.000 24.75042 182 SER H O 1
ATOM 2644 N N . GLY B 2 164 ? -0.06300 -23.50800 -86.61300 1.000 27.68271 183 GLY H N 1
ATOM 2645 C CA . GLY B 2 164 ? 0.11800 -24.69200 -85.80300 1.000 28.24909 183 GLY H CA 1
ATOM 2646 C C . GLY B 2 164 ? 0.15500 -26.00000 -86.56500 1.000 26.48057 183 GLY H C 1
ATOM 2647 O O . GLY B 2 164 ? 0.46700 -27.03600 -85.96400 1.000 30.92874 183 GLY H O 1
ATOM 2648 N N . ALA B 2 165 ? -0.15600 -25.99100 -87.86300 1.000 29.46561 184 ALA H N 1
ATOM 2649 C CA . ALA B 2 165 ? -0.11900 -27.22500 -88.63800 1.000 31.76209 184 ALA H CA 1
ATOM 2650 C C . ALA B 2 165 ? 1.30300 -27.69300 -88.91600 1.000 31.37142 184 ALA H C 1
ATOM 2651 O O . ALA B 2 165 ? 1.50300 -28.86900 -89.23700 1.000 33.00411 184 ALA H O 1
ATOM 2653 N N . LEU B 2 166 ? 2.28900 -26.80600 -88.80000 1.000 26.17681 185 LEU H N 1
ATOM 2654 C CA . LEU B 2 166 ? 3.69400 -27.14200 -89.00300 1.000 24.99977 185 LEU H CA 1
ATOM 2655 C C . LEU B 2 166 ? 4.40100 -27.06000 -87.65500 1.000 25.71811 185 LEU H C 1
ATOM 2656 O O . LEU B 2 166 ? 4.60200 -25.96500 -87.11900 1.000 24.83647 185 LEU H O 1
ATOM 2661 N N . THR B 2 167 ? 4.77700 -28.21700 -87.11000 1.000 24.92464 186 THR H N 1
ATOM 2662 C CA . THR B 2 167 ? 5.43700 -28.26600 -85.81100 1.000 21.87824 186 THR H CA 1
ATOM 2663 C C . THR B 2 167 ? 6.76600 -29.00600 -85.89400 1.000 24.88456 186 THR H C 1
ATOM 2664 O O . THR B 2 167 ? 7.70100 -28.69900 -85.14700 1.000 25.02170 186 THR H O 1
ATOM 2668 N N . SER B 2 168 ? 6.85900 -29.98200 -86.79500 1.000 27.18499 187 SER H N 1
ATOM 2669 C CA . SER B 2 168 ? 8.07100 -30.78200 -86.90500 1.000 28.29874 187 SER H CA 1
ATOM 2670 C C . SER B 2 168 ? 9.20200 -29.95200 -87.49800 1.000 25.83051 187 SER H C 1
ATOM 2671 O O . SER B 2 168 ? 9.05200 -29.34600 -88.56400 1.000 26.28116 187 SER H O 1
ATOM 2674 N N . GLY B 2 169 ? 10.33500 -29.92500 -86.80300 1.000 23.59357 188 GLY H N 1
ATOM 2675 C CA . GLY B 2 169 ? 11.48100 -29.16200 -87.24700 1.000 24.54978 188 GLY H CA 1
ATOM 2676 C C . GLY B 2 169 ? 11.47200 -27.70700 -86.84600 1.000 25.84297 188 GLY H C 1
ATOM 2677 O O . GLY B 2 169 ? 12.34500 -26.95300 -87.29100 1.000 23.14948 188 GLY H O 1
ATOM 2678 N N . VAL B 2 170 ? 10.51700 -27.28400 -86.02300 1.000 21.78456 189 VAL H N 1
ATOM 2679 C CA . VAL B 2 170 ? 10.43100 -25.89800 -85.58100 1.000 21.03431 189 VAL H CA 1
ATOM 2680 C C . VAL B 2 170 ? 11.33500 -25.71100 -84.37200 1.000 17.75311 189 VAL H C 1
ATOM 2681 O O . VAL B 2 170 ? 11.28500 -26.49500 -83.41600 1.000 21.19486 189 VAL H O 1
ATOM 2685 N N . HIS B 2 171 ? 12.16500 -24.67200 -84.41300 1.000 19.15004 190 HIS H N 1
ATOM 2686 C CA . HIS B 2 171 ? 12.98800 -24.26800 -83.27800 1.000 19.37779 190 HIS H CA 1
ATOM 2687 C C . HIS B 2 171 ? 12.73800 -22.79000 -83.01900 1.000 21.78352 190 HIS H C 1
ATOM 2688 O O . HIS B 2 171 ? 13.10000 -21.94400 -83.84400 1.000 19.68234 190 HIS H O 1
ATOM 2695 N N . THR B 2 172 ? 12.12500 -22.47500 -81.88200 1.000 24.78602 191 THR H N 1
ATOM 2696 C CA . THR B 2 172 ? 11.94600 -21.09400 -81.45700 1.000 24.55461 191 THR H CA 1
ATOM 2697 C C . THR B 2 172 ? 12.94000 -20.81400 -80.33800 1.000 24.10905 191 THR H C 1
ATOM 2698 O O . THR B 2 172 ? 12.91200 -21.47800 -79.29600 1.000 23.87363 191 THR H O 1
ATOM 2702 N N . PHE B 2 173 ? 13.79700 -19.84600 -80.55300 1.000 17.24644 192 PHE H N 1
ATOM 2703 C CA . PHE B 2 173 ? 14.89200 -19.64900 -79.62000 1.000 16.99044 192 PHE H CA 1
ATOM 2704 C C . PHE B 2 173 ? 14.47400 -18.74400 -78.46700 1.000 17.02931 192 PHE H C 1
ATOM 2705 O O . PHE B 2 173 ? 13.54500 -17.94000 -78.60400 1.000 20.61969 192 PHE H O 1
ATOM 2713 N N . PRO B 2 174 ? 15.13600 -18.87500 -77.31700 1.000 25.88932 193 PRO H N 1
ATOM 2714 C CA . PRO B 2 174 ? 14.92500 -17.90900 -76.23400 1.000 26.63114 193 PRO H CA 1
ATOM 2715 C C . PRO B 2 174 ? 15.22200 -16.49200 -76.70000 1.000 27.29538 193 PRO H C 1
ATOM 2716 O O . PRO B 2 174 ? 16.07200 -16.26400 -77.56300 1.000 25.10704 193 PRO H O 1
ATOM 2720 N N . ALA B 2 175 ? 14.50900 -15.53400 -76.11700 1.000 22.21009 194 ALA H N 1
ATOM 2721 C CA . ALA B 2 175 ? 14.72000 -14.14200 -76.48100 1.000 22.10484 194 ALA H CA 1
ATOM 2722 C C . ALA B 2 175 ? 16.03900 -13.63200 -75.91200 1.000 22.27614 194 ALA H C 1
ATOM 2723 O O . ALA B 2 175 ? 16.49400 -14.06400 -74.84900 1.000 23.76036 194 ALA H O 1
ATOM 2725 N N . VAL B 2 176 ? 16.65300 -12.70200 -76.63700 1.000 22.41484 195 VAL H N 1
ATOM 2726 C CA . VAL B 2 176 ? 17.88500 -12.04800 -76.21300 1.000 24.22899 195 VAL H CA 1
ATOM 2727 C C . VAL B 2 176 ? 17.58300 -10.58000 -75.94300 1.000 24.42720 195 VAL H C 1
ATOM 2728 O O . VAL B 2 176 ? 16.75200 -9.96900 -76.62600 1.000 22.44857 195 VAL H O 1
ATOM 2732 N N . LEU B 2 177 ? 18.23300 -10.02700 -74.92300 1.000 26.87204 196 LEU H N 1
ATOM 2733 C CA . LEU B 2 177 ? 18.04300 -8.63100 -74.54900 1.000 28.15767 196 LEU H CA 1
ATOM 2734 C C . LEU B 2 177 ? 19.09100 -7.77600 -75.25100 1.000 29.64221 196 LEU H C 1
ATOM 2735 O O . LEU B 2 177 ? 20.29400 -7.93600 -75.01600 1.000 28.33463 196 LEU H O 1
ATOM 2740 N N . GLN B 2 178 ? 18.63000 -6.87100 -76.11000 1.000 26.81284 197 GLN H N 1
ATOM 2741 C CA . GLN B 2 178 ? 19.50400 -6.00600 -76.88400 1.000 27.53481 197 GLN H CA 1
ATOM 2742 C C . GLN B 2 178 ? 19.93000 -4.79400 -76.05800 1.000 28.54095 197 GLN H C 1
ATOM 2743 O O . GLN B 2 178 ? 19.36400 -4.49000 -75.00400 1.000 28.64529 197 GLN H O 1
ATOM 2749 N N . SER B 2 179 ? 20.96000 -4.10100 -76.55100 1.000 29.81909 198 SER H N 1
ATOM 2750 C CA . SER B 2 179 ? 21.43100 -2.88700 -75.89500 1.000 29.77558 198 SER H CA 1
ATOM 2751 C C . SER B 2 179 ? 20.35300 -1.81300 -75.83400 1.000 34.11425 198 SER H C 1
ATOM 2752 O O . SER B 2 179 ? 20.42300 -0.92500 -74.97800 1.000 32.89517 198 SER H O 1
ATOM 2755 N N . SER B 2 180 ? 19.36200 -1.87500 -76.72500 1.000 29.57640 199 SER H N 1
ATOM 2756 C CA . SER B 2 180 ? 18.25000 -0.93300 -76.72800 1.000 28.52865 199 SER H CA 1
ATOM 2757 C C . SER B 2 180 ? 17.29300 -1.12900 -75.55900 1.000 26.62501 199 SER H C 1
ATOM 2758 O O . SER B 2 180 ? 16.40800 -0.29000 -75.36500 1.000 26.73894 199 SER H O 1
ATOM 2761 N N . GLY B 2 181 ? 17.44200 -2.20000 -74.78100 1.000 27.13324 200 GLY H N 1
ATOM 2762 C CA . GLY B 2 181 ? 16.45200 -2.54400 -73.78400 1.000 23.62670 200 GLY H CA 1
ATOM 2763 C C . GLY B 2 181 ? 15.26500 -3.32800 -74.30000 1.000 25.56959 200 GLY H C 1
ATOM 2764 O O . GLY B 2 181 ? 14.41300 -3.72700 -73.49600 1.000 23.92229 200 GLY H O 1
ATOM 2765 N N . LEU B 2 182 ? 15.17400 -3.55500 -75.60600 1.000 22.25978 201 LEU H N 1
ATOM 2766 C CA . LEU B 2 182 ? 14.08200 -4.30800 -76.20200 1.000 22.38942 201 LEU H CA 1
ATOM 2767 C C . LEU B 2 182 ? 14.55100 -5.71700 -76.54700 1.000 22.15718 201 LEU H C 1
ATOM 2768 O O . LEU B 2 182 ? 15.73100 -5.94400 -76.82500 1.000 22.96623 201 LEU H O 1
ATOM 2773 N N . TYR B 2 183 ? 13.61700 -6.66400 -76.52500 1.000 21.45363 202 TYR H N 1
ATOM 2774 C CA . TYR B 2 183 ? 13.95900 -8.05200 -76.79100 1.000 20.33632 202 TYR H CA 1
ATOM 2775 C C . TYR B 2 183 ? 13.86900 -8.35800 -78.28100 1.000 22.53318 202 TYR H C 1
ATOM 2776 O O . TYR B 2 183 ? 13.13100 -7.70900 -79.02800 1.000 22.41572 202 TYR H O 1
ATOM 2785 N N . SER B 2 184 ? 14.63400 -9.36300 -78.70500 1.000 19.56095 203 SER H N 1
ATOM 2786 C CA . SER B 2 184 ? 14.55500 -9.91200 -80.05100 1.000 22.03564 203 SER H CA 1
ATOM 2787 C C . SER B 2 184 ? 14.78100 -11.41400 -79.98300 1.000 22.21721 203 SER H C 1
ATOM 2788 O O . SER B 2 184 ? 15.59700 -11.88600 -79.18500 1.000 23.28808 203 SER H O 1
ATOM 2791 N N . LEU B 2 185 ? 14.07000 -12.16400 -80.82200 1.000 23.72699 204 LEU H N 1
ATOM 2792 C CA . LEU B 2 185 ? 14.31700 -13.59500 -80.93800 1.000 29.50173 204 LEU H CA 1
ATOM 2793 C C . LEU B 2 185 ? 14.01300 -14.04500 -82.35800 1.000 28.30409 204 LEU H C 1
ATOM 2794 O O . LEU B 2 185 ? 13.43600 -13.30700 -83.16100 1.000 27.39665 204 LEU H O 1
ATOM 2799 N N . SER B 2 186 ? 14.41200 -15.27700 -82.65500 1.000 27.26864 205 SER H N 1
ATOM 2800 C CA . SER B 2 186 ? 14.14400 -15.89800 -83.94000 1.000 26.22874 205 SER H CA 1
ATOM 2801 C C . SER B 2 186 ? 13.47600 -17.24600 -83.72600 1.000 26.28489 205 SER H C 1
ATOM 2802 O O . SER B 2 186 ? 13.74500 -17.94800 -82.74600 1.000 27.42641 205 SER H O 1
ATOM 2805 N N . SER B 2 187 ? 12.59900 -17.59900 -84.65900 1.000 22.04396 206 SER H N 1
ATOM 2806 C CA . SER B 2 187 ? 12.02900 -18.93400 -84.74000 1.000 20.64699 206 SER H CA 1
ATOM 2807 C C . SER B 2 187 ? 12.25500 -19.43700 -86.15400 1.000 21.63026 206 SER H C 1
ATOM 2808 O O . SER B 2 187 ? 12.02900 -18.70200 -87.11900 1.000 21.22696 206 SER H O 1
ATOM 2811 N N . VAL B 2 188 ? 12.69800 -20.68600 -86.27500 1.000 17.92662 207 VAL H N 1
ATOM 2812 C CA . VAL B 2 188 ? 13.12100 -21.23500 -87.55300 1.000 17.95829 207 VAL H CA 1
ATOM 2813 C C . VAL B 2 188 ? 12.48000 -22.60000 -87.73200 1.000 19.795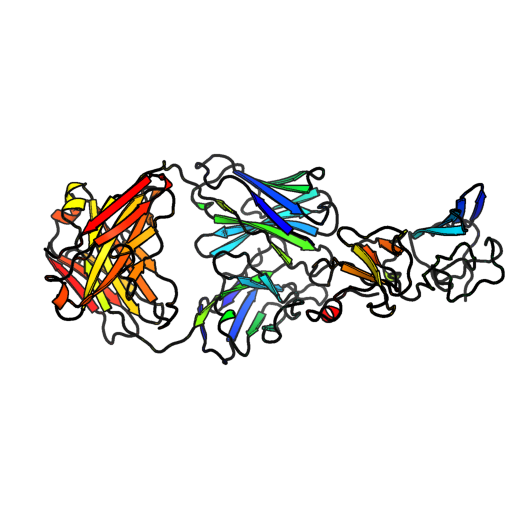94 207 VAL H C 1
ATOM 2814 O O . VAL B 2 188 ? 12.08600 -23.26500 -86.77200 1.000 18.41629 207 VAL H O 1
ATOM 2818 N N . VAL B 2 189 ? 12.37200 -23.00700 -88.98800 1.000 16.75487 208 VAL H N 1
ATOM 2819 C CA . VAL B 2 189 ? 11.85400 -24.32500 -89.31200 1.000 18.10923 208 VAL H CA 1
ATOM 2820 C C . VAL B 2 189 ? 12.53000 -24.79100 -90.58400 1.000 20.12814 208 VAL H C 1
ATOM 2821 O O . VAL B 2 189 ? 12.78100 -24.01100 -91.50800 1.000 17.99848 208 VAL H O 1
ATOM 2825 N N . THR B 2 190 ? 12.84600 -26.06900 -90.60200 1.000 20.17700 209 THR H N 1
ATOM 2826 C CA . THR B 2 190 ? 13.50300 -26.70000 -91.72500 1.000 22.16914 209 THR H CA 1
ATOM 2827 C C . THR B 2 190 ? 12.46300 -27.42500 -92.57200 1.000 23.47966 209 THR H C 1
ATOM 2828 O O . THR B 2 190 ? 11.47600 -27.94800 -92.05000 1.000 21.54075 209 THR H O 1
ATOM 2832 N N . VAL B 2 191 ? 12.70900 -27.49900 -93.87800 1.000 21.80076 210 VAL H N 1
ATOM 2833 C CA . VAL B 2 191 ? 11.62800 -27.75200 -94.83200 1.000 24.58638 210 VAL H CA 1
ATOM 2834 C C . VAL B 2 191 ? 12.20400 -28.31300 -96.12900 1.000 25.88761 210 VAL H C 1
ATOM 2835 O O . VAL B 2 191 ? 13.35200 -28.00400 -96.47800 1.000 25.40680 210 VAL H O 1
ATOM 2839 N N . PRO B 2 192 ? 11.46000 -29.13900 -96.86900 1.000 31.86597 211 PRO H N 1
ATOM 2840 C CA . PRO B 2 192 ? 11.93500 -29.57700 -98.18700 1.000 31.37598 211 PRO H CA 1
ATOM 2841 C C . PRO B 2 192 ? 12.03600 -28.40500 -99.15200 1.000 31.75047 211 PRO H C 1
ATOM 2842 O O . PRO B 2 192 ? 11.08600 -27.64000 -99.32900 1.000 34.70667 211 PRO H O 1
ATOM 2846 N N . SER B 2 193 ? 13.21200 -28.26200 -99.76800 1.000 29.05199 212 SER H N 1
ATOM 2847 C CA . SER B 2 193 ? 13.41900 -27.19200 -100.73800 1.000 32.17792 212 SER H CA 1
ATOM 2848 C C . SER B 2 193 ? 12.45500 -27.31700 -101.90900 1.000 33.92056 212 SER H C 1
ATOM 2849 O O . SER B 2 193 ? 12.03200 -26.30100 -102.47400 1.000 35.61744 212 SER H O 1
ATOM 2852 N N . SER B 2 194 ? 12.11500 -28.54900 -102.29900 1.000 32.88922 213 SER H N 1
ATOM 2853 C CA . SER B 2 194 ? 11.18200 -28.75800 -103.40200 1.000 37.02798 213 SER H CA 1
ATOM 2854 C C . SER B 2 194 ? 9.84300 -28.06600 -103.16500 1.000 33.39604 213 SER H C 1
ATOM 2855 O O . SER B 2 194 ? 9.15300 -27.70900 -104.12700 1.000 35.91420 213 SER H O 1
ATOM 2858 N N . SER B 2 195 ? 9.45200 -27.87500 -101.90800 1.000 33.22749 214 SER H N 1
ATOM 2859 C CA . SER B 2 195 ? 8.18400 -27.23200 -101.59000 1.000 35.53058 214 SER H CA 1
ATOM 2860 C C . SER B 2 195 ? 8.27200 -25.71100 -101.50700 1.000 37.62531 214 SER H C 1
ATOM 2861 O O . SER B 2 195 ? 7.27200 -25.07100 -101.16400 1.000 38.00649 214 SER H O 1
ATOM 2864 N N . LEU B 2 196 ? 9.42800 -25.11500 -101.81300 1.000 31.49534 215 LEU H N 1
ATOM 2865 C CA . LEU B 2 196 ? 9.56600 -23.66500 -101.69800 1.000 31.57175 215 LEU H CA 1
ATOM 2866 C C . LEU B 2 196 ? 8.67300 -22.91500 -102.67800 1.000 37.26406 215 LEU H C 1
ATOM 2867 O O . LEU B 2 196 ? 8.35000 -21.74700 -102.43900 1.000 38.45834 215 LEU H O 1
ATOM 2872 N N . GLY B 2 197 ? 8.27200 -23.56000 -103.76800 1.000 51.55176 216 GLY H N 1
ATOM 2873 C CA . GLY B 2 197 ? 7.37300 -22.97700 -104.74200 1.000 54.05427 216 GLY H CA 1
ATOM 2874 C C . GLY B 2 197 ? 5.92700 -23.32200 -104.45300 1.000 53.36688 216 GLY H C 1
ATOM 2875 O O . GLY B 2 197 ? 5.03300 -22.48000 -104.58800 1.000 53.87344 216 GLY H O 1
ATOM 2876 N N . THR B 2 198 ? 5.69000 -24.57100 -104.05000 1.000 53.36871 217 THR H N 1
ATOM 2877 C CA . THR B 2 198 ? 4.34300 -25.12100 -103.98500 1.000 51.76720 217 THR H CA 1
ATOM 2878 C C . THR B 2 198 ? 3.65200 -24.87300 -102.65000 1.000 50.11451 217 THR H C 1
ATOM 2879 O O . THR B 2 198 ? 2.42600 -24.70500 -102.62200 1.000 49.63398 217 THR H O 1
ATOM 2883 N N . GLN B 2 199 ? 4.39600 -24.81000 -101.55000 1.000 42.17092 218 GLN H N 1
ATOM 2884 C CA . GLN B 2 199 ? 3.80300 -24.68500 -100.22600 1.000 39.12175 218 GLN H CA 1
ATOM 2885 C C . GLN B 2 199 ? 3.97000 -23.26900 -99.68900 1.000 38.65850 218 GLN H C 1
ATOM 2886 O O . GLN B 2 199 ? 5.03100 -22.65500 -99.84300 1.000 39.75288 218 GLN H O 1
ATOM 2892 N N . THR B 2 200 ? 2.91400 -22.75900 -99.06100 1.000 41.14023 219 THR H N 1
ATOM 2893 C CA . THR B 2 200 ? 2.97000 -21.49000 -98.34600 1.000 41.21158 219 THR H CA 1
ATOM 2894 C C . THR B 2 200 ? 3.52000 -21.69800 -96.93900 1.000 38.96675 219 THR H C 1
ATOM 2895 O O . THR B 2 200 ? 3.10000 -22.61300 -96.22400 1.000 40.95237 219 THR H O 1
ATOM 2899 N N . TYR B 2 201 ? 4.48700 -20.86900 -96.55400 1.000 26.39076 220 TYR H N 1
ATOM 2900 C CA . TYR B 2 201 ? 5.09100 -20.93400 -95.22800 1.000 25.61484 220 TYR H CA 1
ATOM 2901 C C . TYR B 2 201 ? 4.92800 -19.58100 -94.55100 1.000 28.04652 220 TYR H C 1
ATOM 2902 O O . TYR B 2 201 ? 5.49300 -18.58100 -95.00500 1.000 26.89750 220 TYR H O 1
ATOM 2911 N N . ILE B 2 202 ? 4.15700 -19.55800 -93.46600 1.000 26.45111 221 ILE H N 1
ATOM 2912 C CA . ILE B 2 202 ? 3.74800 -18.32900 -92.79700 1.000 24.53239 221 ILE H CA 1
ATOM 2913 C C . ILE B 2 202 ? 4.02300 -18.48100 -91.30900 1.000 26.30820 221 ILE H C 1
ATOM 2914 O O . ILE B 2 202 ? 3.68600 -19.51200 -90.71800 1.000 24.89471 221 ILE H O 1
ATOM 2919 N N . CYS B 2 203 ? 4.63900 -17.46800 -90.70600 1.000 25.86543 222 CYS H N 1
ATOM 2920 C CA . CYS B 2 203 ? 4.84800 -17.44200 -89.26600 1.000 26.29991 222 CYS H CA 1
ATOM 2921 C C . CYS B 2 203 ? 3.78400 -16.57800 -88.59600 1.000 24.16295 222 CYS H C 1
ATOM 2922 O O . CYS B 2 203 ? 3.39700 -15.52800 -89.11600 1.000 25.86284 222 CYS H O 1
ATOM 2925 N N . ASN B 2 204 ? 3.28600 -17.05300 -87.45700 1.000 19.55394 223 ASN H N 1
ATOM 2926 C CA . ASN B 2 204 ? 2.26800 -16.36200 -86.67500 1.000 22.99737 223 ASN H CA 1
ATOM 2927 C C . ASN B 2 204 ? 2.90400 -15.92800 -85.36400 1.000 23.38024 223 ASN H C 1
ATOM 2928 O O . ASN B 2 204 ? 3.36100 -16.77300 -84.58700 1.000 21.90620 223 ASN H O 1
ATOM 2933 N N . VAL B 2 205 ? 2.93600 -14.62000 -85.12200 1.000 15.84212 224 VAL H N 1
ATOM 2934 C CA . VAL B 2 205 ? 3.56500 -14.05000 -83.93800 1.000 17.58941 224 VAL H CA 1
ATOM 2935 C C . VAL B 2 205 ? 2.49500 -13.35100 -83.11400 1.000 18.17950 224 VAL H C 1
ATOM 2936 O O . VAL B 2 205 ? 1.72900 -12.53600 -83.64200 1.000 19.76817 224 VAL H O 1
ATOM 2940 N N . ASN B 2 206 ? 2.44200 -13.67900 -81.82700 1.000 30.54158 225 ASN H N 1
ATOM 2941 C CA . ASN B 2 206 ? 1.51600 -13.07700 -80.87900 1.000 30.39528 225 ASN H CA 1
ATOM 2942 C C . ASN B 2 206 ? 2.30600 -12.38300 -79.78000 1.000 31.08168 225 ASN H C 1
ATOM 2943 O O . ASN B 2 206 ? 3.20900 -12.98200 -79.18700 1.000 28.35387 225 ASN H O 1
ATOM 2948 N N . HIS B 2 207 ? 1.96900 -11.12300 -79.51500 1.000 20.41374 226 HIS H N 1
ATOM 2949 C CA . HIS B 2 207 ? 2.52500 -10.37500 -78.38800 1.000 20.99069 226 HIS H CA 1
ATOM 2950 C C . HIS B 2 207 ? 1.34800 -9.67300 -77.72000 1.000 21.92666 226 HIS H C 1
ATOM 2951 O O . HIS B 2 207 ? 0.90200 -8.61400 -78.17300 1.000 20.27398 226 HIS H O 1
ATOM 2958 N N . LYS B 2 208 ? 0.85500 -10.27600 -76.63900 1.000 30.25632 227 LYS H N 1
ATOM 2959 C CA . LYS B 2 208 ? -0.37900 -9.88000 -75.96900 1.000 32.54034 227 LYS H CA 1
ATOM 2960 C C . LYS B 2 208 ? -0.28100 -8.53000 -75.25500 1.000 30.68857 227 LYS H C 1
ATOM 2961 O O . LYS B 2 208 ? -1.25100 -7.76200 -75.29100 1.000 31.82694 227 LYS H O 1
ATOM 2967 N N . PRO B 2 209 ? 0.83700 -8.19100 -74.59600 1.000 24.19071 228 PRO H N 1
ATOM 2968 C CA . PRO B 2 209 ? 0.92500 -6.84900 -73.99200 1.000 24.50746 228 PRO H CA 1
ATOM 2969 C C . PRO B 2 209 ? 0.72600 -5.71800 -74.98500 1.000 24.69232 228 PRO H C 1
ATOM 2970 O O . PRO B 2 209 ? 0.30800 -4.62400 -74.58700 1.000 26.99099 228 PRO H O 1
ATOM 2974 N N . SER B 2 210 ? 1.00100 -5.94500 -76.26700 1.000 20.25319 229 SER H N 1
ATOM 2975 C CA . SER B 2 210 ? 0.80100 -4.93600 -77.29600 1.000 20.38364 229 SER H CA 1
ATOM 2976 C C . SER B 2 210 ? -0.33900 -5.28700 -78.24300 1.000 22.80766 229 SER H C 1
ATOM 2977 O O . SER B 2 210 ? -0.55600 -4.57100 -79.22700 1.000 21.91510 229 SER H O 1
ATOM 2980 N N . ASN B 2 211 ? -1.06400 -6.37600 -77.97300 1.000 24.40042 230 ASN H N 1
ATOM 2981 C CA . ASN B 2 211 ? -2.18100 -6.82500 -78.80700 1.000 24.76101 230 ASN H CA 1
ATOM 2982 C C . ASN B 2 211 ? -1.73900 -7.10600 -80.23900 1.000 26.80968 230 ASN H C 1
ATOM 2983 O O . ASN B 2 211 ? -2.50100 -6.90100 -81.18700 1.000 26.48047 230 ASN H O 1
ATOM 2988 N N . THR B 2 212 ? -0.50700 -7.57500 -80.40800 1.000 30.16825 231 THR H N 1
ATOM 2989 C CA . THR B 2 212 ? 0.04900 -7.81100 -81.73300 1.000 28.27960 231 THR H CA 1
ATOM 2990 C C . THR B 2 212 ? -0.28100 -9.23100 -82.18300 1.000 28.08492 231 THR H C 1
ATOM 2991 O O . THR B 2 212 ? 0.10100 -10.20400 -81.52400 1.000 29.19454 231 THR H O 1
ATOM 2995 N N . LYS B 2 213 ? -0.99200 -9.34200 -83.30400 1.000 35.35070 232 LYS H N 1
ATOM 2996 C CA . LYS B 2 213 ? -1.24200 -10.60700 -83.99000 1.000 32.90634 232 LYS H CA 1
ATOM 2997 C C . LYS B 2 213 ? -0.83300 -10.42900 -85.44500 1.000 34.12808 232 LYS H C 1
ATOM 2998 O O . LYS B 2 213 ? -1.54800 -9.77700 -86.21300 1.000 37.33665 232 LYS H O 1
ATOM 3004 N N . VAL B 2 214 ? 0.30400 -10.99600 -85.83500 1.000 28.93107 233 VAL H N 1
ATOM 3005 C CA . VAL B 2 214 ? 0.85800 -10.76200 -87.16300 1.000 29.10112 233 VAL H CA 1
ATOM 3006 C C . VAL B 2 214 ? 1.12600 -12.09500 -87.84600 1.000 28.49535 233 VAL H C 1
ATOM 3007 O O . VAL B 2 214 ? 1.65400 -13.02700 -87.22800 1.000 30.49629 233 VAL H O 1
ATOM 3011 N N . ASP B 2 215 ? 0.70300 -12.20000 -89.10100 1.000 26.68428 234 ASP H N 1
ATOM 3012 C CA . ASP B 2 215 ? 1.09100 -13.28700 -89.98700 1.000 26.63185 234 ASP H CA 1
ATOM 3013 C C . ASP B 2 215 ? 2.10500 -12.76100 -90.99200 1.000 27.97855 234 ASP H C 1
ATOM 3014 O O . ASP B 2 215 ? 1.88800 -11.71000 -91.60600 1.000 28.84754 234 ASP H O 1
ATOM 3019 N N . LYS B 2 216 ? 3.21300 -13.48100 -91.15300 1.000 28.82753 235 LYS H N 1
ATOM 3020 C CA . LYS B 2 216 ? 4.25100 -13.10100 -92.10300 1.000 28.90467 235 LYS H CA 1
ATOM 3021 C C . LYS B 2 216 ? 4.58000 -14.29800 -92.97800 1.000 29.92582 235 LYS H C 1
ATOM 3022 O O . LYS B 2 216 ? 5.05900 -15.32200 -92.48000 1.000 29.91891 235 LYS H O 1
ATOM 3028 N N . LYS B 2 217 ? 4.32500 -14.16600 -94.27600 1.000 31.30965 236 LYS H N 1
ATOM 3029 C CA . LYS B 2 217 ? 4.69600 -15.20000 -95.23000 1.000 32.14682 236 LYS H CA 1
ATOM 3030 C C . LYS B 2 217 ? 6.18100 -15.09700 -95.54800 1.000 31.03346 236 LYS H C 1
ATOM 3031 O O . LYS B 2 217 ? 6.70700 -14.00500 -95.77900 1.000 31.46760 236 LYS H O 1
ATOM 3037 N N . VAL B 2 218 ? 6.85600 -16.24100 -95.56100 1.000 20.86848 237 VAL H N 1
ATOM 3038 C CA . VAL B 2 218 ? 8.30200 -16.30000 -95.73000 1.000 24.97281 237 VAL H CA 1
ATOM 3039 C C . VAL B 2 218 ? 8.56900 -16.95700 -97.07800 1.000 26.91606 237 VAL H C 1
ATOM 3040 O O . VAL B 2 218 ? 8.53200 -18.18600 -97.20600 1.000 28.32759 237 VAL H O 1
ATOM 3044 N N . GLU B 2 219 ? 8.83500 -16.13400 -98.09100 1.000 48.10493 238 GLU H N 1
ATOM 3045 C CA . GLU B 2 219 ? 9.13900 -16.58500 -99.43600 1.000 55.08648 238 GLU H CA 1
ATOM 3046 C C . GLU B 2 219 ? 10.59800 -16.30300 -99.78100 1.000 56.31573 238 GLU H C 1
ATOM 3047 O O . GLU B 2 219 ? 11.15800 -15.29000 -99.35100 1.000 53.48059 238 GLU H O 1
ATOM 3053 N N . PRO B 2 220 ? 11.24100 -17.17700 -100.55100 1.000 53.78058 239 PRO H N 1
ATOM 3054 C CA . PRO B 2 220 ? 12.57100 -16.84800 -101.07300 1.000 53.90135 239 PRO H CA 1
ATOM 3055 C C . PRO B 2 220 ? 12.47600 -15.81000 -102.17800 1.000 54.15730 239 PRO H C 1
ATOM 3056 O O . PRO B 2 220 ? 11.49300 -15.74200 -102.91900 1.000 56.83374 239 PRO H O 1
ATOM 3060 N N . LYS B 2 221 ? 13.51700 -14.99000 -102.27900 1.000 72.82050 240 LYS H N 1
ATOM 3061 C CA . LYS B 2 221 ? 13.53900 -13.92400 -103.27200 1.000 77.34793 240 LYS H CA 1
ATOM 3062 C C . LYS B 2 221 ? 14.80700 -13.97500 -104.11800 1.000 80.05030 240 LYS H C 1
ATOM 3063 O O . LYS B 2 221 ? 14.74100 -14.06500 -105.34400 1.000 84.62375 240 LYS H O 1
ATOM 3069 N N . GLU C 3 1 ? 34.07500 -14.54000 -47.58100 1.000 35.24339 20 GLU L N 1
ATOM 3070 C CA . GLU C 3 1 ? 33.11100 -15.37300 -48.29000 1.000 30.76429 20 GLU L CA 1
ATOM 3071 C C . GLU C 3 1 ? 33.71900 -16.71800 -48.67500 1.000 32.33458 20 GLU L C 1
ATOM 3072 O O . GLU C 3 1 ? 34.79100 -16.77500 -49.27700 1.000 33.22268 20 GLU L O 1
ATOM 3078 N N . ILE C 3 2 ? 33.03200 -17.79900 -48.31800 1.000 28.26857 21 ILE L N 1
ATOM 3079 C CA . ILE C 3 2 ? 33.45500 -19.13900 -48.71100 1.000 26.61526 21 ILE L CA 1
ATOM 3080 C C . ILE C 3 2 ? 33.03500 -19.36900 -50.15600 1.000 26.89545 21 ILE L C 1
ATOM 3081 O O . ILE C 3 2 ? 31.84300 -19.33400 -50.48100 1.000 26.41386 21 ILE L O 1
ATOM 3086 N N . VAL C 3 3 ? 34.01100 -19.60300 -51.02600 1.000 20.66473 22 VAL L N 1
ATOM 3087 C CA . VAL C 3 3 ? 33.76100 -19.76300 -52.45400 1.000 22.40208 22 VAL L CA 1
ATOM 3088 C C . VAL C 3 3 ? 33.62900 -21.24800 -52.76500 1.000 21.89113 22 VAL L C 1
ATOM 3089 O O . VAL C 3 3 ? 34.52400 -22.03900 -52.44800 1.000 22.32495 22 VAL L O 1
ATOM 3093 N N . LEU C 3 4 ? 32.51400 -21.62600 -53.38300 1.000 22.04023 23 LEU L N 1
ATOM 3094 C CA . LEU C 3 4 ? 32.27000 -23.00300 -53.78800 1.000 20.38661 23 LEU L CA 1
ATOM 3095 C C . LEU C 3 4 ? 32.49800 -23.13700 -55.28700 1.000 20.30631 23 LEU L C 1
ATOM 3096 O O . LEU C 3 4 ? 31.91900 -22.38500 -56.07800 1.000 22.42645 23 LEU L O 1
ATOM 3101 N N . THR C 3 5 ? 33.33800 -24.09300 -55.67100 1.000 17.21790 24 THR L N 1
ATOM 3102 C CA . THR C 3 5 ? 33.62600 -24.37800 -57.07100 1.000 17.58570 24 THR L CA 1
ATOM 3103 C C . THR C 3 5 ? 33.03200 -25.73400 -57.42700 1.000 16.86931 24 THR L C 1
ATOM 3104 O O . THR C 3 5 ? 33.43600 -26.75900 -56.86900 1.000 17.26600 24 THR L O 1
ATOM 3108 N N . GLN C 3 6 ? 32.07900 -25.73500 -58.35200 1.000 24.50435 25 GLN L N 1
ATOM 3109 C CA . GLN C 3 6 ? 31.43300 -26.95400 -58.81200 1.000 25.41927 25 GLN L CA 1
ATOM 3110 C C . GLN C 3 6 ? 32.08400 -27.44100 -60.10000 1.000 25.68124 25 GLN L C 1
ATOM 3111 O O . GLN C 3 6 ? 32.51000 -26.64600 -60.94100 1.000 29.01608 25 GLN L O 1
ATOM 3117 N N . SER C 3 7 ? 32.15500 -28.76500 -60.24700 1.000 31.78696 26 SER L N 1
ATOM 3118 C CA . SER C 3 7 ? 32.77300 -29.35400 -61.42000 1.000 32.72026 26 SER L CA 1
ATOM 3119 C C . SER C 3 7 ? 32.10000 -30.67900 -61.74300 1.000 33.20316 26 SER L C 1
ATOM 3120 O O . SER C 3 7 ? 31.83100 -31.46800 -60.82600 1.000 32.14238 26 SER L O 1
ATOM 3123 N N . PRO C 3 8 ? 31.81300 -30.95100 -63.02600 1.000 28.22284 27 PRO L N 1
ATOM 3124 C CA . PRO C 3 8 ? 31.99600 -29.96700 -64.09700 1.000 28.59918 27 PRO L CA 1
ATOM 3125 C C . PRO C 3 8 ? 30.80800 -29.01400 -64.19900 1.000 27.06239 27 PRO L C 1
ATOM 3126 O O . PRO C 3 8 ? 29.82300 -29.19800 -63.48500 1.000 24.02719 27 PRO L O 1
ATOM 3130 N N . ALA C 3 9 ? 30.90100 -28.00400 -65.06800 1.000 27.31738 28 ALA L N 1
ATOM 3131 C CA . ALA C 3 9 ? 29.76500 -27.11000 -65.26700 1.000 24.80835 28 ALA L CA 1
ATOM 3132 C C . ALA C 3 9 ? 28.63200 -27.80500 -66.01100 1.000 22.99558 28 ALA L C 1
ATOM 3133 O O . ALA C 3 9 ? 27.46000 -27.46400 -65.81400 1.000 24.39976 28 ALA L O 1
ATOM 3135 N N . SER C 3 10 ? 28.96100 -28.77600 -66.85900 1.000 22.40111 29 SER L N 1
ATOM 3136 C CA . SER C 3 10 ? 27.97600 -29.56200 -67.58600 1.000 24.64805 29 SER L CA 1
ATOM 3137 C C . SER C 3 10 ? 28.47500 -30.99400 -67.68200 1.000 22.81051 29 SER L C 1
ATOM 3138 O O . SER C 3 10 ? 29.64700 -31.23100 -67.98600 1.000 23.26354 29 SER L O 1
ATOM 3141 N N . LEU C 3 11 ? 27.58300 -31.94600 -67.42300 1.000 21.77055 30 LEU L N 1
ATOM 3142 C CA . LEU C 3 11 ? 27.92900 -33.36200 -67.41400 1.000 24.93882 30 LEU L CA 1
ATOM 3143 C C . LEU C 3 11 ? 26.94800 -34.11700 -68.29300 1.000 22.56940 30 LEU L C 1
ATOM 3144 O O . LEU C 3 11 ? 25.74100 -34.11200 -68.02700 1.000 23.17615 30 LEU L O 1
ATOM 3149 N N . ALA C 3 12 ? 27.46200 -34.76100 -69.33500 1.000 23.84899 31 ALA L N 1
ATOM 3150 C CA . ALA C 3 12 ? 26.64000 -35.60100 -70.19000 1.000 24.18472 31 ALA L CA 1
ATOM 3151 C C . ALA C 3 12 ? 26.57800 -36.99800 -69.59300 1.000 23.10169 31 ALA L C 1
ATOM 3152 O O . ALA C 3 12 ? 27.58400 -37.52600 -69.11000 1.000 23.91722 31 ALA L O 1
ATOM 3154 N N . VAL C 3 13 ? 25.39300 -37.59500 -69.63100 1.000 24.28226 32 VAL L N 1
ATOM 3155 C CA . VAL C 3 13 ? 25.11400 -38.79400 -68.85000 1.000 24.90452 32 VAL L CA 1
ATOM 3156 C C . VAL C 3 13 ? 24.14000 -39.66500 -69.62700 1.000 23.04585 32 VAL L C 1
ATOM 3157 O O . VAL C 3 13 ? 23.26800 -39.16200 -70.34000 1.000 25.52899 32 VAL L O 1
ATOM 3161 N N . SER C 3 14 ? 24.32600 -40.97600 -69.52500 1.000 25.22318 33 SER L N 1
ATOM 3162 C CA . SER C 3 14 ? 23.40100 -41.93500 -70.10400 1.000 24.97840 33 SER L CA 1
ATOM 3163 C C . SER C 3 14 ? 22.45600 -42.44200 -69.02400 1.000 24.93113 33 SER L C 1
ATOM 3164 O O . SER C 3 14 ? 22.82300 -42.55100 -67.85100 1.000 25.93084 33 SER L O 1
ATOM 3167 N N . LEU C 3 15 ? 21.22600 -42.73300 -69.43000 1.000 24.23172 34 LEU L N 1
ATOM 3168 C CA . LEU C 3 15 ? 20.27200 -43.32700 -68.50800 1.000 23.94548 34 LEU L CA 1
ATOM 3169 C C . LEU C 3 15 ? 20.77100 -44.69300 -68.05700 1.000 27.96347 34 LEU L C 1
ATOM 3170 O O . LEU C 3 15 ? 21.23600 -45.50000 -68.86800 1.000 25.58616 34 LEU L O 1
ATOM 3175 N N . GLY C 3 16 ? 20.67400 -44.95000 -66.75300 1.000 32.00890 35 GLY L N 1
ATOM 3176 C CA . GLY C 3 16 ? 21.21100 -46.15500 -66.16500 1.000 29.12664 35 GLY L CA 1
ATOM 3177 C C . GLY C 3 16 ? 22.63500 -46.05000 -65.65800 1.000 30.68246 35 GLY L C 1
ATOM 3178 O O . GLY C 3 16 ? 23.05400 -46.89500 -64.85800 1.000 36.84989 35 GLY L O 1
ATOM 3179 N N . GLN C 3 17 ? 23.40000 -45.05600 -66.10000 1.000 37.10315 36 GLN L N 1
ATOM 3180 C CA . GLN C 3 17 ? 24.79000 -44.95900 -65.68300 1.000 37.44244 36 GLN L CA 1
ATOM 3181 C C . GLN C 3 17 ? 24.91900 -44.19200 -64.36700 1.000 38.36679 36 GLN L C 1
ATOM 3182 O O . GLN C 3 17 ? 23.94400 -43.68300 -63.80800 1.000 33.65087 36 GLN L O 1
ATOM 3188 N N . ARG C 3 18 ? 26.15000 -44.10700 -63.87000 1.000 47.83178 37 ARG L N 1
ATOM 3189 C CA . ARG C 3 18 ? 26.46100 -43.39000 -62.64100 1.000 47.92127 37 ARG L CA 1
ATOM 3190 C C . ARG C 3 18 ? 26.96300 -41.99000 -62.97100 1.000 49.80234 37 ARG L C 1
ATOM 3191 O O . ARG C 3 18 ? 27.82700 -41.81900 -63.83800 1.000 52.09669 37 ARG L O 1
ATOM 3199 N N . ALA C 3 19 ? 26.42300 -40.99400 -62.27500 1.000 26.36875 38 ALA L N 1
ATOM 3200 C CA . ALA C 3 19 ? 26.83500 -39.60700 -62.42300 1.000 24.03484 38 ALA L CA 1
ATOM 3201 C C . ALA C 3 19 ? 27.37200 -39.09700 -61.09500 1.000 26.73778 38 ALA L C 1
ATOM 3202 O O . ALA C 3 19 ? 26.79300 -39.36800 -60.03800 1.000 27.00754 38 ALA L O 1
ATOM 3204 N N . THR C 3 20 ? 28.48100 -38.36200 -61.14800 1.000 30.18493 39 THR L N 1
ATOM 3205 C CA . THR C 3 20 ? 29.09800 -37.80600 -59.95100 1.000 30.20891 39 THR L CA 1
ATOM 3206 C C . THR C 3 20 ? 29.42300 -36.34100 -60.19900 1.000 29.33682 39 THR L C 1
ATOM 3207 O O . THR C 3 20 ? 30.12200 -36.01100 -61.16200 1.000 30.80734 39 THR L O 1
ATOM 3211 N N . ILE C 3 21 ? 28.91500 -35.47300 -59.32800 1.000 27.61882 40 ILE L N 1
ATOM 3212 C CA . ILE C 3 21 ? 29.17300 -34.03900 -59.37300 1.000 24.84218 40 ILE L CA 1
ATOM 3213 C C . ILE C 3 21 ? 30.03000 -33.67600 -58.16900 1.000 24.69476 40 ILE L C 1
ATOM 3214 O O . ILE C 3 21 ? 29.82500 -34.20800 -57.07100 1.000 25.10973 40 ILE L O 1
ATOM 3219 N N . SER C 3 22 ? 30.98600 -32.77300 -58.36800 1.000 28.38756 41 SER L N 1
ATOM 3220 C CA . SER C 3 22 ? 31.88700 -32.36200 -57.30300 1.000 29.39454 41 SER L CA 1
ATOM 3221 C C . SER C 3 22 ? 31.68000 -30.89200 -56.95700 1.000 28.84631 41 SER L C 1
ATOM 3222 O O . SER C 3 22 ? 31.36100 -30.06700 -57.82000 1.000 26.17794 41 SER L O 1
ATOM 3225 N N . CYS C 3 23 ? 31.86500 -30.57600 -55.67600 1.000 29.84479 42 CYS L N 1
ATOM 3226 C CA . CYS C 3 23 ? 31.84800 -29.20500 -55.18300 1.000 29.82695 42 CYS L CA 1
ATOM 3227 C C . CYS C 3 23 ? 32.99200 -29.05200 -54.19200 1.000 31.65918 42 CYS L C 1
ATOM 3228 O O . CYS C 3 23 ? 33.09000 -29.83100 -53.23800 1.000 31.69794 42 CYS L O 1
ATOM 3231 N N . ARG C 3 24 ? 33.84000 -28.04800 -54.40300 1.000 24.76850 43 ARG L N 1
ATOM 3232 C CA . ARG C 3 24 ? 35.02800 -27.83000 -53.58500 1.000 25.66110 43 ARG L CA 1
ATOM 3233 C C . ARG C 3 24 ? 34.97000 -26.45300 -52.94100 1.000 25.96638 43 ARG L C 1
ATOM 3234 O O . ARG C 3 24 ? 34.78000 -25.44500 -53.63200 1.000 25.20470 43 ARG L O 1
ATOM 3242 N N . ALA C 3 25 ? 35.13700 -26.41300 -51.62400 1.000 19.60486 44 ALA L N 1
ATOM 3243 C CA . ALA C 3 25 ? 35.06900 -25.17000 -50.87300 1.000 20.49838 44 ALA L CA 1
ATOM 3244 C C . ALA C 3 25 ? 36.46200 -24.58200 -50.67500 1.000 19.26226 44 ALA L C 1
ATOM 3245 O O . ALA C 3 25 ? 37.45900 -25.30400 -50.58200 1.000 20.92724 44 ALA L O 1
ATOM 3247 N N . SER C 3 26 ? 36.51800 -23.25000 -50.60700 1.000 28.56217 45 SER L N 1
ATOM 3248 C CA . SER C 3 26 ? 37.79500 -22.56100 -50.46200 1.000 29.65141 45 SER L CA 1
ATOM 3249 C C . SER C 3 26 ? 38.37900 -22.72000 -49.06500 1.000 31.91435 45 SER L C 1
ATOM 3250 O O . SER C 3 26 ? 39.60000 -22.61700 -48.90000 1.000 33.77253 45 SER L O 1
ATOM 3253 N N . GLU C 3 27 ? 37.54100 -22.96700 -48.06100 1.000 28.39426 46 GLU L N 1
ATOM 3254 C CA . GLU C 3 27 ? 38.00100 -23.24900 -46.71200 1.000 26.82060 46 GLU L CA 1
ATOM 3255 C C . GLU C 3 27 ? 37.12000 -24.34000 -46.12400 1.000 29.59218 46 GLU L C 1
ATOM 3256 O O . GLU C 3 27 ? 36.08600 -24.70300 -46.69100 1.000 26.57159 46 GLU L O 1
ATOM 3262 N N . SER C 3 28 ? 37.54700 -24.87600 -44.98200 1.000 26.87290 47 SER L N 1
ATOM 3263 C CA . SER C 3 28 ? 36.81500 -25.97500 -44.37000 1.000 24.85832 47 SER L CA 1
ATOM 3264 C C . SER C 3 28 ? 35.39800 -25.54200 -44.01700 1.000 26.97153 47 SER L C 1
ATOM 3265 O O . SER C 3 28 ? 35.16200 -24.40900 -43.58900 1.000 25.31061 47 SER L O 1
ATOM 3268 N N . VAL C 3 29 ? 34.45200 -26.46100 -44.19700 1.000 23.83616 48 VAL L N 1
ATOM 3269 C CA . VAL C 3 29 ? 33.05000 -26.23500 -43.87000 1.000 25.14390 48 VAL L CA 1
ATOM 3270 C C . VAL C 3 29 ? 32.61700 -26.99600 -42.63200 1.000 26.20579 48 VAL L C 1
ATOM 3271 O O . VAL C 3 29 ? 31.44700 -26.89500 -42.23300 1.000 24.50895 48 VAL L O 1
ATOM 3275 N N . GLU C 3 30 ? 33.51400 -27.76000 -42.01400 1.000 24.75931 49 GLU L N 1
ATOM 3276 C CA . GLU C 3 30 ? 33.13300 -28.60700 -40.89500 1.000 26.04084 49 GLU L CA 1
ATOM 3277 C C . GLU C 3 30 ? 32.86300 -27.76600 -39.65400 1.000 26.27254 49 GLU L C 1
ATOM 3278 O O . GLU C 3 30 ? 33.40100 -26.66900 -39.48600 1.000 25.68554 49 GLU L O 1
ATOM 3284 N N . TYR C 3 31 ? 32.01100 -28.29600 -38.78100 1.000 33.59170 50 TYR L N 1
ATOM 3285 C CA . TYR C 3 31 ? 31.68200 -27.62300 -37.52800 1.000 33.85366 50 TYR L CA 1
ATOM 3286 C C . TYR C 3 31 ? 31.23600 -28.68600 -36.53500 1.000 35.85885 50 TYR L C 1
ATOM 3287 O O . TYR C 3 31 ? 30.14400 -29.24500 -36.67400 1.000 33.23194 50 TYR L O 1
ATOM 3296 N N . SER C 3 32 ? 32.08000 -28.95100 -35.53800 1.000 34.90466 51 SER L N 1
ATOM 3297 C CA . SER C 3 32 ? 31.78300 -29.91500 -34.47700 1.000 34.59092 51 SER L CA 1
ATOM 3298 C C . SER C 3 32 ? 31.42600 -31.28600 -35.05200 1.000 32.38343 51 SER L C 1
ATOM 3299 O O . SER C 3 32 ? 30.46900 -31.93500 -34.62300 1.000 35.02195 51 SER L O 1
ATOM 3302 N N . GLY C 3 33 ? 32.20900 -31.73400 -36.03100 1.000 26.33374 52 GLY L N 1
ATOM 3303 C CA . GLY C 3 33 ? 32.01800 -33.04000 -36.62600 1.000 27.91820 52 GLY L CA 1
ATOM 3304 C C . GLY C 3 33 ? 30.93500 -33.13400 -37.67900 1.000 27.71201 52 GLY L C 1
ATOM 3305 O O . GLY C 3 33 ? 30.71000 -34.23100 -38.20800 1.000 29.83832 52 GLY L O 1
ATOM 3306 N N . THR C 3 34 ? 30.25500 -32.03600 -38.00100 1.000 23.12973 53 THR L N 1
ATOM 3307 C CA . THR C 3 34 ? 29.24700 -32.01900 -39.05300 1.000 22.29332 53 THR L CA 1
ATOM 3308 C C . THR C 3 34 ? 29.73100 -31.15300 -40.20900 1.000 20.75078 53 THR L C 1
ATOM 3309 O O . THR C 3 34 ? 30.20600 -30.03100 -39.99800 1.000 21.06018 53 THR L O 1
ATOM 3313 N N . SER C 3 35 ? 29.60600 -31.67700 -41.42500 1.000 20.34987 54 SER L N 1
ATOM 3314 C CA . SER C 3 35 ? 29.96900 -30.95200 -42.63900 1.000 20.64217 54 SER L CA 1
ATOM 3315 C C . SER C 3 35 ? 28.76800 -30.13200 -43.09300 1.000 20.99393 54 SER L C 1
ATOM 3316 O O . SER C 3 35 ? 27.75000 -30.69000 -43.50900 1.000 19.27579 54 SER L O 1
ATOM 3319 N N . LEU C 3 36 ? 28.88800 -28.80700 -43.02600 1.000 18.80148 55 LEU L N 1
ATOM 3320 C CA . LEU C 3 36 ? 27.77000 -27.91000 -43.31900 1.000 18.99214 55 LEU L CA 1
ATOM 3321 C C . LEU C 3 36 ? 27.71600 -27.61800 -44.82100 1.000 20.49296 55 LEU L C 1
ATOM 3322 O O . LEU C 3 36 ? 27.98100 -26.51200 -45.29500 1.000 17.67270 55 LEU L O 1
ATOM 3327 N N . MET C 3 37 ? 27.36000 -28.65900 -45.57200 1.000 23.34472 56 MET L N 1
ATOM 3328 C CA . MET C 3 37 ? 27.25800 -28.58900 -47.02200 1.000 26.65272 56 MET L CA 1
ATOM 3329 C C . MET C 3 37 ? 26.01800 -29.35100 -47.46500 1.000 24.31021 56 MET L C 1
ATOM 3330 O O . MET C 3 37 ? 25.72000 -30.42700 -46.93800 1.000 23.57074 56 MET L O 1
ATOM 3335 N N . HIS C 3 38 ? 25.30000 -28.78800 -48.43600 1.000 16.45075 57 HIS L N 1
ATOM 3336 C CA . HIS C 3 38 ? 24.02000 -29.31900 -48.87700 1.000 17.98146 57 HIS L CA 1
ATOM 3337 C C . HIS C 3 38 ? 23.96100 -29.33900 -50.39900 1.000 18.39715 57 HIS L C 1
ATOM 3338 O O . HIS C 3 38 ? 24.67500 -28.59900 -51.08000 1.000 18.57572 57 HIS L O 1
ATOM 3345 N N . TRP C 3 39 ? 23.09400 -30.20200 -50.92400 1.000 15.34271 58 TRP L N 1
ATOM 3346 C CA . TRP C 3 39 ? 22.93400 -30.39900 -52.35800 1.000 17.26420 58 TRP L CA 1
ATOM 3347 C C . TRP C 3 39 ? 21.47800 -30.18900 -52.74900 1.000 15.99132 58 TRP L C 1
ATOM 3348 O O . TRP C 3 39 ? 20.56800 -30.68700 -52.07800 1.000 16.48668 58 TRP L O 1
ATOM 3359 N N . TYR C 3 40 ? 21.26000 -29.45100 -53.83800 1.000 14.82039 59 TYR L N 1
ATOM 3360 C CA . TYR C 3 40 ? 19.91900 -29.13600 -54.30900 1.000 14.66210 59 TYR L CA 1
ATOM 3361 C C . TYR C 3 40 ? 19.76500 -29.52000 -55.77400 1.000 14.58158 59 TYR L C 1
ATOM 3362 O O . TYR C 3 40 ? 20.72400 -29.48000 -56.54900 1.000 14.60937 59 TYR L O 1
ATOM 3371 N N . GLN C 3 41 ? 18.54200 -29.89800 -56.14100 1.000 15.43643 60 GLN L N 1
ATOM 3372 C CA . GLN C 3 41 ? 18.14300 -30.09900 -57.52700 1.000 15.17939 60 GLN L CA 1
ATOM 3373 C C . GLN C 3 41 ? 17.18900 -28.98700 -57.94500 1.000 15.59979 60 GLN L C 1
ATOM 3374 O O . GLN C 3 41 ? 16.33800 -28.56300 -57.15700 1.000 14.85882 60 GLN L O 1
ATOM 3380 N N . GLN C 3 42 ? 17.33300 -28.51300 -59.18200 1.000 14.34487 61 GLN L N 1
ATOM 3381 C CA . GLN C 3 42 ? 16.44900 -27.48800 -59.72400 1.000 14.97930 61 GLN L CA 1
ATOM 3382 C C . GLN C 3 42 ? 16.02900 -27.86400 -61.13700 1.000 18.45229 61 GLN L C 1
ATOM 3383 O O . GLN C 3 42 ? 16.88000 -28.10000 -62.00000 1.000 16.24138 61 GLN L O 1
ATOM 3389 N N . LYS C 3 43 ? 14.72400 -27.91500 -61.36400 1.000 25.52447 62 LYS L N 1
ATOM 3390 C CA . LYS C 3 43 ? 14.09000 -28.07200 -62.66000 1.000 27.24456 62 LYS L CA 1
ATOM 3391 C C . LYS C 3 43 ? 13.67900 -26.71200 -63.20600 1.000 28.47188 62 LYS L C 1
ATOM 3392 O O . LYS C 3 43 ? 13.51200 -25.75500 -62.44400 1.000 26.01054 62 LYS L O 1
ATOM 3398 N N . PRO C 3 44 ? 13.52000 -26.57800 -64.52500 1.000 31.43069 63 PRO L N 1
ATOM 3399 C CA . PRO C 3 44 ? 13.15800 -25.27000 -65.08700 1.000 30.50038 63 PRO L CA 1
ATOM 3400 C C . PRO C 3 44 ? 11.81900 -24.77800 -64.55600 1.000 27.90861 63 PRO L C 1
ATOM 3401 O O . PRO C 3 44 ? 10.86300 -25.54400 -64.41600 1.000 32.20657 63 PRO L O 1
ATOM 3405 N N . GLY C 3 45 ? 11.76100 -23.48100 -64.25800 1.000 24.89275 64 GLY L N 1
ATOM 3406 C CA . GLY C 3 45 ? 10.56100 -22.87600 -63.71500 1.000 26.03538 64 GLY L CA 1
ATOM 3407 C C . GLY C 3 45 ? 10.23100 -23.25600 -62.29100 1.000 26.57457 64 GLY L C 1
ATOM 3408 O O . GLY C 3 45 ? 9.11700 -22.98100 -61.83500 1.000 25.56949 64 GLY L O 1
ATOM 3409 N N . GLN C 3 46 ? 11.16100 -23.87500 -61.57100 1.000 26.17071 65 GLN L N 1
ATOM 3410 C CA . GLN C 3 46 ? 10.93400 -24.32600 -60.20800 1.000 24.74177 65 GLN L CA 1
ATOM 3411 C C . GLN C 3 46 ? 12.04500 -23.82800 -59.29800 1.000 24.16421 65 GLN L C 1
ATOM 3412 O O . GLN C 3 46 ? 13.16000 -23.56300 -59.76000 1.000 22.54581 65 GLN L O 1
ATOM 3418 N N . PRO C 3 47 ? 11.77300 -23.69100 -58.00300 1.000 21.11765 66 PRO L N 1
ATOM 3419 C CA . PRO C 3 47 ? 12.83900 -23.36500 -57.05300 1.000 19.85154 66 PRO L CA 1
ATOM 3420 C C . PRO C 3 47 ? 13.73500 -24.56800 -56.82900 1.000 19.30729 66 PRO L C 1
ATOM 3421 O O . PRO C 3 47 ? 13.34100 -25.70500 -57.12900 1.000 21.51012 66 PRO L O 1
ATOM 3425 N N . PRO C 3 48 ? 14.95100 -24.36600 -56.32000 1.000 17.66236 67 PRO L N 1
ATOM 3426 C CA . PRO C 3 48 ? 15.78500 -25.51800 -55.96400 1.000 17.10801 67 PRO L CA 1
ATOM 3427 C C . PRO C 3 48 ? 15.11400 -26.35700 -54.89100 1.000 15.25507 67 PRO L C 1
ATOM 3428 O O . PRO C 3 48 ? 14.35300 -25.85600 -54.06000 1.000 15.81097 67 PRO L O 1
ATOM 3432 N N . LYS C 3 49 ? 15.40500 -27.65300 -54.91600 1.000 19.07293 68 LYS L N 1
ATOM 3433 C CA . LYS C 3 49 ? 14.83400 -28.58800 -53.96000 1.000 17.06980 68 LYS L CA 1
ATOM 3434 C C . LYS C 3 49 ? 15.93600 -29.36500 -53.25600 1.000 19.47012 68 LYS L C 1
ATOM 3435 O O . LYS C 3 49 ? 16.85300 -29.87700 -53.90600 1.000 17.87106 68 LYS L O 1
ATOM 3441 N N . LEU C 3 50 ? 15.82900 -29.46600 -51.93500 1.000 18.48509 69 LEU L N 1
ATOM 3442 C CA . LEU C 3 50 ? 16.87600 -30.06400 -51.11600 1.000 16.57805 69 LEU L CA 1
ATOM 3443 C C . LEU C 3 50 ? 16.98000 -31.56300 -51.37400 1.000 20.97195 69 LEU L C 1
ATOM 3444 O O . LEU C 3 50 ? 16.00800 -32.30500 -51.19300 1.000 19.77626 69 LEU L O 1
ATOM 3449 N N . LEU C 3 51 ? 18.16400 -32.00400 -51.80100 1.000 15.96550 70 LEU L N 1
ATOM 3450 C CA . LEU C 3 51 ? 18.46900 -33.41500 -52.00800 1.000 17.89084 70 LEU L CA 1
ATOM 3451 C C . LEU C 3 51 ? 19.22700 -34.02300 -50.83500 1.000 18.75523 70 LEU L C 1
ATOM 3452 O O . LEU C 3 51 ? 18.83200 -35.07300 -50.31900 1.000 18.71650 70 LEU L O 1
ATOM 3457 N N . ILE C 3 52 ? 20.31200 -33.38300 -50.40200 1.000 19.16741 71 ILE L N 1
ATOM 3458 C CA . ILE C 3 52 ? 21.18000 -33.90500 -49.35300 1.000 18.24707 71 ILE L CA 1
ATOM 3459 C C . ILE C 3 52 ? 21.49400 -32.77400 -48.38400 1.000 17.92131 71 ILE L C 1
ATOM 3460 O O . ILE C 3 52 ? 21.83800 -31.66600 -48.80900 1.000 18.50750 71 ILE L O 1
ATOM 3465 N N . TYR C 3 53 ? 21.36800 -33.05000 -47.08700 1.000 16.23206 72 TYR L N 1
ATOM 3466 C CA . TYR C 3 53 ? 21.73600 -32.10700 -46.04200 1.000 17.38417 72 TYR L CA 1
ATOM 3467 C C . TYR C 3 53 ? 22.86900 -32.68300 -45.20000 1.000 17.64422 72 TYR L C 1
ATOM 3468 O O . TYR C 3 53 ? 22.97000 -33.89800 -45.01400 1.000 18.36018 72 TYR L O 1
ATOM 3477 N N . ALA C 3 54 ? 23.73200 -31.79100 -44.71400 1.000 18.38382 73 ALA L N 1
ATOM 3478 C CA . ALA C 3 54 ? 24.96100 -32.13900 -43.99200 1.000 19.98122 73 ALA L CA 1
ATOM 3479 C C . ALA C 3 54 ? 25.83400 -33.12100 -44.77400 1.000 18.20132 73 ALA L C 1
ATOM 3480 O O . ALA C 3 54 ? 26.62800 -33.86500 -44.18800 1.000 21.93642 73 ALA L O 1
ATOM 3482 N N . ALA C 3 55 ? 25.67200 -33.13200 -46.09500 1.000 23.80084 74 ALA L N 1
ATOM 3483 C CA . ALA C 3 55 ? 26.57000 -33.66100 -47.11800 1.000 22.21334 74 ALA L CA 1
ATOM 3484 C C . ALA C 3 55 ? 26.59800 -35.18300 -47.21000 1.000 22.45627 74 ALA L C 1
ATOM 3485 O O . ALA C 3 55 ? 27.27800 -35.71100 -48.09900 1.000 26.97838 74 ALA L O 1
ATOM 3487 N N . SER C 3 56 ? 25.90300 -35.91400 -46.33300 1.000 18.93013 75 SER L N 1
ATOM 3488 C CA . SER C 3 56 ? 25.63500 -37.32100 -46.60100 1.000 19.77207 75 SER L CA 1
ATOM 3489 C C . SER C 3 56 ? 24.22600 -37.77400 -46.24700 1.000 20.62792 75 SER L C 1
ATOM 3490 O O . SER C 3 56 ? 23.93800 -38.96900 -46.37500 1.000 19.04429 75 SER L O 1
ATOM 3493 N N . ASN C 3 57 ? 23.34200 -36.88100 -45.81600 1.000 20.20601 76 ASN L N 1
ATOM 3494 C CA . ASN C 3 57 ? 22.02000 -37.26300 -45.33500 1.000 21.86552 76 ASN L CA 1
ATOM 3495 C C . ASN C 3 57 ? 20.98900 -37.04500 -46.43500 1.000 21.60593 76 ASN L C 1
ATOM 3496 O O . ASN C 3 57 ? 20.76600 -35.90800 -46.86400 1.000 20.18087 76 ASN L O 1
ATOM 3501 N N . VAL C 3 58 ? 20.35800 -38.12700 -46.87800 1.000 17.15268 77 VAL L N 1
ATOM 3502 C CA . VAL C 3 58 ? 19.32500 -38.04300 -47.90400 1.000 20.65432 77 VAL L CA 1
ATOM 3503 C C . VAL C 3 58 ? 18.04300 -37.53000 -47.26100 1.000 19.14898 77 VAL L C 1
ATOM 3504 O O . VAL C 3 58 ? 17.54100 -38.11800 -46.29700 1.000 18.15756 77 VAL L O 1
ATOM 3508 N N . GLU C 3 59 ? 17.52000 -36.42300 -47.78600 1.000 18.57561 78 GLU L N 1
ATOM 3509 C CA . GLU C 3 59 ? 16.28500 -35.85200 -47.26500 1.000 17.72302 78 GLU L CA 1
ATOM 3510 C C . GLU C 3 59 ? 15.13200 -36.83900 -47.41200 1.000 18.77273 78 GLU L C 1
ATOM 3511 O O . GLU C 3 59 ? 15.07200 -37.61200 -48.37200 1.000 18.39774 78 GLU L O 1
ATOM 3517 N N . SER C 3 60 ? 14.22600 -36.82400 -46.43400 1.000 16.51192 79 SER L N 1
ATOM 3518 C CA . SER C 3 60 ? 13.02400 -37.64600 -46.49800 1.000 19.67492 79 SER L CA 1
ATOM 3519 C C . SER C 3 60 ? 12.25100 -37.37100 -47.78200 1.000 17.46992 79 SER L C 1
ATOM 3520 O O . SER C 3 60 ? 11.99800 -36.21600 -48.13600 1.000 17.40110 79 SER L O 1
ATOM 3523 N N . GLY C 3 61 ? 11.87700 -38.44100 -48.48200 1.000 18.35158 80 GLY L N 1
ATOM 3524 C CA . GLY C 3 61 ? 11.16300 -38.32300 -49.73500 1.000 17.08811 80 GLY L CA 1
ATOM 3525 C C . GLY C 3 61 ? 12.03400 -38.27100 -50.97100 1.000 20.20386 80 GLY L C 1
ATOM 3526 O O . GLY C 3 61 ? 11.49700 -38.26700 -52.08600 1.000 19.73046 80 GLY L O 1
ATOM 3527 N N . VAL C 3 62 ? 13.35300 -38.23600 -50.81300 1.000 15.69953 81 VAL L N 1
ATOM 3528 C CA . VAL C 3 62 ? 14.28100 -38.17600 -51.94000 1.000 15.63463 81 VAL L CA 1
ATOM 3529 C C . VAL C 3 62 ? 14.64300 -39.60400 -52.33100 1.000 16.41572 81 VAL L C 1
ATOM 3530 O O . VAL C 3 62 ? 14.90900 -40.43500 -51.45000 1.000 16.15105 81 VAL L O 1
ATOM 3534 N N . PRO C 3 63 ? 14.64900 -39.93900 -53.62400 1.000 21.45913 82 PRO L N 1
ATOM 3535 C CA . PRO C 3 63 ? 14.90000 -41.32800 -54.02600 1.000 21.65890 82 PRO L CA 1
ATOM 3536 C C . PRO C 3 63 ? 16.27000 -41.81900 -53.57900 1.000 22.50008 82 PRO L C 1
ATOM 3537 O O . PRO C 3 63 ? 17.21200 -41.04200 -53.40600 1.000 21.72305 82 PRO L O 1
ATOM 3541 N N . ALA C 3 64 ? 16.36600 -43.13700 -53.39100 1.000 19.91034 83 ALA L N 1
ATOM 3542 C CA . ALA C 3 64 ? 17.57300 -43.76200 -52.86300 1.000 19.78607 83 ALA L CA 1
ATOM 3543 C C . ALA C 3 64 ? 18.73500 -43.74900 -53.84700 1.000 20.93018 83 ALA L C 1
ATOM 3544 O O . ALA C 3 64 ? 19.86200 -44.06200 -53.44700 1.000 20.71015 83 ALA L O 1
ATOM 3546 N N . ARG C 3 65 ? 18.49800 -43.40100 -55.11300 1.000 25.74430 84 ARG L N 1
ATOM 3547 C CA . ARG C 3 65 ? 19.58800 -43.33300 -56.07700 1.000 22.92168 84 ARG L CA 1
ATOM 3548 C C . ARG C 3 65 ? 20.49300 -42.13100 -55.84900 1.000 23.01464 84 ARG L C 1
ATOM 3549 O O . ARG C 3 65 ? 21.58300 -42.07800 -56.43000 1.000 23.74609 84 ARG L O 1
ATOM 3557 N N . PHE C 3 66 ? 20.07300 -41.17500 -55.02500 1.000 25.73086 85 PHE L N 1
ATOM 3558 C CA . PHE C 3 66 ? 20.90200 -40.03500 -54.66400 1.000 24.93270 85 PHE L CA 1
ATOM 3559 C C . PHE C 3 66 ? 21.70400 -40.34800 -53.40800 1.000 25.56102 85 PHE L C 1
ATOM 3560 O O . PHE C 3 66 ? 21.20400 -40.98900 -52.48000 1.000 25.24448 85 PHE L O 1
ATOM 3568 N N . SER C 3 67 ? 22.95400 -39.89200 -53.38700 1.000 24.66771 86 SER L N 1
ATOM 3569 C CA . SER C 3 67 ? 23.79500 -40.03700 -52.21000 1.000 25.12782 86 SER L CA 1
ATOM 3570 C C . SER C 3 67 ? 24.82200 -38.91600 -52.19700 1.000 25.74659 86 SER L C 1
ATOM 3571 O O . SER C 3 67 ? 25.10000 -38.28600 -53.22000 1.000 27.11334 86 SER L O 1
ATOM 3574 N N . GLY C 3 68 ? 25.38400 -38.67700 -51.02200 1.000 25.97979 87 GLY L N 1
ATOM 3575 C CA . GLY C 3 68 ? 26.39900 -37.65400 -50.86300 1.000 25.26419 87 GLY L CA 1
ATOM 3576 C C . GLY C 3 68 ? 27.55000 -38.17200 -50.03100 1.000 25.33435 87 GLY L C 1
ATOM 3577 O O . GLY C 3 68 ? 27.38300 -39.04000 -49.17200 1.000 25.90708 87 GLY L O 1
ATOM 3578 N N . SER C 3 69 ? 28.73300 -37.62500 -50.29800 1.000 24.86213 88 SER L N 1
ATOM 3579 C CA . SER C 3 69 ? 29.92200 -37.99900 -49.55000 1.000 24.71163 88 SER L CA 1
ATOM 3580 C C . SER C 3 69 ? 30.88300 -36.82000 -49.52200 1.000 28.08715 88 SER L C 1
ATOM 3581 O O . SER C 3 69 ? 30.6750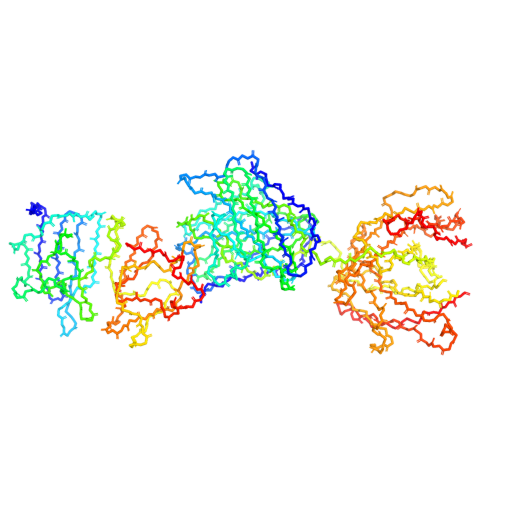0 -35.80000 -50.18400 1.000 25.49484 88 SER L O 1
ATOM 3584 N N . GLY C 3 70 ? 31.94400 -36.97900 -48.74400 1.000 30.77998 89 GLY L N 1
ATOM 3585 C CA . GLY C 3 70 ? 32.98800 -35.98300 -48.62000 1.000 30.20156 89 GLY L CA 1
ATOM 3586 C C . GLY C 3 70 ? 33.04700 -35.40600 -47.21600 1.000 29.95108 89 GLY L C 1
ATOM 3587 O O . GLY C 3 70 ? 32.23700 -35.71800 -46.34100 1.000 29.91294 89 GLY L O 1
ATOM 3588 N N . SER C 3 71 ? 34.03300 -34.53600 -47.02800 1.000 21.49921 90 SER L N 1
ATOM 3589 C CA . SER C 3 71 ? 34.24800 -33.83000 -45.77100 1.000 26.00046 90 SER L CA 1
ATOM 3590 C C . SER C 3 71 ? 35.24200 -32.71300 -46.04800 1.000 25.47820 90 SER L C 1
ATOM 3591 O O . SER C 3 71 ? 35.78600 -32.60500 -47.15000 1.000 25.60938 90 SER L O 1
ATOM 3594 N N . GLY C 3 72 ? 35.48400 -31.88800 -45.03100 1.000 20.42464 91 GLY L N 1
ATOM 3595 C CA . GLY C 3 72 ? 36.46300 -30.83200 -45.18300 1.000 21.77310 91 GLY L CA 1
ATOM 3596 C C . GLY C 3 72 ? 36.10200 -29.85500 -46.28200 1.000 22.53849 91 GLY L C 1
ATOM 3597 O O . GLY C 3 72 ? 35.14900 -29.07900 -46.15700 1.000 19.43425 91 GLY L O 1
ATOM 3598 N N . THR C 3 73 ? 36.87200 -29.88900 -47.36900 1.000 26.32658 92 THR L N 1
ATOM 3599 C CA . THR C 3 73 ? 36.70400 -28.97400 -48.48700 1.000 26.23684 92 THR L CA 1
ATOM 3600 C C . THR C 3 73 ? 36.18200 -29.64400 -49.75100 1.000 23.86234 92 THR L C 1
ATOM 3601 O O . THR C 3 73 ? 35.84800 -28.93800 -50.70800 1.000 25.72527 92 THR L O 1
ATOM 3605 N N . ASP C 3 74 ? 36.09600 -30.97300 -49.78600 1.000 30.72014 93 ASP L N 1
ATOM 3606 C CA . ASP C 3 74 ? 35.75900 -31.71300 -50.99600 1.000 32.48304 93 ASP L CA 1
ATOM 3607 C C . ASP C 3 74 ? 34.52700 -32.57200 -50.75200 1.000 31.58489 93 ASP L C 1
ATOM 3608 O O . ASP C 3 74 ? 34.46900 -33.32100 -49.77000 1.000 30.56289 93 ASP L O 1
ATOM 3613 N N . PHE C 3 75 ? 33.54500 -32.45700 -51.64500 1.000 20.10555 94 PHE L N 1
ATOM 3614 C CA . PHE C 3 75 ? 32.26500 -33.13700 -51.50500 1.000 20.97858 94 PHE L CA 1
ATOM 3615 C C . PHE C 3 75 ? 31.79900 -33.63400 -52.86500 1.000 21.00005 94 PHE L C 1
ATOM 3616 O O . PHE C 3 75 ? 32.18000 -33.10000 -53.90900 1.000 21.17757 94 PHE L O 1
ATOM 3624 N N . SER C 3 76 ? 30.96400 -34.67100 -52.84100 1.000 23.33429 95 SER L N 1
ATOM 3625 C CA . SER C 3 76 ? 30.48100 -35.29800 -54.06100 1.000 24.70779 95 SER L CA 1
ATOM 3626 C C . SER C 3 76 ? 29.00400 -35.63300 -53.93200 1.000 24.02617 95 SER L C 1
ATOM 3627 O O . SER C 3 76 ? 28.55700 -36.12600 -52.89300 1.000 24.20126 95 SER L O 1
ATOM 3630 N N . LEU C 3 77 ? 28.25300 -35.35300 -54.99200 1.000 19.74275 96 LEU L N 1
ATOM 3631 C CA . LEU C 3 77 ? 26.90400 -35.87100 -55.16000 1.000 21.15022 96 LEU L CA 1
ATOM 3632 C C . LEU C 3 77 ? 26.95000 -37.04600 -56.12600 1.000 21.53193 96 LEU L C 1
ATOM 3633 O O . LEU C 3 77 ? 27.65800 -37.00200 -57.13600 1.000 22.31684 96 LEU L O 1
ATOM 3638 N N . ASN C 3 78 ? 26.19300 -38.09500 -55.81600 1.000 27.44339 97 ASN L N 1
ATOM 3639 C CA . ASN C 3 78 ? 26.21800 -39.32400 -56.59700 1.000 26.31398 97 ASN L CA 1
ATOM 3640 C C . ASN C 3 78 ? 24.79900 -39.72200 -56.96900 1.000 27.33921 97 ASN L C 1
ATOM 3641 O O . ASN C 3 78 ? 23.92200 -39.79100 -56.10200 1.000 26.87592 97 ASN L O 1
ATOM 3646 N N . ILE C 3 79 ? 24.57800 -39.98200 -58.25500 1.000 24.09170 98 ILE L N 1
ATOM 3647 C CA . ILE C 3 79 ? 23.29100 -40.43900 -58.76500 1.000 24.42356 98 ILE L CA 1
ATOM 3648 C C . ILE C 3 79 ? 23.52500 -41.73600 -59.52500 1.000 26.00177 98 ILE L C 1
ATOM 3649 O O . ILE C 3 79 ? 24.26100 -41.75400 -60.52000 1.000 26.96675 98 ILE L O 1
ATOM 3654 N N . HIS C 3 80 ? 22.90000 -42.81600 -59.06100 1.000 28.90432 99 HIS L N 1
ATOM 3655 C CA . HIS C 3 80 ? 22.97900 -44.10200 -59.73900 1.000 29.67715 99 HIS L CA 1
ATOM 3656 C C . HIS C 3 80 ? 21.80900 -44.98200 -59.31600 1.000 27.70013 99 HIS L C 1
ATOM 3657 O O . HIS C 3 80 ? 21.59400 -45.18900 -58.11500 1.000 26.65555 99 HIS L O 1
ATOM 3664 N N . PRO C 3 81 ? 21.03100 -45.52600 -60.26500 1.000 35.53949 100 PRO L N 1
ATOM 3665 C CA . PRO C 3 81 ? 21.16400 -45.26600 -61.70200 1.000 34.46516 100 PRO L CA 1
ATOM 3666 C C . PRO C 3 81 ? 20.45800 -43.98000 -62.13100 1.000 31.21256 100 PRO L C 1
ATOM 3667 O O . PRO C 3 81 ? 19.39300 -43.65800 -61.60200 1.000 32.91437 100 PRO L O 1
ATOM 3671 N N . VAL C 3 82 ? 21.05600 -43.25300 -63.07500 1.000 25.02099 101 VAL L N 1
ATOM 3672 C CA . VAL C 3 82 ? 20.46800 -42.00600 -63.54700 1.000 22.87623 101 VAL L CA 1
ATOM 3673 C C . VAL C 3 82 ? 19.19800 -42.30900 -64.33000 1.000 23.71040 101 VAL L C 1
ATOM 3674 O O . VAL C 3 82 ? 19.16800 -43.21800 -65.17000 1.000 26.23256 101 VAL L O 1
ATOM 3678 N N . GLU C 3 83 ? 18.14300 -41.54700 -64.05800 1.000 27.75052 102 GLU L N 1
ATOM 3679 C CA . GLU C 3 83 ? 16.86900 -41.67600 -64.74600 1.000 28.68286 102 GLU L CA 1
ATOM 3680 C C . GLU C 3 83 ? 16.54100 -40.37000 -65.45900 1.000 27.79252 102 GLU L C 1
ATOM 3681 O O . GLU C 3 83 ? 17.21700 -39.35200 -65.28700 1.000 25.56817 102 GLU L O 1
ATOM 3687 N N . GLU C 3 84 ? 15.48800 -40.41600 -66.28100 1.000 32.96230 103 GLU L N 1
ATOM 3688 C CA . GLU C 3 84 ? 15.10700 -39.24900 -67.07200 1.000 34.08679 103 GLU L CA 1
ATOM 3689 C C . GLU C 3 84 ? 14.74800 -38.05900 -66.19100 1.000 31.99149 103 GLU L C 1
ATOM 3690 O O . GLU C 3 84 ? 15.01600 -36.91000 -66.56200 1.000 32.08899 103 GLU L O 1
ATOM 3696 N N . ASP C 3 85 ? 14.14000 -38.30900 -65.03000 1.000 29.13680 104 ASP L N 1
ATOM 3697 C CA . ASP C 3 85 ? 13.75500 -37.23500 -64.12400 1.000 28.89783 104 ASP L CA 1
ATOM 3698 C C . ASP C 3 85 ? 14.95100 -36.50700 -63.52400 1.000 30.06463 104 ASP L C 1
ATOM 3699 O O . ASP C 3 85 ? 14.77700 -35.41400 -62.97600 1.000 24.83127 104 ASP L O 1
ATOM 3704 N N . ASP C 3 86 ? 16.15200 -37.07300 -63.62100 1.000 20.32344 105 ASP L N 1
ATOM 3705 C CA . ASP C 3 86 ? 17.34000 -36.47600 -63.02600 1.000 21.37204 105 ASP L CA 1
ATOM 3706 C C . ASP C 3 86 ? 18.05200 -35.50200 -63.95600 1.000 21.41910 105 ASP L C 1
ATOM 3707 O O . ASP C 3 86 ? 19.03900 -34.88600 -63.54200 1.000 20.05049 105 ASP L O 1
ATOM 3712 N N . ILE C 3 87 ? 17.58000 -35.34100 -65.19000 1.000 25.10193 106 ILE L N 1
ATOM 3713 C CA . ILE C 3 87 ? 18.16000 -34.35400 -66.09700 1.000 25.80438 106 ILE L CA 1
ATOM 3714 C C . ILE C 3 87 ? 17.72400 -32.97500 -65.61000 1.000 25.53325 106 ILE L C 1
ATOM 3715 O O . ILE C 3 87 ? 16.56600 -32.58400 -65.78300 1.000 27.59913 106 ILE L O 1
ATOM 3720 N N . ALA C 3 88 ? 18.65200 -32.23000 -65.01500 1.000 21.19322 107 ALA L N 1
ATOM 3721 C CA . ALA C 3 88 ? 18.31500 -31.02600 -64.25900 1.000 20.62357 107 ALA L CA 1
ATOM 3722 C C . ALA C 3 88 ? 19.60900 -30.32500 -63.86000 1.000 23.90351 107 ALA L C 1
ATOM 3723 O O . ALA C 3 88 ? 20.71300 -30.80300 -64.14100 1.000 20.54833 107 ALA L O 1
ATOM 3725 N N . MET C 3 89 ? 19.45900 -29.17600 -63.20400 1.000 21.91152 108 MET L N 1
ATOM 3726 C CA . MET C 3 89 ? 20.58300 -28.45200 -62.62900 1.000 24.22020 108 MET L CA 1
ATOM 3727 C C . MET C 3 89 ? 20.77700 -28.86900 -61.17600 1.000 23.41641 108 MET L C 1
ATOM 3728 O O . MET C 3 89 ? 19.81900 -29.18500 -60.46600 1.000 23.76206 108 MET L O 1
ATOM 3733 N N . TYR C 3 90 ? 22.03600 -28.87300 -60.74100 1.000 15.56576 109 TYR L N 1
ATOM 3734 C CA . TYR C 3 90 ? 22.39000 -29.26000 -59.38400 1.000 14.67252 109 TYR L CA 1
ATOM 3735 C C . TYR C 3 90 ? 23.31700 -28.22000 -58.77400 1.000 17.07361 109 TYR L C 1
ATOM 3736 O O . TYR C 3 90 ? 24.24400 -27.73500 -59.43100 1.000 19.25165 109 TYR L O 1
ATOM 3745 N N . PHE C 3 91 ? 23.05500 -27.87900 -57.51300 1.000 15.83503 110 PHE L N 1
ATOM 3746 C CA . PHE C 3 91 ? 23.79200 -26.84900 -56.80000 1.000 15.49766 110 PHE L CA 1
ATOM 3747 C C . PHE C 3 91 ? 24.27000 -27.37900 -55.45600 1.000 18.56370 110 PHE L C 1
ATOM 3748 O O . PHE C 3 91 ? 23.59000 -28.17900 -54.80600 1.000 16.18854 110 PHE L O 1
ATOM 3756 N N . CYS C 3 92 ? 25.44800 -26.92200 -55.04900 1.000 15.26164 111 CYS L N 1
ATOM 3757 C CA . CYS C 3 92 ? 25.91900 -27.12000 -53.68900 1.000 16.94569 111 CYS L CA 1
ATOM 3758 C C . CYS C 3 92 ? 25.79300 -25.81000 -52.92300 1.000 18.67935 111 CYS L C 1
ATOM 3759 O O . CYS C 3 92 ? 25.77900 -24.72300 -53.50600 1.000 17.83473 111 CYS L O 1
ATOM 3762 N N . GLN C 3 93 ? 25.70800 -25.92100 -51.60000 1.000 19.80100 112 GLN L N 1
ATOM 3763 C CA . GLN C 3 93 ? 25.57700 -24.74000 -50.75900 1.000 16.92102 112 GLN L CA 1
ATOM 3764 C C . GLN C 3 93 ? 26.23500 -25.00300 -49.41400 1.000 19.79047 112 GLN L C 1
ATOM 3765 O O . GLN C 3 93 ? 26.09000 -26.08800 -48.84600 1.000 21.21917 112 GLN L O 1
ATOM 3771 N N . GLN C 3 94 ? 26.94600 -24.00100 -48.90600 1.000 19.29547 113 GLN L N 1
ATOM 3772 C CA . GLN C 3 94 ? 27.57100 -24.06400 -47.59400 1.000 17.80978 113 GLN L CA 1
ATOM 3773 C C . GLN C 3 94 ? 26.78400 -23.21600 -46.60300 1.000 17.57826 113 GLN L C 1
ATOM 3774 O O . GLN C 3 94 ? 26.28500 -22.14000 -46.94700 1.000 16.71518 113 GLN L O 1
ATOM 3780 N N . SER C 3 95 ? 26.66100 -23.71800 -45.37400 1.000 19.57130 114 SER L N 1
ATOM 3781 C CA . SER C 3 95 ? 26.05300 -22.96800 -44.28100 1.000 20.91567 114 SER L CA 1
ATOM 3782 C C . SER C 3 95 ? 27.00900 -22.83100 -43.10200 1.000 21.74970 114 SER L C 1
ATOM 3783 O O . SER C 3 95 ? 26.57500 -22.55000 -41.98000 1.000 20.63256 114 SER L O 1
ATOM 3786 N N . ARG C 3 96 ? 28.30800 -23.02700 -43.34000 1.000 23.49564 115 ARG L N 1
ATOM 3787 C CA . ARG C 3 96 ? 29.28700 -22.92400 -42.26400 1.000 22.64808 115 ARG L CA 1
ATOM 3788 C C . ARG C 3 96 ? 29.50800 -21.47400 -41.85100 1.000 24.23943 115 ARG L C 1
ATOM 3789 O O . ARG C 3 96 ? 29.68100 -21.18200 -40.66100 1.000 26.24142 115 ARG L O 1
ATOM 3797 N N . LYS C 3 97 ? 29.49400 -20.55100 -42.81000 1.000 20.49544 116 LYS L N 1
ATOM 3798 C CA . LYS C 3 97 ? 29.73200 -19.14400 -42.52500 1.000 21.61283 116 LYS L CA 1
ATOM 3799 C C . LYS C 3 97 ? 28.77800 -18.27600 -43.32900 1.000 21.61328 116 LYS L C 1
ATOM 3800 O O . LYS C 3 97 ? 28.43700 -18.60200 -44.47000 1.000 20.15516 116 LYS L O 1
ATOM 3806 N N . VAL C 3 98 ? 28.35600 -17.17000 -42.72500 1.000 22.28720 117 VAL L N 1
ATOM 3807 C CA . VAL C 3 98 ? 27.60200 -16.12500 -43.41400 1.000 22.18624 117 VAL L CA 1
ATOM 3808 C C . VAL C 3 98 ? 28.60600 -15.13900 -44.00200 1.000 21.33550 117 VAL L C 1
ATOM 3809 O O . VAL C 3 98 ? 29.58400 -14.78500 -43.32800 1.000 22.75055 117 VAL L O 1
ATOM 3813 N N . PRO C 3 99 ? 28.42000 -14.66900 -45.24600 1.000 26.75462 118 PRO L N 1
ATOM 3814 C CA . PRO C 3 99 ? 27.27100 -14.92600 -46.12300 1.000 21.70492 118 PRO L CA 1
ATOM 3815 C C . PRO C 3 99 ? 27.23400 -16.33600 -46.70400 1.000 24.16832 118 PRO L C 1
ATOM 3816 O O . PRO C 3 99 ? 28.26500 -16.86000 -47.12800 1.000 22.07330 118 PRO L O 1
ATOM 3820 N N . TYR C 3 100 ? 26.04900 -16.94100 -46.71000 1.000 22.06715 119 TYR L N 1
ATOM 3821 C CA . TYR C 3 100 ? 25.88100 -18.24200 -47.34000 1.000 19.96544 119 TYR L CA 1
ATOM 3822 C C . TYR C 3 100 ? 26.11800 -18.12400 -48.83900 1.000 21.17632 119 TYR L C 1
ATOM 3823 O O . TYR C 3 100 ? 25.78800 -17.10800 -49.45800 1.000 20.41302 119 TYR L O 1
ATOM 3832 N N . THR C 3 101 ? 26.70100 -19.16600 -49.42600 1.000 16.87644 120 THR L N 1
ATOM 3833 C CA . THR C 3 101 ? 27.09100 -19.13200 -50.82600 1.000 17.71629 120 THR L CA 1
ATOM 3834 C C . THR C 3 101 ? 26.71700 -20.44400 -51.49700 1.000 16.97715 120 THR L C 1
ATOM 3835 O O . THR C 3 101 ? 26.59900 -21.48800 -50.85100 1.000 17.55226 120 THR L O 1
ATOM 3839 N N . PHE C 3 102 ? 26.53200 -20.37300 -52.81100 1.000 16.35467 121 PHE L N 1
ATOM 3840 C CA . PHE C 3 102 ? 26.19300 -21.52500 -53.63000 1.000 15.87475 121 PHE L CA 1
ATOM 3841 C C . PHE C 3 102 ? 27.30300 -21.78800 -54.63700 1.000 16.31504 121 PHE L C 1
ATOM 3842 O O . PHE C 3 102 ? 28.05800 -20.88300 -55.00600 1.000 17.52467 121 PHE L O 1
ATOM 3850 N N . GLY C 3 103 ? 27.39800 -23.03800 -55.07400 1.000 19.73965 122 GLY L N 1
ATOM 3851 C CA . GLY C 3 103 ? 28.23300 -23.36200 -56.20800 1.000 19.07884 122 GLY L CA 1
ATOM 3852 C C . GLY C 3 103 ? 27.66300 -22.79500 -57.49400 1.000 19.05634 122 GLY L C 1
ATOM 3853 O O . GLY C 3 103 ? 26.50500 -22.38500 -57.57700 1.000 18.51512 122 GLY L O 1
ATOM 3854 N N . GLY C 3 104 ? 28.50500 -22.77200 -58.52600 1.000 17.50323 123 GLY L N 1
ATOM 3855 C CA . GLY C 3 104 ? 28.07500 -22.22700 -59.80100 1.000 17.45766 123 GLY L CA 1
ATOM 3856 C C . GLY C 3 104 ? 27.03400 -23.05500 -60.52600 1.000 18.08712 123 GLY L C 1
ATOM 3857 O O . GLY C 3 104 ? 26.45800 -22.56800 -61.50500 1.000 17.67082 123 GLY L O 1
ATOM 3858 N N . GLY C 3 105 ? 26.77800 -24.27100 -60.07600 1.000 18.79999 124 GLY L N 1
ATOM 3859 C CA . GLY C 3 105 ? 25.77100 -25.09600 -60.71000 1.000 18.23975 124 GLY L CA 1
ATOM 3860 C C . GLY C 3 105 ? 26.37700 -26.10000 -61.67100 1.000 17.19060 124 GLY L C 1
ATOM 3861 O O . GLY C 3 105 ? 27.41900 -25.86100 -62.29400 1.000 19.79468 124 GLY L O 1
ATOM 3862 N N . THR C 3 106 ? 25.71500 -27.24700 -61.80000 1.000 19.44509 125 THR L N 1
ATOM 3863 C CA . THR C 3 106 ? 26.13300 -28.29100 -62.72900 1.000 20.02416 125 THR L CA 1
ATOM 3864 C C . THR C 3 106 ? 24.91400 -28.76100 -63.50700 1.000 20.28782 125 THR L C 1
ATOM 3865 O O . THR C 3 106 ? 23.91200 -29.16700 -62.91000 1.000 20.35579 125 THR L O 1
ATOM 3869 N N . LYS C 3 107 ? 25.00600 -28.70700 -64.83200 1.000 27.01458 126 LYS L N 1
ATOM 3870 C CA . LYS C 3 107 ? 23.91800 -29.11700 -65.71100 1.000 26.92475 126 LYS L CA 1
ATOM 3871 C C . LYS C 3 107 ? 24.07400 -30.59100 -66.06200 1.000 29.64997 126 LYS L C 1
ATOM 3872 O O . LYS C 3 107 ? 25.04500 -30.97700 -66.72200 1.000 29.27332 126 LYS L O 1
ATOM 3878 N N . LEU C 3 108 ? 23.12200 -31.41000 -65.62400 1.000 23.03194 127 LEU L N 1
ATOM 3879 C CA . LEU C 3 108 ? 23.10200 -32.82500 -65.97700 1.000 23.66803 127 LEU L CA 1
ATOM 3880 C C . LEU C 3 108 ? 22.32000 -32.97200 -67.27700 1.000 23.10502 127 LEU L C 1
ATOM 3881 O O . LEU C 3 108 ? 21.09700 -32.80700 -67.29800 1.000 25.15647 127 LEU L O 1
ATOM 3886 N N . GLU C 3 109 ? 23.02900 -33.27800 -68.35800 1.000 31.89635 128 GLU L N 1
ATOM 3887 C CA . GLU C 3 109 ? 22.45600 -33.36900 -69.69100 1.000 33.21303 128 GLU L CA 1
ATOM 3888 C C . GLU C 3 109 ? 22.50400 -34.81400 -70.17300 1.000 32.09673 128 GLU L C 1
ATOM 3889 O O . GLU C 3 109 ? 23.36100 -35.59600 -69.75200 1.000 34.78265 128 GLU L O 1
ATOM 3895 N N . LEU C 3 110 ? 21.57300 -35.16800 -71.05800 1.000 17.98191 129 LEU L N 1
ATOM 3896 C CA . LEU C 3 110 ? 21.52900 -36.51900 -71.59800 1.000 20.60513 129 LEU L CA 1
ATOM 3897 C C . LEU C 3 110 ? 22.58600 -36.67000 -72.68500 1.000 20.21465 129 LEU L C 1
ATOM 3898 O O . LEU C 3 110 ? 22.70800 -35.81800 -73.57100 1.000 18.41792 129 LEU L O 1
ATOM 3903 N N . LYS C 3 111 ? 23.35000 -37.75500 -72.61100 1.000 26.20936 130 LYS L N 1
ATOM 3904 C CA . LYS C 3 111 ? 24.41100 -38.01300 -73.57100 1.000 25.95605 130 LYS L CA 1
ATOM 3905 C C . LYS C 3 111 ? 23.84300 -38.57500 -74.86900 1.000 24.32897 130 LYS L C 1
ATOM 3906 O O . LYS C 3 111 ? 22.82600 -39.27300 -74.87900 1.000 22.40472 130 LYS L O 1
ATOM 3912 N N . ARG C 3 112 ? 24.51600 -38.26100 -75.97200 1.000 16.64839 131 ARG L N 1
ATOM 3913 C CA . ARG C 3 112 ? 24.21100 -38.86000 -77.26500 1.000 16.90979 131 ARG L CA 1
ATOM 3914 C C . ARG C 3 112 ? 25.46900 -38.79500 -78.12100 1.000 17.07691 131 ARG L C 1
ATOM 3915 O O . ARG C 3 112 ? 26.49600 -38.24800 -77.70900 1.000 17.44220 131 ARG L O 1
ATOM 3923 N N . THR C 3 113 ? 25.38300 -39.36100 -79.32100 1.000 18.81934 132 THR L N 1
ATOM 3924 C CA . THR C 3 113 ? 26.52800 -39.36500 -80.21600 1.000 20.81462 132 THR L CA 1
ATOM 3925 C C . THR C 3 113 ? 26.76400 -37.97200 -80.79500 1.000 19.88466 132 THR L C 1
ATOM 3926 O O . THR C 3 113 ? 25.87400 -37.11700 -80.82000 1.000 17.08699 132 THR L O 1
ATOM 3930 N N . VAL C 3 114 ? 27.99700 -37.75100 -81.25700 1.000 18.21708 133 VAL L N 1
ATOM 3931 C CA . VAL C 3 114 ? 28.35600 -36.47400 -81.85900 1.000 17.21667 133 VAL L CA 1
ATOM 3932 C C . VAL C 3 114 ? 27.53000 -36.25300 -83.11700 1.000 17.80284 133 VAL L C 1
ATOM 3933 O O . VAL C 3 114 ? 27.36600 -37.16200 -83.94000 1.000 17.51417 133 VAL L O 1
ATOM 3937 N N . ALA C 3 115 ? 26.99600 -35.04100 -83.26900 1.000 18.14197 134 ALA L N 1
ATOM 3938 C CA . ALA C 3 115 ? 26.23000 -34.67000 -84.45300 1.000 17.46827 134 ALA L CA 1
ATOM 3939 C C . ALA C 3 115 ? 26.67900 -33.29500 -84.91800 1.000 16.80955 134 ALA L C 1
ATOM 3940 O O . ALA C 3 115 ? 26.59200 -32.32500 -84.15900 1.000 17.12337 134 ALA L O 1
ATOM 3942 N N . ALA C 3 116 ? 27.16300 -33.21200 -86.15500 1.000 19.53526 135 ALA L N 1
ATOM 3943 C CA . ALA C 3 116 ? 27.54700 -31.92800 -86.71500 1.000 21.58947 135 ALA L CA 1
ATOM 3944 C C . ALA C 3 116 ? 26.30800 -31.08200 -87.00700 1.000 19.77511 135 ALA L C 1
ATOM 3945 O O . ALA C 3 116 ? 25.24200 -31.61700 -87.32300 1.000 21.57795 135 ALA L O 1
ATOM 3947 N N . PRO C 3 117 ? 26.41900 -29.76000 -86.90800 1.000 17.74599 136 PRO L N 1
ATOM 3948 C CA . PRO C 3 117 ? 25.27800 -28.90100 -87.22800 1.000 17.00664 136 PRO L CA 1
ATOM 3949 C C . PRO C 3 117 ? 25.12600 -28.66900 -88.72200 1.000 16.15670 136 PRO L C 1
ATOM 3950 O O . PRO C 3 117 ? 26.08800 -28.71600 -89.49200 1.000 16.30155 136 PRO L O 1
ATOM 3954 N N . SER C 3 118 ? 23.88300 -28.41600 -89.12300 1.000 16.42510 137 SER L N 1
ATOM 3955 C CA . SER C 3 118 ? 23.58600 -27.87300 -90.43900 1.000 17.79933 137 SER L CA 1
ATOM 3956 C C . SER C 3 118 ? 23.51100 -26.35600 -90.32600 1.000 16.29010 137 SER L C 1
ATOM 3957 O O . SER C 3 118 ? 22.76800 -25.82900 -89.49200 1.000 16.01271 137 SER L O 1
ATOM 3960 N N . VAL C 3 119 ? 24.26900 -25.65900 -91.16700 1.000 16.22379 138 VAL L N 1
ATOM 3961 C CA . VAL C 3 119 ? 24.46900 -24.22000 -91.04000 1.000 16.13814 138 VAL L CA 1
ATOM 3962 C C . VAL C 3 119 ? 23.72800 -23.51300 -92.16500 1.000 16.29416 138 VAL L C 1
ATOM 3963 O O . VAL C 3 119 ? 23.82900 -23.90900 -93.33300 1.000 16.71645 138 VAL L O 1
ATOM 3967 N N . PHE C 3 120 ? 22.98800 -22.46500 -91.81000 1.000 18.23968 139 PHE L N 1
ATOM 3968 C CA . PHE C 3 120 ? 22.26200 -21.63900 -92.76100 1.000 19.96483 139 PHE L CA 1
ATOM 3969 C C . PHE C 3 120 ? 22.48900 -20.17600 -92.41400 1.000 20.43080 139 PHE L C 1
ATOM 3970 O O . PHE C 3 120 ? 22.55900 -19.81300 -91.23600 1.000 20.52890 139 PHE L O 1
ATOM 3978 N N . ILE C 3 121 ? 22.60200 -19.33900 -93.44100 1.000 20.54958 140 ILE L N 1
ATOM 3979 C CA . ILE C 3 121 ? 22.79200 -17.90400 -93.27200 1.000 21.30693 140 ILE L CA 1
ATOM 3980 C C . ILE C 3 121 ? 21.61300 -17.18400 -93.91200 1.000 20.65714 140 ILE L C 1
ATOM 3981 O O . ILE C 3 121 ? 21.11200 -17.60200 -94.96200 1.000 19.09071 140 ILE L O 1
ATOM 3986 N N . PHE C 3 122 ? 21.15600 -16.11600 -93.26300 1.000 18.14133 141 PHE L N 1
ATOM 3987 C CA . PHE C 3 122 ? 20.00100 -15.35400 -93.72400 1.000 20.14457 141 PHE L CA 1
ATOM 3988 C C . PHE C 3 122 ? 20.39500 -13.88800 -93.82700 1.000 21.22522 141 PHE L C 1
ATOM 3989 O O . PHE C 3 122 ? 20.80500 -13.28800 -92.81200 1.000 20.60872 141 PHE L O 1
ATOM 3997 N N . PRO C 3 123 ? 20.29500 -13.27200 -95.00000 1.000 20.92012 142 PRO L N 1
ATOM 3998 C CA . PRO C 3 123 ? 20.53200 -11.83400 -95.10100 1.000 21.93590 142 PRO L CA 1
ATOM 3999 C C . PRO C 3 123 ? 19.37400 -11.06600 -94.49400 1.000 22.17513 142 PRO L C 1
ATOM 4000 O O . PRO C 3 123 ? 18.28800 -11.63000 -94.28900 1.000 21.75377 142 PRO L O 1
ATOM 4004 N N . PRO C 3 124 ? 19.55900 -9.78600 -94.18200 1.000 25.07000 143 PRO L N 1
ATOM 4005 C CA . PRO C 3 124 ? 18.42600 -8.98900 -93.70500 1.000 25.95411 143 PRO L CA 1
ATOM 4006 C C . PRO C 3 124 ? 17.37900 -8.83700 -94.79300 1.000 25.06969 143 PRO L C 1
ATOM 4007 O O . PRO C 3 124 ? 17.68900 -8.77000 -95.98600 1.000 26.94295 143 PRO L O 1
ATOM 4011 N N . SER C 3 125 ? 16.12300 -8.78300 -94.36700 1.000 24.60643 144 SER L N 1
ATOM 4012 C CA . SER C 3 125 ? 15.03700 -8.61700 -95.31400 1.000 29.14559 144 SER L CA 1
ATOM 4013 C C . SER C 3 125 ? 15.02000 -7.19100 -95.84700 1.000 26.16847 144 SER L C 1
ATOM 4014 O O . SER C 3 125 ? 15.54100 -6.25900 -95.22600 1.000 27.77728 144 SER L O 1
ATOM 4017 N N . ASP C 3 126 ? 14.41900 -7.02600 -97.02400 1.000 32.06079 145 ASP L N 1
ATOM 4018 C CA . ASP C 3 126 ? 14.25100 -5.68000 -97.55000 1.000 34.38050 145 ASP L CA 1
ATOM 4019 C C . ASP C 3 126 ? 13.36400 -4.84600 -96.63800 1.000 34.71826 145 ASP L C 1
ATOM 4020 O O . ASP C 3 126 ? 13.54800 -3.63100 -96.54000 1.000 36.95992 145 ASP L O 1
ATOM 4025 N N . GLU C 3 127 ? 12.43500 -5.47900 -95.92100 1.000 33.51621 146 GLU L N 1
ATOM 4026 C CA . GLU C 3 127 ? 11.57100 -4.72100 -95.02400 1.000 38.71819 146 GLU L CA 1
ATOM 4027 C C . GLU C 3 127 ? 12.37400 -4.09000 -93.89000 1.000 34.83485 146 GLU L C 1
ATOM 4028 O O . GLU C 3 127 ? 12.23700 -2.89300 -93.61400 1.000 35.76130 146 GLU L O 1
ATOM 4034 N N . GLN C 3 128 ? 13.22300 -4.88200 -93.22500 1.000 26.70638 147 GLN L N 1
ATOM 4035 C CA . GLN C 3 128 ? 14.03000 -4.35600 -92.12400 1.000 29.11376 147 GLN L CA 1
ATOM 4036 C C . GLN C 3 128 ? 14.97000 -3.24300 -92.57900 1.000 29.34920 147 GLN L C 1
ATOM 4037 O O . GLN C 3 128 ? 15.16800 -2.25800 -91.85700 1.000 29.70609 147 GLN L O 1
ATOM 4043 N N . LEU C 3 129 ? 15.56700 -3.38500 -93.76600 1.000 23.34226 148 LEU L N 1
ATOM 4044 C CA . LEU C 3 129 ? 16.47700 -2.35400 -94.25800 1.000 27.53231 148 LEU L CA 1
ATOM 4045 C C . LEU C 3 129 ? 15.74400 -1.04800 -94.51600 1.000 33.57225 148 LEU L C 1
ATOM 4046 O O . LEU C 3 129 ? 16.30500 0.03200 -94.30500 1.000 35.12533 148 LEU L O 1
ATOM 4051 N N . LYS C 3 130 ? 14.49500 -1.13200 -94.96900 1.000 46.64243 149 LYS L N 1
ATOM 4052 C CA . LYS C 3 130 ? 13.65000 0.05100 -95.05800 1.000 51.61288 149 LYS L CA 1
ATOM 4053 C C . LYS C 3 130 ? 13.44500 0.68000 -93.68100 1.000 54.93709 149 LYS L C 1
ATOM 4054 O O . LYS C 3 130 ? 13.41100 1.90900 -93.54900 1.000 54.24569 149 LYS L O 1
ATOM 4060 N N . SER C 3 131 ? 13.29900 -0.14900 -92.64300 1.000 58.60343 150 SER L N 1
ATOM 4061 C CA . SER C 3 131 ? 13.12700 0.37600 -91.29000 1.000 58.22442 150 SER L CA 1
ATOM 4062 C C . SER C 3 131 ? 14.38500 1.09100 -90.79300 1.000 55.63125 150 SER L C 1
ATOM 4063 O O . SER C 3 131 ? 14.28500 2.05900 -90.02900 1.000 61.64931 150 SER L O 1
ATOM 4066 N N . GLY C 3 132 ? 15.56800 0.64100 -91.20700 1.000 44.97198 151 GLY L N 1
ATOM 4067 C CA . GLY C 3 132 ? 16.80200 1.37600 -90.96100 1.000 40.32614 151 GLY L CA 1
ATOM 4068 C C . GLY C 3 132 ? 17.88200 0.61800 -90.21400 1.000 44.12446 151 GLY L C 1
ATOM 4069 O O . GLY C 3 132 ? 18.95000 1.19300 -89.96200 1.000 42.50337 151 GLY L O 1
ATOM 4070 N N . THR C 3 133 ? 17.66500 -0.64000 -89.84900 1.000 44.97919 152 THR L N 1
ATOM 4071 C CA . THR C 3 133 ? 18.66300 -1.50000 -89.22900 1.000 40.70161 152 THR L CA 1
ATOM 4072 C C . THR C 3 133 ? 18.87100 -2.73500 -90.09700 1.000 38.73931 152 THR L C 1
ATOM 4073 O O . THR C 3 133 ? 18.08000 -3.03000 -90.99700 1.000 39.39363 152 THR L O 1
ATOM 4077 N N . ALA C 3 134 ? 19.95100 -3.46300 -89.82600 1.000 34.45401 153 ALA L N 1
ATOM 4078 C CA . ALA C 3 134 ? 20.27500 -4.67100 -90.57400 1.000 29.90883 153 ALA L CA 1
ATOM 4079 C C . ALA C 3 134 ? 20.62100 -5.78900 -89.60400 1.000 31.60260 153 ALA L C 1
ATOM 4080 O O . ALA C 3 134 ? 21.47000 -5.61100 -88.72500 1.000 33.19614 153 ALA L O 1
ATOM 4082 N N . SER C 3 135 ? 19.95300 -6.93100 -89.75300 1.000 25.86674 154 SER L N 1
ATOM 4083 C CA . SER C 3 135 ? 20.22400 -8.11300 -88.94500 1.000 25.53887 154 SER L CA 1
ATOM 4084 C C . SER C 3 135 ? 20.56800 -9.26700 -89.87300 1.000 24.63250 154 SER L C 1
ATOM 4085 O O . SER C 3 135 ? 19.77400 -9.61800 -90.75200 1.000 24.12752 154 SER L O 1
ATOM 4088 N N . VAL C 3 136 ? 21.74800 -9.84800 -89.68100 1.000 18.86208 155 VAL L N 1
ATOM 4089 C CA . VAL C 3 136 ? 22.14900 -11.07400 -90.35600 1.000 19.32650 155 VAL L CA 1
ATOM 4090 C C . VAL C 3 136 ? 22.06900 -12.20200 -89.33900 1.000 17.30730 155 VAL L C 1
ATOM 4091 O O . VAL C 3 136 ? 22.56000 -12.06200 -88.21200 1.000 17.55367 155 VAL L O 1
ATOM 4095 N N . VAL C 3 137 ? 21.45500 -13.31500 -89.73100 1.000 18.21258 156 VAL L N 1
ATOM 4096 C CA . VAL C 3 137 ? 21.23700 -14.44200 -88.83400 1.000 19.19653 156 VAL L CA 1
ATOM 4097 C C . VAL C 3 137 ? 21.95100 -15.66700 -89.38800 1.000 18.04238 156 VAL L C 1
ATOM 4098 O O . VAL C 3 137 ? 21.89600 -15.94000 -90.59300 1.000 18.77815 156 VAL L O 1
ATOM 4102 N N . CYS C 3 138 ? 22.61900 -16.40200 -88.50200 1.000 23.60772 157 CYS L N 1
ATOM 4103 C CA . CYS C 3 138 ? 23.23600 -17.68400 -88.81700 1.000 26.65863 157 CYS L CA 1
ATOM 4104 C C . CYS C 3 138 ? 22.63500 -18.74600 -87.90900 1.000 24.68472 157 CYS L C 1
ATOM 4105 O O . CYS C 3 138 ? 22.58200 -18.56400 -86.68800 1.000 25.12440 157 CYS L O 1
ATOM 4108 N N . LEU C 3 139 ? 22.18200 -19.84600 -88.50100 1.000 15.93352 158 LEU L N 1
ATOM 4109 C CA . LEU C 3 139 ? 21.46200 -20.88700 -87.78100 1.000 15.81582 158 LEU L CA 1
ATOM 4110 C C . LEU C 3 139 ? 22.27600 -22.17300 -87.77400 1.000 15.73275 158 LEU L C 1
ATOM 4111 O O . LEU C 3 139 ? 22.70000 -22.65300 -88.83000 1.000 15.84681 158 LEU L O 1
ATOM 4116 N N . LEU C 3 140 ? 22.48900 -22.72300 -86.58000 1.000 15.57143 159 LEU L N 1
ATOM 4117 C CA . LEU C 3 140 ? 23.18300 -23.99200 -86.38500 1.000 16.43853 159 LEU L CA 1
ATOM 4118 C C . LEU C 3 140 ? 22.15300 -24.98400 -85.86000 1.000 17.19983 159 LEU L C 1
ATOM 4119 O O . LEU C 3 140 ? 21.71500 -24.87800 -84.71000 1.000 18.43426 159 LEU L O 1
ATOM 4124 N N . ASN C 3 141 ? 21.76900 -25.94200 -86.69700 1.000 15.79027 160 ASN L N 1
ATOM 4125 C CA . ASN C 3 141 ? 20.63300 -26.81400 -86.42600 1.000 17.71938 160 ASN L CA 1
ATOM 4126 C C . ASN C 3 141 ? 21.08900 -28.20800 -86.01400 1.000 17.89237 160 ASN L C 1
ATOM 4127 O O . ASN C 3 141 ? 21.93500 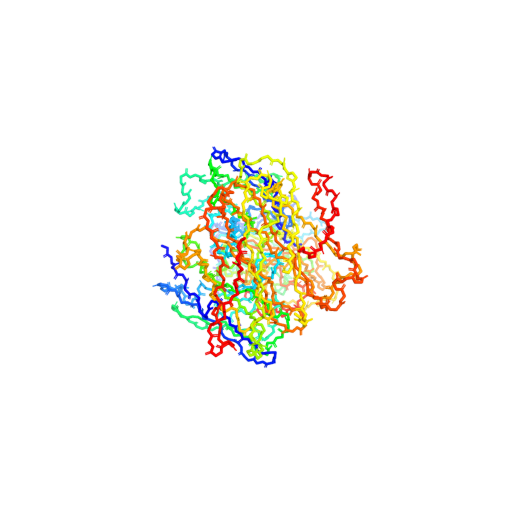-28.81200 -86.68200 1.000 18.00992 160 ASN L O 1
ATOM 4132 N N . ASN C 3 142 ? 20.51600 -28.71000 -84.91600 1.000 15.69427 161 ASN L N 1
ATOM 4133 C CA . ASN C 3 142 ? 20.57000 -30.12700 -84.55200 1.000 17.34121 161 ASN L CA 1
ATOM 4134 C C . ASN C 3 142 ? 22.00800 -30.63800 -84.42300 1.000 17.50697 161 ASN L C 1
ATOM 4135 O O . ASN C 3 142 ? 22.44500 -31.53700 -85.14400 1.000 17.45841 161 ASN L O 1
ATOM 4140 N N . PHE C 3 143 ? 22.74400 -30.04500 -83.48600 1.000 17.08329 162 PHE L N 1
ATOM 4141 C CA . PHE C 3 143 ? 24.11800 -30.44700 -83.22900 1.000 16.56162 162 PHE L CA 1
ATOM 4142 C C . PHE C 3 143 ? 24.28600 -30.90700 -81.78600 1.000 16.41911 162 PHE L C 1
ATOM 4143 O O . PHE C 3 143 ? 23.47400 -30.60000 -80.90800 1.000 16.68490 162 PHE L O 1
ATOM 4151 N N . TYR C 3 144 ? 25.36800 -31.65700 -81.56000 1.000 15.89568 163 TYR L N 1
ATOM 4152 C CA . TYR C 3 144 ? 25.77100 -32.15400 -80.25200 1.000 17.63349 163 TYR L CA 1
ATOM 4153 C C . TYR C 3 144 ? 27.24900 -32.48700 -80.33300 1.000 17.35820 163 TYR L C 1
ATOM 4154 O O . TYR C 3 144 ? 27.67300 -33.08500 -81.33100 1.000 17.04463 163 TYR L O 1
ATOM 4163 N N . PRO C 3 145 ? 28.06200 -32.13800 -79.32200 1.000 15.90775 164 PRO L N 1
ATOM 4164 C CA . PRO C 3 145 ? 27.69100 -31.52900 -78.03900 1.000 15.67453 164 PRO L CA 1
ATOM 4165 C C . PRO C 3 145 ? 27.37700 -30.03700 -78.10700 1.000 15.86009 164 PRO L C 1
ATOM 4166 O O . PRO C 3 145 ? 27.27600 -29.45800 -79.18900 1.000 15.42557 164 PRO L O 1
ATOM 4170 N N . ARG C 3 146 ? 27.22500 -29.43200 -76.92700 1.000 25.42626 165 ARG L N 1
ATOM 4171 C CA . ARG C 3 146 ? 26.79300 -28.04100 -76.84200 1.000 24.52700 165 ARG L CA 1
ATOM 4172 C C . ARG C 3 146 ? 27.84300 -27.08700 -77.40100 1.000 24.60386 165 ARG L C 1
ATOM 4173 O O . ARG C 3 146 ? 27.49800 -26.08500 -78.03900 1.000 24.65350 165 ARG L O 1
ATOM 4181 N N . GLU C 3 147 ? 29.12400 -27.38100 -77.18200 1.000 27.98880 166 GLU L N 1
ATOM 4182 C CA . GLU C 3 147 ? 30.17600 -26.43500 -77.53000 1.000 28.58254 166 GLU L CA 1
ATOM 4183 C C . GLU C 3 147 ? 30.20300 -26.17600 -79.03100 1.000 28.30480 166 GLU L C 1
ATOM 4184 O O . GLU C 3 147 ? 30.23900 -27.11000 -79.83700 1.000 25.53444 166 GLU L O 1
ATOM 4190 N N . ALA C 3 148 ? 30.18900 -24.89600 -79.40000 1.000 20.69199 167 ALA L N 1
ATOM 4191 C CA . ALA C 3 148 ? 30.22500 -24.47900 -80.79300 1.000 21.20537 167 ALA L CA 1
ATOM 4192 C C . ALA C 3 148 ? 30.66600 -23.02400 -80.84800 1.000 21.25462 167 ALA L C 1
ATOM 4193 O O . ALA C 3 148 ? 30.32300 -22.23600 -79.96400 1.000 20.34941 167 ALA L O 1
ATOM 4195 N N . LYS C 3 149 ? 31.42100 -22.67600 -81.88600 1.000 23.80503 168 LYS L N 1
ATOM 4196 C CA . LYS C 3 149 ? 31.94100 -21.32700 -82.06200 1.000 24.53463 168 LYS L CA 1
ATOM 4197 C C . LYS C 3 149 ? 31.40600 -20.73500 -83.35700 1.000 23.86891 168 LYS L C 1
ATOM 4198 O O . LYS C 3 149 ? 31.50000 -21.36400 -84.41700 1.000 24.40093 168 LYS L O 1
ATOM 4204 N N . VAL C 3 150 ? 30.84700 -19.53200 -83.26800 1.000 21.68136 169 VAL L N 1
ATOM 4205 C CA . VAL C 3 150 ? 30.36000 -18.79000 -84.42500 1.000 22.58592 169 VAL L CA 1
ATOM 4206 C C . VAL C 3 150 ? 31.17800 -17.51100 -84.53500 1.000 23.71858 169 VAL L C 1
ATOM 4207 O O . VAL C 3 150 ? 31.22400 -16.71500 -83.58800 1.000 26.82981 169 VAL L O 1
ATOM 4211 N N . GLN C 3 151 ? 31.81900 -17.31400 -85.68300 1.000 20.86905 170 GLN L N 1
ATOM 4212 C CA . GLN C 3 151 ? 32.61600 -16.12300 -85.95000 1.000 22.61472 170 GLN L CA 1
ATOM 4213 C C . GLN C 3 151 ? 32.05100 -15.42300 -87.17600 1.000 23.32670 170 GLN L C 1
ATOM 4214 O O . GLN C 3 151 ? 31.98800 -16.01500 -88.25900 1.000 22.83520 170 GLN L O 1
ATOM 4220 N N . TRP C 3 152 ? 31.64200 -14.16900 -87.00600 1.000 22.35249 171 TRP L N 1
ATOM 4221 C CA . TRP C 3 152 ? 31.11400 -13.38000 -88.10800 1.000 23.17060 171 TRP L CA 1
ATOM 4222 C C . TRP C 3 152 ? 32.25300 -12.68900 -88.84400 1.000 23.57314 171 TRP L C 1
ATOM 4223 O O . TRP C 3 152 ? 33.20900 -12.21000 -88.22700 1.000 23.20356 171 TRP L O 1
ATOM 4234 N N . LYS C 3 153 ? 32.14300 -12.64000 -90.16900 1.000 27.34714 172 LYS L N 1
ATOM 4235 C CA . LYS C 3 153 ? 33.13800 -12.00100 -91.01700 1.000 29.88203 172 LYS L CA 1
ATOM 4236 C C . LYS C 3 153 ? 32.43000 -11.07200 -91.99000 1.000 29.09276 172 LYS L C 1
ATOM 4237 O O . LYS C 3 153 ? 31.48400 -11.48400 -92.66900 1.000 25.36392 172 LYS L O 1
ATOM 4243 N N . VAL C 3 154 ? 32.88800 -9.82600 -92.05700 1.000 19.94637 173 VAL L N 1
ATOM 4244 C CA . VAL C 3 154 ? 32.33900 -8.82400 -92.96200 1.000 21.80415 173 VAL L CA 1
ATOM 4245 C C . VAL C 3 154 ? 33.48000 -8.36700 -93.85700 1.000 22.47435 173 VAL L C 1
ATOM 4246 O O . VAL C 3 154 ? 34.41600 -7.70600 -93.39000 1.000 24.72675 173 VAL L O 1
ATOM 4250 N N . ASP C 3 155 ? 33.38800 -8.69100 -95.14700 1.000 26.79078 174 ASP L N 1
ATOM 4251 C CA . ASP C 3 155 ? 34.48400 -8.49300 -96.09400 1.000 29.67993 174 ASP L CA 1
ATOM 4252 C C . ASP C 3 155 ? 35.80000 -9.01300 -95.51500 1.000 32.99059 174 ASP L C 1
ATOM 4253 O O . ASP C 3 155 ? 36.84300 -8.35800 -95.57800 1.000 34.57616 174 ASP L O 1
ATOM 4258 N N . ASN C 3 156 ? 35.72700 -10.20900 -94.92600 1.000 41.02175 175 ASN L N 1
ATOM 4259 C CA . ASN C 3 156 ? 36.83200 -10.92800 -94.29500 1.000 42.81615 175 ASN L CA 1
ATOM 4260 C C . ASN C 3 156 ? 37.35600 -10.24600 -93.03600 1.000 44.14157 175 ASN L C 1
ATOM 4261 O O . ASN C 3 156 ? 38.41500 -10.63600 -92.52700 1.000 46.68819 175 ASN L O 1
ATOM 4266 N N . ALA C 3 157 ? 36.65500 -9.24100 -92.51700 1.000 36.80206 176 ALA L N 1
ATOM 4267 C CA . ALA C 3 157 ? 37.02500 -8.60200 -91.26000 1.000 37.68162 176 ALA L CA 1
ATOM 4268 C C . ALA C 3 157 ? 36.27500 -9.27400 -90.11500 1.000 35.60266 176 ALA L C 1
ATOM 4269 O O . ALA C 3 157 ? 35.04000 -9.32800 -90.12400 1.000 32.97305 176 ALA L O 1
ATOM 4271 N N . LEU C 3 158 ? 37.01800 -9.78400 -89.13500 1.000 32.47117 177 LEU L N 1
ATOM 4272 C CA . LEU C 3 158 ? 36.40300 -10.47500 -88.00900 1.000 32.19434 177 LEU L CA 1
ATOM 4273 C C . LEU C 3 158 ? 35.63300 -9.49100 -87.13600 1.000 31.08845 177 LEU L C 1
ATOM 4274 O O . LEU C 3 158 ? 36.14100 -8.42000 -86.79000 1.000 33.30082 177 LEU L O 1
ATOM 4279 N N . GLN C 3 159 ? 34.40500 -9.85800 -86.77900 1.000 23.05666 178 GLN L N 1
ATOM 4280 C CA . GLN C 3 159 ? 33.53600 -8.99900 -85.98900 1.000 22.36227 178 GLN L CA 1
ATOM 4281 C C . GLN C 3 159 ? 33.67300 -9.30300 -84.50200 1.000 22.89623 178 GLN L C 1
ATOM 4282 O O . GLN C 3 159 ? 33.94100 -10.43900 -84.10100 1.000 21.87436 178 GLN L O 1
ATOM 4288 N N . SER C 3 160 ? 33.48500 -8.26800 -83.68500 1.000 19.38004 179 SER L N 1
ATOM 4289 C CA . SER C 3 160 ? 33.53000 -8.40300 -82.23600 1.000 20.25835 179 SER L CA 1
ATOM 4290 C C . SER C 3 160 ? 32.45900 -7.53000 -81.60000 1.000 18.54545 179 SER L C 1
ATOM 4291 O O . SER C 3 160 ? 32.26200 -6.38100 -82.00500 1.000 23.99884 179 SER L O 1
ATOM 4294 N N . GLY C 3 161 ? 31.76900 -8.08400 -80.60200 1.000 25.21063 180 GLY L N 1
ATOM 4295 C CA . GLY C 3 161 ? 30.87300 -7.31900 -79.76100 1.000 28.15344 180 GLY L CA 1
ATOM 4296 C C . GLY C 3 161 ? 29.52800 -6.96600 -80.35900 1.000 29.89382 180 GLY L C 1
ATOM 4297 O O . GLY C 3 161 ? 28.67700 -6.42700 -79.64000 1.000 30.47412 180 GLY L O 1
ATOM 4298 N N . ASN C 3 162 ? 29.29800 -7.24300 -81.64200 1.000 23.83150 181 ASN L N 1
ATOM 4299 C CA . ASN C 3 162 ? 28.05000 -6.88300 -82.30300 1.000 23.69528 181 ASN L CA 1
ATOM 4300 C C . ASN C 3 162 ? 27.20600 -8.10600 -82.65400 1.000 24.47536 181 ASN L C 1
ATOM 4301 O O . ASN C 3 162 ? 26.39100 -8.05700 -83.57900 1.000 26.18073 181 ASN L O 1
ATOM 4306 N N . SER C 3 163 ? 27.38600 -9.20800 -81.92700 1.000 28.83861 182 SER L N 1
ATOM 4307 C CA . SER C 3 163 ? 26.61600 -10.42000 -82.16300 1.000 27.91855 182 SER L CA 1
ATOM 4308 C C . SER C 3 163 ? 26.04800 -10.94300 -80.85100 1.000 27.56369 182 SER L C 1
ATOM 4309 O O . SER C 3 163 ? 26.60700 -10.71400 -79.77500 1.000 26.38930 182 SER L O 1
ATOM 4312 N N . GLN C 3 164 ? 24.92300 -11.65000 -80.95600 1.000 28.35570 183 GLN L N 1
ATOM 4313 C CA . GLN C 3 164 ? 24.23700 -12.22400 -79.80600 1.000 28.20814 183 GLN L CA 1
ATOM 4314 C C . GLN C 3 164 ? 23.77900 -13.63600 -80.13900 1.000 26.70758 183 GLN L C 1
ATOM 4315 O O . GLN C 3 164 ? 23.26700 -13.88600 -81.23400 1.000 26.32153 183 GLN L O 1
ATOM 4321 N N . GLU C 3 165 ? 23.96100 -14.55400 -79.19300 1.000 25.27076 184 GLU L N 1
ATOM 4322 C CA . GLU C 3 165 ? 23.62800 -15.95700 -79.38800 1.000 24.85725 184 GLU L CA 1
ATOM 4323 C C . GLU C 3 165 ? 22.43400 -16.36400 -78.53500 1.000 23.59650 184 GLU L C 1
ATOM 4324 O O . GLU C 3 165 ? 22.17200 -15.78300 -77.47900 1.000 24.24167 184 GLU L O 1
ATOM 4330 N N . SER C 3 166 ? 21.71300 -17.37800 -79.01200 1.000 17.97390 185 SER L N 1
ATOM 4331 C CA . SER C 3 166 ? 20.65600 -18.00900 -78.23700 1.000 21.35288 185 SER L CA 1
ATOM 4332 C C . SER C 3 166 ? 20.60600 -19.48400 -78.60300 1.000 20.57486 185 SER L C 1
ATOM 4333 O O . SER C 3 166 ? 20.68600 -19.84000 -79.78200 1.000 20.14280 185 SER L O 1
ATOM 4336 N N . VAL C 3 167 ? 20.47000 -20.33600 -77.59000 1.000 19.45847 186 VAL L N 1
ATOM 4337 C CA . VAL C 3 167 ? 20.46100 -21.78200 -77.76900 1.000 18.13996 186 VAL L CA 1
ATOM 4338 C C . VAL C 3 167 ? 19.15000 -22.34400 -77.23400 1.000 20.23066 186 VAL L C 1
ATOM 4339 O O . VAL C 3 167 ? 18.65700 -21.90900 -76.18700 1.000 17.55833 186 VAL L O 1
ATOM 4343 N N . THR C 3 168 ? 18.57800 -23.30100 -77.96300 1.000 21.99195 187 THR L N 1
ATOM 4344 C CA . THR C 3 168 ? 17.43000 -24.04200 -77.46400 1.000 23.44665 187 THR L CA 1
ATOM 4345 C C . THR C 3 168 ? 17.86400 -25.02200 -76.37400 1.000 24.86687 187 THR L C 1
ATOM 4346 O O . THR C 3 168 ? 19.05000 -25.29700 -76.17800 1.000 23.36390 187 THR L O 1
ATOM 4350 N N . GLU C 3 169 ? 16.88000 -25.55800 -75.66000 1.000 24.74723 188 GLU L N 1
ATOM 4351 C CA . GLU C 3 169 ? 17.17100 -26.63200 -74.72700 1.000 24.79426 188 GLU L CA 1
ATOM 4352 C C . GLU C 3 169 ? 17.31700 -27.94900 -75.48500 1.000 26.53746 188 GLU L C 1
ATOM 4353 O O . GLU C 3 169 ? 17.01500 -28.04800 -76.67700 1.000 24.09500 188 GLU L O 1
ATOM 4359 N N . GLN C 3 170 ? 17.80700 -28.96800 -74.78000 1.000 21.61037 189 GLN L N 1
ATOM 4360 C CA . GLN C 3 170 ? 18.00400 -30.27300 -75.39800 1.000 23.70548 189 GLN L CA 1
ATOM 4361 C C . GLN C 3 170 ? 16.68500 -30.81100 -75.93700 1.000 22.76754 189 GLN L C 1
ATOM 4362 O O . GLN C 3 170 ? 15.68500 -30.87800 -75.21600 1.000 25.04153 189 GLN L O 1
ATOM 4368 N N . ASP C 3 171 ? 16.68700 -31.18800 -77.21400 1.000 23.14460 190 ASP L N 1
ATOM 4369 C CA . ASP C 3 171 ? 15.47300 -31.67200 -77.85400 1.000 24.83007 190 ASP L CA 1
ATOM 4370 C C . ASP C 3 171 ? 15.01900 -32.97800 -77.21500 1.000 26.76994 190 ASP L C 1
ATOM 4371 O O . ASP C 3 171 ? 15.83300 -33.83600 -76.86400 1.000 24.65550 190 ASP L O 1
ATOM 4376 N N . SER C 3 172 ? 13.70200 -33.12200 -77.06000 1.000 25.96286 191 SER L N 1
ATOM 4377 C CA . SER C 3 172 ? 13.15300 -34.24900 -76.31600 1.000 29.49065 191 SER L CA 1
ATOM 4378 C C . SER C 3 172 ? 13.30400 -35.57500 -77.05100 1.000 27.87471 191 SER L C 1
ATOM 4379 O O . SER C 3 172 ? 13.25100 -36.62900 -76.40800 1.000 29.05811 191 SER L O 1
ATOM 4382 N N . LYS C 3 173 ? 13.49000 -35.55700 -78.37100 1.000 31.94238 192 LYS L N 1
ATOM 4383 C CA . LYS C 3 173 ? 13.53700 -36.79100 -79.14700 1.000 34.69349 192 LYS L CA 1
ATOM 4384 C C . LYS C 3 173 ? 14.94800 -37.17600 -79.58000 1.000 31.62346 192 LYS L C 1
ATOM 4385 O O . LYS C 3 173 ? 15.33100 -38.34200 -79.45500 1.000 34.11582 192 LYS L O 1
ATOM 4391 N N . ASP C 3 174 ? 15.73500 -36.22500 -80.08300 1.000 24.32447 193 ASP L N 1
ATOM 4392 C CA . ASP C 3 174 ? 17.07500 -36.52600 -80.57100 1.000 24.81714 193 ASP L CA 1
ATOM 4393 C C . ASP C 3 174 ? 18.18200 -35.94100 -79.70500 1.000 21.40483 193 ASP L C 1
ATOM 4394 O O . ASP C 3 174 ? 19.36000 -36.13200 -80.02400 1.000 22.87198 193 ASP L O 1
ATOM 4399 N N . SER C 3 175 ? 17.83900 -35.22000 -78.63800 1.000 23.89043 194 SER L N 1
ATOM 4400 C CA . SER C 3 175 ? 18.80200 -34.72700 -77.65400 1.000 22.88899 194 SER L CA 1
ATOM 4401 C C . SER C 3 175 ? 19.81200 -33.74300 -78.24200 1.000 21.38839 194 SER L C 1
ATOM 4402 O O . SER C 3 175 ? 20.86100 -33.49900 -77.63900 1.000 21.99076 194 SER L O 1
ATOM 4405 N N . THR C 3 176 ? 19.53500 -33.17000 -79.41000 1.000 19.91508 195 THR L N 1
ATOM 4406 C CA . THR C 3 176 ? 20.46900 -32.23200 -80.01200 1.000 19.28995 195 THR L CA 1
ATOM 4407 C C . THR C 3 176 ? 20.13500 -30.79500 -79.61400 1.000 19.44177 195 THR L C 1
ATOM 4408 O O . THR C 3 176 ? 19.09500 -30.50700 -79.01700 1.000 17.50179 195 THR L O 1
ATOM 4412 N N . TYR C 3 177 ? 21.04200 -29.88600 -79.95800 1.000 21.52484 196 TYR L N 1
ATOM 4413 C CA . TYR C 3 177 ? 20.87000 -28.46100 -79.72800 1.000 20.78725 196 TYR L CA 1
ATOM 4414 C C . TYR C 3 177 ? 20.74200 -27.72200 -81.05300 1.000 22.12199 196 TYR L C 1
ATOM 4415 O O . TYR C 3 177 ? 21.19600 -28.18800 -82.10100 1.000 22.29082 196 TYR L O 1
ATOM 4424 N N . SER C 3 178 ? 20.12300 -26.54800 -80.98800 1.000 17.75537 197 SER L N 1
ATOM 4425 C CA . SER C 3 178 ? 20.10700 -25.61000 -82.09700 1.000 17.79284 197 SER L CA 1
ATOM 4426 C C . SER C 3 178 ? 20.44600 -24.22500 -81.56600 1.000 17.94485 197 SER L C 1
ATOM 4427 O O . SER C 3 178 ? 20.12600 -23.88500 -80.42300 1.000 17.79370 197 SER L O 1
ATOM 4430 N N . LEU C 3 179 ? 21.08700 -23.42400 -82.41100 1.000 18.65623 198 LEU L N 1
ATOM 4431 C CA . LEU C 3 179 ? 21.68900 -22.17200 -81.97500 1.000 21.33428 198 LEU L CA 1
ATOM 4432 C C . LEU C 3 179 ? 21.38900 -21.07800 -82.98300 1.000 19.83250 198 LEU L C 1
ATOM 4433 O O . LEU C 3 179 ? 21.43200 -21.30600 -84.19500 1.000 21.95778 198 LEU L O 1
ATOM 4438 N N . SER C 3 180 ? 21.08800 -19.89000 -82.46800 1.000 19.72983 199 SER L N 1
ATOM 4439 C CA . SER C 3 180 ? 20.89100 -18.70300 -83.28300 1.000 20.88705 199 SER L CA 1
ATOM 4440 C C . SER C 3 180 ? 21.96300 -17.68100 -82.93100 1.000 22.09363 199 SER L C 1
ATOM 4441 O O . SER C 3 180 ? 22.27500 -17.47600 -81.75600 1.000 24.11364 199 SER L O 1
ATOM 4444 N N . SER C 3 181 ? 22.54200 -17.05700 -83.95500 1.000 20.17799 200 SER L N 1
ATOM 4445 C CA . SER C 3 181 ? 23.44500 -15.93100 -83.76700 1.000 24.47682 200 SER L CA 1
ATOM 4446 C C . SER C 3 181 ? 22.98900 -14.80500 -84.67800 1.000 23.15197 200 SER L C 1
ATOM 4447 O O . SER C 3 181 ? 22.81200 -15.01300 -85.88200 1.000 22.39717 200 SER L O 1
ATOM 4450 N N . THR C 3 182 ? 22.81700 -13.61500 -84.10900 1.000 18.79591 201 THR L N 1
ATOM 4451 C CA . THR C 3 182 ? 22.36200 -12.44600 -84.84800 1.000 19.18551 201 THR L CA 1
ATOM 4452 C C . THR C 3 182 ? 23.45900 -11.39300 -84.86400 1.000 18.23947 201 THR L C 1
ATOM 4453 O O . THR C 3 182 ? 23.97100 -11.01000 -83.80800 1.000 16.90866 201 THR L O 1
ATOM 4457 N N . LEU C 3 183 ? 23.80900 -10.92100 -86.05600 1.000 20.36451 202 LEU L N 1
ATOM 4458 C CA . LEU C 3 183 ? 24.77300 -9.84100 -86.21700 1.000 22.72255 202 LEU L CA 1
ATOM 4459 C C . LEU C 3 183 ? 24.01000 -8.55900 -86.52100 1.000 22.58858 202 LEU L C 1
ATOM 4460 O O . LEU C 3 183 ? 23.27900 -8.48800 -87.51600 1.000 21.80913 202 LEU L O 1
ATOM 4465 N N . THR C 3 184 ? 24.18100 -7.55300 -85.66900 1.000 23.46263 203 THR L N 1
ATOM 4466 C CA . THR C 3 184 ? 23.43900 -6.30300 -85.77400 1.000 25.88574 203 THR L CA 1
ATOM 4467 C C . THR C 3 184 ? 24.33800 -5.23000 -86.37200 1.000 28.07420 203 THR L C 1
ATOM 4468 O O . THR C 3 184 ? 25.42800 -4.96600 -85.85300 1.000 26.87562 203 THR L O 1
ATOM 4472 N N . LEU C 3 185 ? 23.87900 -4.61700 -87.46000 1.000 38.39657 204 LEU L N 1
ATOM 4473 C CA . LEU C 3 185 ? 24.57800 -3.50300 -88.07900 1.000 40.79317 204 LEU L CA 1
ATOM 4474 C C . LEU C 3 185 ? 23.57100 -2.41500 -88.41500 1.000 40.42227 204 LEU L C 1
ATOM 4475 O O . LEU C 3 185 ? 22.36900 -2.66600 -88.52700 1.000 40.81731 204 LEU L O 1
ATOM 4480 N N . SER C 3 186 ? 24.07600 -1.19500 -88.57100 1.000 25.18811 205 SER L N 1
ATOM 4481 C CA . SER C 3 186 ? 23.25600 -0.13400 -89.12800 1.000 27.22950 205 SER L CA 1
ATOM 4482 C C . SER C 3 186 ? 23.02600 -0.38600 -90.61600 1.000 27.74663 205 SER L C 1
ATOM 4483 O O . SER C 3 186 ? 23.78600 -1.10100 -91.27600 1.000 29.40699 205 SER L O 1
ATOM 4486 N N . LYS C 3 187 ? 21.94700 0.19900 -91.14000 1.000 38.12857 206 LYS L N 1
ATOM 4487 C CA . LYS C 3 187 ? 21.65600 0.05500 -92.56300 1.000 38.91848 206 LYS L CA 1
ATOM 4488 C C . LYS C 3 187 ? 22.79900 0.59200 -93.41600 1.000 40.20431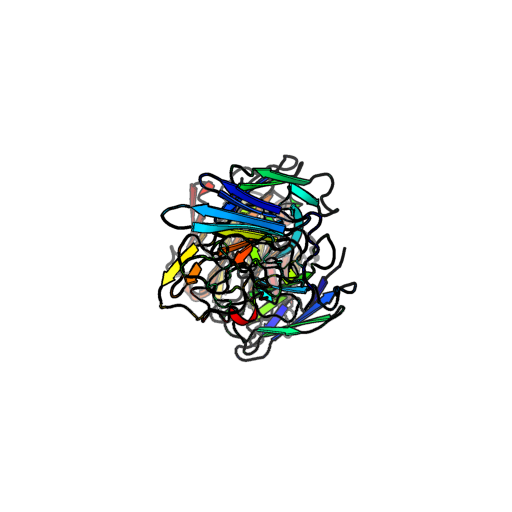 206 LYS L C 1
ATOM 4489 O O . LYS C 3 187 ? 23.17400 -0.02100 -94.42200 1.000 41.92663 206 LYS L O 1
ATOM 4495 N N . ALA C 3 188 ? 23.37600 1.72800 -93.01900 1.000 28.60619 207 ALA L N 1
ATOM 4496 C CA . ALA C 3 188 ? 24.46700 2.31900 -93.78800 1.000 30.97847 207 ALA L CA 1
ATOM 4497 C C . ALA C 3 188 ? 25.69700 1.42000 -93.78400 1.000 30.93251 207 ALA L C 1
ATOM 4498 O O . ALA C 3 188 ? 26.28600 1.15400 -94.83800 1.000 34.51323 207 ALA L O 1
ATOM 4500 N N . ASP C 3 189 ? 26.10700 0.95300 -92.60100 1.000 31.76036 208 ASP L N 1
ATOM 4501 C CA . ASP C 3 189 ? 27.25200 0.05100 -92.51500 1.000 34.54036 208 ASP L CA 1
ATOM 4502 C C . ASP C 3 189 ? 27.01900 -1.21800 -93.32500 1.000 31.65576 208 ASP L C 1
ATOM 4503 O O . ASP C 3 189 ? 27.94500 -1.73400 -93.96300 1.000 31.51222 208 ASP L O 1
ATOM 4508 N N . TYR C 3 190 ? 25.79100 -1.74200 -93.30300 1.000 28.65722 209 TYR L N 1
ATOM 4509 C CA . TYR C 3 190 ? 25.48400 -2.93200 -94.09000 1.000 28.49993 209 TYR L CA 1
ATOM 4510 C C . TYR C 3 190 ? 25.64000 -2.66900 -95.58200 1.000 30.32414 209 TYR L C 1
ATOM 4511 O O . TYR C 3 190 ? 26.19300 -3.50100 -96.31200 1.000 28.09624 209 TYR L O 1
ATOM 4520 N N . GLU C 3 191 ? 25.16000 -1.51900 -96.05600 1.000 38.40003 210 GLU L N 1
ATOM 4521 C CA . GLU C 3 191 ? 25.18500 -1.22200 -97.48200 1.000 39.10596 210 GLU L CA 1
ATOM 4522 C C . GLU C 3 191 ? 26.56100 -0.80500 -97.98500 1.000 37.76358 210 GLU L C 1
ATOM 4523 O O . GLU C 3 191 ? 26.73500 -0.65100 -99.19800 1.000 40.30274 210 GLU L O 1
ATOM 4529 N N . LYS C 3 192 ? 27.53200 -0.61300 -97.09500 1.000 37.46528 211 LYS L N 1
ATOM 4530 C CA . LYS C 3 192 ? 28.88800 -0.26500 -97.49700 1.000 36.64441 211 LYS L CA 1
ATOM 4531 C C . LYS C 3 192 ? 29.80000 -1.47600 -97.65100 1.000 37.89353 211 LYS L C 1
ATOM 4532 O O . LYS C 3 192 ? 30.95700 -1.31000 -98.05000 1.000 35.87043 211 LYS L O 1
ATOM 4538 N N . HIS C 3 193 ? 29.31800 -2.68200 -97.35600 1.000 33.19498 212 HIS L N 1
ATOM 4539 C CA . H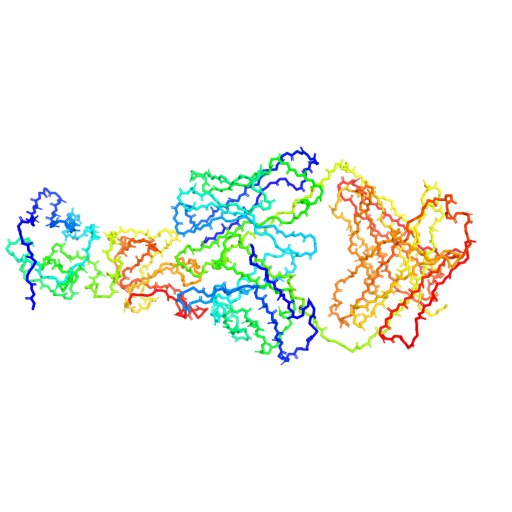IS C 3 193 ? 30.12400 -3.88600 -97.48700 1.000 29.88513 212 HIS L CA 1
ATOM 4540 C C . HIS C 3 193 ? 29.38600 -4.90700 -98.34300 1.000 30.23533 212 HIS L C 1
ATOM 4541 O O . HIS C 3 193 ? 28.18000 -4.79800 -98.57600 1.000 32.33931 212 HIS L O 1
ATOM 4548 N N . LYS C 3 194 ? 30.12900 -5.91200 -98.80300 1.000 30.48837 213 LYS L N 1
ATOM 4549 C CA . LYS C 3 194 ? 29.62500 -6.86800 -99.78100 1.000 29.45353 213 LYS L CA 1
ATOM 4550 C C . LYS C 3 194 ? 29.47200 -8.28200 -99.24200 1.000 31.26454 213 LYS L C 1
ATOM 4551 O O . LYS C 3 194 ? 28.39200 -8.87100 -99.35600 1.000 29.63058 213 LYS L O 1
ATOM 4557 N N . VAL C 3 195 ? 30.52200 -8.85000 -98.65600 1.000 27.21511 214 VAL L N 1
ATOM 4558 C CA . VAL C 3 195 ? 30.55700 -10.26700 -98.31200 1.000 23.53731 214 VAL L CA 1
ATOM 4559 C C . VAL C 3 195 ? 30.27400 -10.42300 -96.82600 1.000 24.68440 214 VAL L C 1
ATOM 4560 O O . VAL C 3 195 ? 31.00200 -9.88400 -95.98300 1.000 24.91403 214 VAL L O 1
ATOM 4564 N N . TYR C 3 196 ? 29.21600 -11.16300 -96.50600 1.000 26.26274 215 TYR L N 1
ATOM 4565 C CA . TYR C 3 196 ? 28.84800 -11.48600 -95.13500 1.000 25.13972 215 TYR L CA 1
ATOM 4566 C C . TYR C 3 196 ? 28.92700 -12.99200 -94.95100 1.000 23.90409 215 TYR L C 1
ATOM 4567 O O . TYR C 3 196 ? 28.29100 -13.74300 -95.69600 1.000 22.07837 215 TYR L O 1
ATOM 4576 N N . ALA C 3 197 ? 29.69600 -13.43000 -93.95700 1.000 20.64847 216 ALA L N 1
ATOM 4577 C CA . ALA C 3 197 ? 30.03700 -14.83600 -93.81800 1.000 19.24832 216 ALA L CA 1
ATOM 4578 C C . ALA C 3 197 ? 29.91900 -15.26000 -92.36300 1.000 18.52996 216 ALA L C 1
ATOM 4579 O O . ALA C 3 197 ? 30.20100 -14.48400 -91.44600 1.000 18.47577 216 ALA L O 1
ATOM 4581 N N . CYS C 3 198 ? 29.49100 -16.50400 -92.16600 1.000 27.47575 217 CYS L N 1
ATOM 4582 C CA . CYS C 3 198 ? 29.34700 -17.10300 -90.84500 1.000 27.68385 217 CYS L CA 1
ATOM 4583 C C . CYS C 3 198 ? 30.19000 -18.36800 -90.79700 1.000 28.26463 217 CYS L C 1
ATOM 4584 O O . CYS C 3 198 ? 29.93500 -19.31700 -91.54600 1.000 28.07261 217 CYS L O 1
ATOM 4587 N N . GLU C 3 199 ? 31.19200 -18.37800 -89.92200 1.000 26.36700 218 GLU L N 1
ATOM 4588 C CA . GLU C 3 199 ? 32.09000 -19.51500 -89.76800 1.000 27.51559 218 GLU L CA 1
ATOM 4589 C C . GLU C 3 199 ? 31.74000 -20.26200 -88.49100 1.000 25.33930 218 GLU L C 1
ATOM 4590 O O . GLU C 3 199 ? 31.70200 -19.66900 -87.40700 1.000 25.10055 218 GLU L O 1
ATOM 4596 N N . VAL C 3 200 ? 31.48800 -21.55900 -88.62200 1.000 17.02628 219 VAL L N 1
ATOM 4597 C CA . VAL C 3 200 ? 31.00000 -22.39100 -87.53100 1.000 19.19445 219 VAL L CA 1
ATOM 4598 C C . VAL C 3 200 ? 32.06600 -23.41900 -87.19200 1.000 18.17396 219 VAL L C 1
ATOM 4599 O O . VAL C 3 200 ? 32.59900 -24.08900 -88.08400 1.000 16.67812 219 VAL L O 1
ATOM 4603 N N . THR C 3 201 ? 32.37400 -23.54000 -85.90400 1.000 20.08043 220 THR L N 1
ATOM 4604 C CA . THR C 3 201 ? 33.33900 -24.50600 -85.40100 1.000 23.63767 220 THR L CA 1
ATOM 4605 C C . THR C 3 201 ? 32.61200 -25.48100 -84.49100 1.000 22.75431 220 THR L C 1
ATOM 4606 O O . THR C 3 201 ? 31.88900 -25.06500 -83.58000 1.000 23.95174 220 THR L O 1
ATOM 4610 N N . HIS C 3 202 ? 32.79700 -26.77400 -84.74200 1.000 16.53975 221 HIS L N 1
ATOM 4611 C CA . HIS C 3 202 ? 32.14100 -27.78400 -83.92700 1.000 17.76621 221 HIS L CA 1
ATOM 4612 C C . HIS C 3 202 ? 32.91900 -29.08500 -84.02500 1.000 19.22553 221 HIS L C 1
ATOM 4613 O O . HIS C 3 202 ? 33.47400 -29.41000 -85.07900 1.000 20.02125 221 HIS L O 1
ATOM 4620 N N . GLN C 3 203 ? 32.95900 -29.81300 -82.90800 1.000 23.28848 222 GLN L N 1
ATOM 4621 C CA . GLN C 3 203 ? 33.64200 -31.10100 -82.85000 1.000 24.80995 222 GLN L CA 1
ATOM 4622 C C . GLN C 3 203 ? 33.17300 -32.06600 -83.93400 1.000 27.03308 222 GLN L C 1
ATOM 4623 O O . GLN C 3 203 ? 33.95700 -32.89700 -84.40900 1.000 25.34318 222 GLN L O 1
ATOM 4629 N N . GLY C 3 204 ? 31.91000 -31.96800 -84.34400 1.000 21.45739 223 GLY L N 1
ATOM 4630 C CA . GLY C 3 204 ? 31.36100 -32.89600 -85.31500 1.000 17.85476 223 GLY L CA 1
ATOM 4631 C C . GLY C 3 204 ? 31.77600 -32.64500 -86.74200 1.000 19.95337 223 GLY L C 1
ATOM 4632 O O . GLY C 3 204 ? 31.52900 -33.49200 -87.60600 1.000 20.67041 223 GLY L O 1
ATOM 4633 N N . LEU C 3 205 ? 32.39800 -31.50300 -87.00800 1.000 19.14191 224 LEU L N 1
ATOM 4634 C CA . LEU C 3 205 ? 32.90900 -31.17000 -88.32800 1.000 20.99866 224 LEU L CA 1
ATOM 4635 C C . LEU C 3 205 ? 34.41100 -31.41200 -88.36100 1.000 20.80368 224 LEU L C 1
ATOM 4636 O O . LEU C 3 205 ? 35.13500 -30.97000 -87.46300 1.000 23.54426 224 LEU L O 1
ATOM 4641 N N . SER C 3 206 ? 34.87400 -32.11800 -89.39400 1.000 25.53104 225 SER L N 1
ATOM 4642 C CA . SER C 3 206 ? 36.30600 -32.32300 -89.57400 1.000 29.51138 225 SER L CA 1
ATOM 4643 C C . SER C 3 206 ? 37.02900 -31.03600 -89.94100 1.000 31.21063 225 SER L C 1
ATOM 4644 O O . SER C 3 206 ? 38.26300 -30.99900 -89.89100 1.000 32.89296 225 SER L O 1
ATOM 4647 N N . SER C 3 207 ? 36.29000 -29.98900 -90.30500 1.000 30.00906 226 SER L N 1
ATOM 4648 C CA . SER C 3 207 ? 36.84700 -28.68300 -90.62000 1.000 31.65541 226 SER L CA 1
ATOM 4649 C C . SER C 3 207 ? 35.73800 -27.65600 -90.46800 1.000 30.60936 226 SER L C 1
ATOM 4650 O O . SER C 3 207 ? 34.57000 -27.97600 -90.71800 1.000 30.42460 226 SER L O 1
ATOM 4653 N N . PRO C 3 208 ? 36.05800 -26.43300 -90.04700 1.000 29.44290 227 PRO L N 1
ATOM 4654 C CA . PRO C 3 208 ? 35.00900 -25.42300 -89.86100 1.000 29.64880 227 PRO L CA 1
ATOM 4655 C C . PRO C 3 208 ? 34.28100 -25.13000 -91.16400 1.000 28.63338 227 PRO L C 1
ATOM 4656 O O . PRO C 3 208 ? 34.87100 -25.14500 -92.24600 1.000 26.43718 227 PRO L O 1
ATOM 4660 N N . VAL C 3 209 ? 32.98200 -24.86400 -91.04900 1.000 28.40470 228 VAL L N 1
ATOM 4661 C CA . VAL C 3 209 ? 32.11000 -24.64700 -92.19700 1.000 28.83595 228 VAL L CA 1
ATOM 4662 C C . VAL C 3 209 ? 31.73800 -23.17300 -92.24900 1.000 27.88882 228 VAL L C 1
ATOM 4663 O O . VAL C 3 209 ? 31.32500 -22.59300 -91.23700 1.000 26.59166 228 VAL L O 1
ATOM 4667 N N . THR C 3 210 ? 31.89000 -22.57000 -93.42300 1.000 27.48304 229 THR L N 1
ATOM 4668 C CA . THR C 3 210 ? 31.51900 -21.18200 -93.65300 1.000 28.88023 229 THR L CA 1
ATOM 4669 C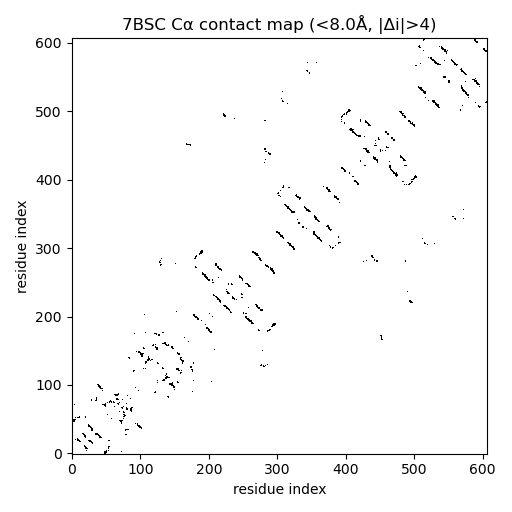 C . THR C 3 210 ? 30.31600 -21.12700 -94.58500 1.000 29.18626 229 THR L C 1
ATOM 4670 O O . THR C 3 210 ? 30.28100 -21.82900 -95.60100 1.000 28.40682 229 THR L O 1
ATOM 4674 N N . LYS C 3 211 ? 29.33900 -20.29300 -94.23700 1.000 25.70072 230 LYS L N 1
ATOM 4675 C CA . LYS C 3 211 ? 28.21400 -19.98100 -95.10600 1.000 26.01392 230 LYS L CA 1
ATOM 4676 C C . LYS C 3 211 ? 28.18300 -18.47400 -95.30600 1.000 27.23748 230 LYS L C 1
ATOM 4677 O O . LYS C 3 211 ? 28.25000 -17.71600 -94.33200 1.000 26.41193 230 LYS L O 1
ATOM 4683 N N . SER C 3 212 ? 28.07800 -18.04000 -96.56000 1.000 24.01695 231 SER L N 1
ATOM 4684 C CA . SER C 3 212 ? 28.21100 -16.62700 -96.87700 1.000 24.59647 231 SER L CA 1
ATOM 4685 C C . SER C 3 212 ? 27.24900 -16.23900 -97.99000 1.000 26.80339 231 SER L C 1
ATOM 4686 O O . SER C 3 212 ? 26.68900 -17.08800 -98.68800 1.000 24.31515 231 SER L O 1
ATOM 4689 N N . PHE C 3 213 ? 27.06500 -14.92800 -98.13900 1.000 20.32828 232 PHE L N 1
ATOM 4690 C CA . PHE C 3 213 ? 26.30600 -14.36600 -99.24500 1.000 23.21114 232 PHE L CA 1
ATOM 4691 C C . PHE C 3 213 ? 26.91000 -13.02000 -99.61600 1.000 23.14007 232 PHE L C 1
ATOM 4692 O O . PHE C 3 213 ? 27.60800 -12.38800 -98.81900 1.000 21.95104 232 PHE L O 1
ATOM 4700 N N . ASN C 3 214 ? 26.63300 -12.58900 -100.84200 1.000 34.82723 233 ASN L N 1
ATOM 4701 C CA . ASN C 3 214 ? 26.99800 -11.25900 -101.30900 1.000 35.74841 233 ASN L CA 1
ATOM 4702 C C . ASN C 3 214 ? 25.75800 -10.37500 -101.30500 1.000 34.23554 233 ASN L C 1
ATOM 4703 O O . ASN C 3 214 ? 24.71600 -10.76000 -101.84700 1.000 33.15007 233 ASN L O 1
ATOM 4708 N N . ARG C 3 215 ? 25.87000 -9.20200 -100.68900 1.000 28.55064 234 ARG L N 1
ATOM 4709 C CA . ARG C 3 215 ? 24.73900 -8.28700 -100.55700 1.000 29.15097 234 ARG L CA 1
ATOM 4710 C C . ARG C 3 215 ? 24.18900 -7.85800 -101.91500 1.000 29.47882 234 ARG L C 1
ATOM 4711 O O . ARG C 3 215 ? 24.94200 -7.67000 -102.87000 1.000 31.42883 234 ARG L O 1
#

Sequence (607 aa):
DVFCDSKLMSAAIKDNRAVHADMGYWIESALNDTWKIEKASFIEVKSCHWPKSHTLWSNGVLESEMIIPKNFAGPVSQHNYRPGYHTQTAGPWHLGSLEMDFDFCEGTTVVVTEDCGNRGPSLRTTTASGKLITEWCCRSCTLPPLRYRGEDGCWYGMEIRPLKEKEENLVNSLVTAEVKLQESGPGLVRPSSQSLSLTCSVTGYSITSGYYWNWIRQFPGNKLEWMGYISYDGRSNYNPSLKNRISITRDTSKNQFFLKLNFVTTEDTATYYCASFYYYTSRPLVYWGQGTLLTVSSASTKGPSVFPLAPGGTAALGCLVKDYFPEPVTVSWNSGALTSGVHTFPAVLQSSGLYSLSSVVTVPSSSLGTQTYICNVNHKPSNTKVDKKVEPKEIVLTQSPASLAVSLGQRATISCRASESVEYSGTSLMHWYQQKPGQPPKLLIYAASNVESGVPARFSGSGSGTDFSLNIHPVEEDDIAMYFCQQSRKVPYTFGGGTKLELKRTVAAPSVFIFPPSDEQLKSGTASVVCLLNNFYPREAKVQWKVDNALQSGNSQESVTEQDSKDSTYSLSSTLTLSKADYEKHKVYACEVTHQGLSSPVTKSFNR

Organism: Dengue virus type 2 (NCBI:txid11060)

Secondary structure (DSSP, 8-state):
-PBPP-SS-EEEEETTEEEEE-SSEEEEEEESSSEEEEEEEESS---SBPPGGG-SS-SS--GGG-SS-GGGT---SGGG--TT----TTSSGGGSSEEEEESPPTT-EEEE-SSSPPP-S-BBSB-TT--B--EEEESS--SSPEEEEETTEEEE-TTEEETTTTSTTGGGG--B-/--EEEEES-SEE-TTS-EEEEEEEESS-TTSSEEEEEEEE-TT--EEEEEEE-TTS-EEE-GGGTTTEEEEEETTTTEEEEEES---GGG-EEEEEEEEETTSS----EE---EEEEE--PPPBPPEEEEE----EEEEEEEEEEEBSS--EEEEGGGT--TTEEEPPPEE-TTS-EEEEEEEEEEGGGGTTS--EEEEEEGGGTEEEEEE----/-PPEEEE-SEEEE-TTS-EEEEEEESS--EETTEE-EEEEEE-TTS--EEEEETTTEEPTTS-TTEEEEEETTEEEEEESS--GGG-SEEEEEE-SSSSPEE---EEEEE----BPPEEEEEPPPHHHHHHTEEEEEEEEEEEBSS--EEEEEETTEEP-SSEEEEEPPPPTTT--EEEEEEEEEEHHHHHT--EEEEEEE-TTSSS-EEEEEE-

Foldseek 3Di:
DAADDCPQWAWDDDDFKIWTDGPFKTWIWGDDVDIETFKIWGLFWDQHAYDCVRAPAQPPADQQAQQAHRRRHGGNHRNRGAPAATHQPQEVNVLGTKMKGQADFPQADEEEDLLADAFDFKWFQAWQVGDGQHYKYFDRHDPSFIWMAHPVGIIGGRRIGRSPCVPPVRVVGIDGD/DWAKAKDADQEAEFFAKGKIKIQIPDDFLLDFKWKWKWWAAPVRDIDTAWTAHSPGRIDGDPVQVPFWDKGADRVRRMIMIMGRGDHQRPFTWMKMFIFGPPDVTDGPYIHPTGTHGHAPDDADAWDKDKAAFAPKTKIKIKTDFGDDDDKDKDKPVPPDDPQKDWDDWDQDPVRGIMTMIMGIGHPVCLPPDWIWMWMADVVVRDTDIGTHHHD/DKAKAKPDQEDAAAAQDKDKIKIFIPWFQDDPRFRQKWKWWDDPPGDTHTQGGSFAHGDPPHDPQWGKDDGTGMIMIMGGRDDPVRQTKMKMWGDSDPPIDIYPIYGYAHDDDFDFWDKDKDWADPVVLVVWKTKIKIKTPFGDDPDKDKWKAFLNRTDPDQKDKDKDAQDPPNRGIMMMMIGIDTSVVVVVTFKIKIWMDDPNDPDIDMDIGTD

InterPro domains:
  IPR001157 Non-structural protein NS1, flavivirus [PF00948] (2-352)